Protein AF-A0A812LUN3-F1 (afdb_monomer)

Structure (mmCIF, N/CA/C/O backbone):
data_AF-A0A812LUN3-F1
#
_entry.id   AF-A0A812LUN3-F1
#
loop_
_atom_site.group_PDB
_atom_site.id
_atom_site.type_symbol
_atom_site.label_atom_id
_atom_site.label_alt_id
_atom_site.label_comp_id
_atom_site.label_asym_id
_atom_site.label_entity_id
_atom_site.label_seq_id
_atom_site.pdbx_PDB_ins_code
_atom_site.Cartn_x
_atom_site.Cartn_y
_atom_site.Cartn_z
_atom_site.occupancy
_atom_site.B_iso_or_equiv
_atom_site.auth_seq_id
_atom_site.auth_comp_id
_atom_site.auth_asym_id
_atom_site.auth_atom_id
_atom_site.pdbx_PDB_model_num
ATOM 1 N N . MET A 1 1 ? -29.830 13.848 -2.042 1.00 25.69 1 MET A N 1
ATOM 2 C CA . MET A 1 1 ? -30.113 14.876 -1.016 1.00 25.69 1 MET A CA 1
ATOM 3 C C . MET A 1 1 ? -28.800 15.253 -0.359 1.00 25.69 1 MET A C 1
ATOM 5 O O . MET A 1 1 ? -28.331 14.541 0.521 1.00 25.69 1 MET A O 1
ATOM 9 N N . GLU A 1 2 ? -28.165 16.306 -0.864 1.00 20.48 2 GLU A N 1
ATOM 10 C CA . GLU A 1 2 ? -26.942 16.865 -0.290 1.00 20.48 2 GLU A CA 1
ATOM 11 C C . GLU A 1 2 ? -27.296 17.685 0.954 1.00 20.48 2 GLU A C 1
ATOM 13 O O . GLU A 1 2 ? -28.175 18.544 0.914 1.00 20.48 2 GLU A O 1
ATOM 18 N N . PHE A 1 3 ? -26.640 17.398 2.078 1.00 22.66 3 PHE A N 1
ATOM 19 C CA . PHE A 1 3 ? -26.719 18.252 3.261 1.00 22.66 3 PHE A CA 1
ATOM 20 C C . PHE A 1 3 ? -25.795 19.463 3.073 1.00 22.66 3 PHE A C 1
ATOM 22 O O . PHE A 1 3 ? -24.648 19.285 2.651 1.00 22.66 3 PHE A O 1
ATOM 29 N N . PRO A 1 4 ? -26.223 20.681 3.444 1.00 24.64 4 PRO A N 1
ATOM 30 C CA . PRO A 1 4 ? -25.353 21.843 3.395 1.00 24.64 4 PRO A CA 1
ATOM 31 C C . PRO A 1 4 ? -24.227 21.681 4.425 1.00 24.64 4 PRO A C 1
ATOM 33 O O . PRO A 1 4 ? -24.476 21.450 5.611 1.00 24.64 4 PRO A O 1
ATOM 36 N N . LYS A 1 5 ? -22.969 21.817 3.984 1.00 32.19 5 LYS A N 1
ATOM 37 C CA . LYS A 1 5 ? -21.798 21.922 4.867 1.00 32.19 5 LYS A CA 1
ATOM 38 C C . LYS A 1 5 ? -21.879 23.245 5.633 1.00 32.19 5 LYS A C 1
ATOM 40 O O . LYS A 1 5 ? -21.303 24.249 5.226 1.00 32.19 5 LYS A O 1
ATOM 45 N N . SER A 1 6 ? -22.615 23.265 6.741 1.00 32.97 6 SER A N 1
ATOM 46 C CA . SER A 1 6 ? -22.702 24.431 7.615 1.00 32.97 6 SER A CA 1
ATOM 47 C C . SER A 1 6 ? -21.380 24.603 8.369 1.00 32.97 6 SER A C 1
ATOM 49 O O . SER A 1 6 ? -21.154 23.999 9.422 1.00 32.97 6 SER A O 1
ATOM 51 N N . GLY A 1 7 ? -20.486 25.433 7.836 1.00 36.66 7 GLY A N 1
ATOM 52 C CA . GLY A 1 7 ? -19.442 26.038 8.650 1.00 36.66 7 GLY A CA 1
ATOM 53 C C . GLY A 1 7 ? -20.118 26.818 9.775 1.00 36.66 7 GLY A C 1
ATOM 54 O O . GLY A 1 7 ? -20.943 27.690 9.513 1.00 36.66 7 GLY A O 1
ATOM 55 N N . TRP A 1 8 ? -19.811 26.490 11.030 1.00 40.59 8 TRP A N 1
ATOM 56 C CA . TRP A 1 8 ? -20.250 27.294 12.168 1.00 40.59 8 TRP A CA 1
ATOM 57 C C . TRP A 1 8 ? -19.585 28.670 12.060 1.00 40.59 8 TRP A C 1
ATOM 59 O O . TRP A 1 8 ? -18.445 28.868 12.481 1.00 40.59 8 TRP A O 1
ATOM 69 N N . HIS A 1 9 ? -20.276 29.617 11.425 1.00 45.47 9 HIS A N 1
ATOM 70 C CA . HIS A 1 9 ? -19.844 31.005 11.354 1.00 45.47 9 HIS A CA 1
ATOM 71 C C . HIS A 1 9 ? -19.687 31.561 12.773 1.00 45.47 9 HIS A C 1
ATOM 73 O O . HIS A 1 9 ? -20.397 31.159 13.695 1.00 45.47 9 HIS A O 1
ATOM 79 N N . LYS A 1 10 ? -18.813 32.561 12.941 1.00 44.88 10 LYS A N 1
ATOM 80 C CA . LYS A 1 10 ? -18.706 33.369 14.174 1.00 44.88 10 LYS A CA 1
ATOM 81 C C . LYS A 1 10 ? -20.088 33.809 14.704 1.00 44.88 10 LYS A C 1
ATOM 83 O O . LYS A 1 10 ? -20.273 33.896 15.911 1.00 44.88 10 LYS A O 1
ATOM 88 N N . ALA A 1 11 ? -21.063 33.983 13.807 1.00 41.78 11 ALA A N 1
ATOM 89 C CA . ALA A 1 11 ? -22.466 34.253 14.107 1.00 41.78 11 ALA A CA 1
ATOM 90 C C . ALA A 1 11 ? -23.159 33.184 14.979 1.00 41.78 11 ALA A C 1
ATOM 92 O O . ALA A 1 11 ? -23.931 33.553 15.852 1.00 41.78 11 ALA A O 1
ATOM 93 N N . GLY A 1 12 ? -22.861 31.888 14.820 1.00 49.78 12 GLY A N 1
ATOM 94 C CA . GLY A 1 12 ? -23.426 30.827 15.669 1.00 49.78 12 GLY A CA 1
ATOM 95 C C . GLY A 1 12 ? -22.940 30.911 17.120 1.00 49.78 12 GLY A C 1
ATOM 96 O O . GLY A 1 12 ? -23.711 30.711 18.052 1.00 49.78 12 GLY A O 1
ATOM 97 N N . TYR A 1 13 ? -21.679 31.304 17.323 1.00 49.09 13 TYR A N 1
ATOM 98 C CA . TYR A 1 13 ? -21.119 31.552 18.656 1.00 49.09 13 TYR A CA 1
ATOM 99 C C . TYR A 1 13 ? -21.714 32.801 19.303 1.00 49.09 13 TYR A C 1
ATOM 101 O O . TYR A 1 13 ? -22.052 32.784 20.485 1.00 49.09 13 TYR A O 1
ATOM 109 N N . VAL A 1 14 ? -21.873 33.870 18.516 1.00 50.97 14 VAL A N 1
ATOM 110 C CA . VAL A 1 14 ? -22.560 35.083 18.966 1.00 50.97 14 VAL A CA 1
ATOM 111 C C . VAL A 1 14 ? -24.003 34.756 19.322 1.00 50.97 14 VAL A C 1
ATOM 113 O O . VAL A 1 14 ? -24.434 35.179 20.379 1.00 50.97 14 VAL A O 1
ATOM 116 N N . ALA A 1 15 ? -24.709 33.943 18.532 1.00 49.88 15 ALA A N 1
ATOM 117 C CA . ALA A 1 15 ? -26.086 33.542 18.804 1.00 49.88 15 ALA A CA 1
ATOM 118 C C . ALA A 1 15 ? -26.224 32.750 20.113 1.00 49.88 15 ALA A C 1
ATOM 120 O O . ALA A 1 15 ? -27.108 33.062 20.898 1.00 49.88 15 ALA A O 1
ATOM 121 N N . VAL A 1 16 ? -25.338 31.791 20.406 1.00 48.56 16 VAL A N 1
ATOM 122 C CA . VAL A 1 16 ? -25.364 31.056 21.690 1.00 48.56 16 VAL A CA 1
ATOM 123 C C . VAL A 1 16 ? -25.086 31.988 22.875 1.00 48.56 16 VAL A C 1
ATOM 125 O O . VAL A 1 16 ? -25.788 31.925 23.884 1.00 48.56 16 VAL A O 1
ATOM 128 N N . CYS A 1 17 ? -24.110 32.897 22.755 1.00 48.50 17 CYS A N 1
ATOM 129 C CA . CYS A 1 17 ? -23.872 33.918 23.778 1.00 48.50 17 CYS A CA 1
ATOM 130 C C . CYS A 1 17 ? -25.062 34.873 23.923 1.00 48.50 17 CYS A C 1
ATOM 132 O O . CYS A 1 17 ? -25.438 35.193 25.044 1.00 48.50 17 CYS A O 1
ATOM 134 N N . LEU A 1 18 ? -25.679 35.296 22.816 1.00 50.03 18 LEU A N 1
ATOM 135 C CA . LEU A 1 18 ? -26.839 36.182 22.819 1.00 50.03 18 LEU A CA 1
ATOM 136 C C . LEU A 1 18 ? -28.036 35.497 23.475 1.00 50.03 18 LEU A C 1
ATOM 138 O O . LEU A 1 18 ? -28.683 36.106 24.308 1.00 50.03 18 LEU A O 1
ATOM 142 N N . VAL A 1 19 ? -28.298 34.226 23.156 1.00 52.34 19 VAL A N 1
ATOM 143 C CA . VAL A 1 19 ? -29.369 33.431 23.772 1.00 52.34 19 VAL A CA 1
ATOM 144 C C . VAL A 1 19 ? -29.138 33.294 25.274 1.00 52.34 19 VAL A C 1
ATOM 146 O O . VAL A 1 19 ? -30.080 33.477 26.035 1.00 52.34 19 VAL A O 1
ATOM 149 N N . ASN A 1 20 ? -27.900 33.067 25.723 1.00 50.06 20 ASN A N 1
ATOM 150 C CA . ASN A 1 20 ? -27.579 33.026 27.153 1.00 50.06 20 ASN A CA 1
ATOM 151 C C . ASN A 1 20 ? -27.726 34.391 27.837 1.00 50.06 20 ASN A C 1
ATOM 153 O O . ASN A 1 20 ? -28.275 34.460 28.932 1.00 50.06 20 ASN A O 1
ATOM 157 N N . VAL A 1 21 ? -27.276 35.477 27.202 1.00 52.31 21 VAL A N 1
ATOM 158 C CA . VAL A 1 21 ? -27.413 36.842 27.736 1.00 52.31 21 VAL A CA 1
ATOM 159 C C . VAL A 1 21 ? -28.877 37.268 27.774 1.00 52.31 21 VAL A C 1
ATOM 161 O O . VAL A 1 21 ? -29.307 37.841 28.766 1.00 52.31 21 VAL A O 1
ATOM 164 N N . ILE A 1 22 ? -29.660 36.954 26.742 1.00 51.50 22 ILE A N 1
ATOM 165 C CA . ILE A 1 22 ? -31.093 37.256 26.671 1.00 51.50 22 ILE A CA 1
ATOM 166 C C . ILE A 1 22 ? -31.861 36.403 27.677 1.00 51.50 22 ILE A C 1
ATOM 168 O O . ILE A 1 22 ? -32.676 36.946 28.410 1.00 51.50 22 ILE A O 1
ATOM 172 N N . ALA A 1 23 ? -31.587 35.099 27.776 1.00 51.78 23 ALA A N 1
ATOM 173 C CA . ALA A 1 23 ? -32.208 34.245 28.785 1.00 51.78 23 ALA A CA 1
ATOM 174 C C . ALA A 1 23 ? -31.887 34.752 30.197 1.00 51.78 23 ALA A C 1
ATOM 176 O O . ALA A 1 23 ? -32.799 34.920 31.002 1.00 51.78 23 ALA A O 1
ATOM 177 N N . ALA A 1 24 ? -30.621 35.081 30.473 1.00 50.44 24 ALA A N 1
ATOM 178 C CA . ALA A 1 24 ? -30.215 35.673 31.741 1.00 50.44 24 ALA A CA 1
ATOM 179 C C . ALA A 1 24 ? -30.915 37.018 31.986 1.00 50.44 24 ALA A C 1
ATOM 181 O O . ALA A 1 24 ? -31.479 37.196 33.055 1.00 50.44 24 ALA A O 1
ATOM 182 N N . ALA A 1 25 ? -30.956 37.927 31.009 1.00 48.31 25 ALA A N 1
ATOM 183 C CA . ALA A 1 25 ? -31.554 39.257 31.144 1.00 48.31 25 ALA A CA 1
ATOM 184 C C . ALA A 1 25 ? -33.082 39.222 31.306 1.00 48.31 25 ALA A C 1
ATOM 186 O O . ALA A 1 25 ? -33.619 39.939 32.146 1.00 48.31 25 ALA A O 1
ATOM 187 N N . VAL A 1 26 ? -33.786 38.366 30.559 1.00 50.56 26 VAL A N 1
ATOM 188 C CA . VAL A 1 26 ? -35.241 38.164 30.684 1.00 50.56 26 VAL A CA 1
ATOM 189 C C . VAL A 1 26 ? -35.588 37.593 32.059 1.00 50.56 26 VAL A C 1
ATOM 191 O O . VAL A 1 26 ? -36.581 37.994 32.664 1.00 50.56 26 VAL A O 1
ATOM 194 N N . LEU A 1 27 ? -34.756 36.690 32.581 1.00 49.25 27 LEU A N 1
ATOM 195 C CA . LEU A 1 27 ? -34.927 36.136 33.923 1.00 49.25 27 LEU A CA 1
ATOM 196 C C . LEU A 1 27 ? -34.568 37.163 35.017 1.00 49.25 27 LEU A C 1
ATOM 198 O O . LEU A 1 27 ? -35.291 37.257 36.005 1.00 49.25 27 LEU A O 1
ATOM 202 N N . PHE A 1 28 ? -33.532 37.984 34.807 1.00 44.62 28 PHE A N 1
ATOM 203 C CA . PHE A 1 28 ? -33.075 39.022 35.743 1.00 44.62 28 PHE A CA 1
ATOM 204 C C . PHE A 1 28 ? -34.066 40.189 35.856 1.00 44.62 28 PHE A C 1
ATOM 206 O O . PHE A 1 28 ? -34.346 40.666 36.953 1.00 44.62 28 PHE A O 1
ATOM 213 N N . HIS A 1 29 ? -34.636 40.636 34.731 1.00 42.38 29 HIS A N 1
ATOM 214 C CA . HIS A 1 29 ? -35.593 41.744 34.707 1.00 42.38 29 HIS A CA 1
ATOM 215 C C . HIS A 1 29 ? -36.879 41.393 35.466 1.00 42.38 29 HIS A C 1
ATOM 217 O O . HIS A 1 29 ? -37.399 42.206 36.226 1.00 42.38 29 HIS A O 1
ATOM 223 N N . ARG A 1 30 ? -37.331 40.139 35.349 1.00 44.94 30 ARG A N 1
ATOM 224 C CA . ARG A 1 30 ? -38.530 39.648 36.037 1.00 44.94 30 ARG A CA 1
ATOM 225 C C . ARG A 1 30 ? -38.333 39.506 37.550 1.00 44.94 30 ARG A C 1
ATOM 227 O O . ARG A 1 30 ? -39.292 39.644 38.299 1.00 44.94 30 ARG A O 1
ATOM 234 N N . GLU A 1 31 ? -37.107 39.247 38.006 1.00 43.94 31 GLU A N 1
ATOM 235 C CA . GLU A 1 31 ? -36.760 39.142 39.432 1.00 43.94 31 GLU A CA 1
ATOM 236 C C . GLU A 1 31 ? -36.574 40.525 40.091 1.00 43.94 31 GLU A C 1
ATOM 238 O O . GLU A 1 31 ? -36.915 40.702 41.262 1.00 43.94 31 GLU A O 1
ATOM 243 N N . ALA A 1 32 ? -36.121 41.530 39.328 1.00 47.03 32 ALA A N 1
ATOM 244 C CA . ALA A 1 32 ? -36.034 42.921 39.780 1.00 47.03 32 ALA A CA 1
ATOM 245 C C . ALA A 1 32 ? -37.421 43.546 40.038 1.00 47.03 32 ALA A C 1
ATOM 247 O O . ALA A 1 32 ? -37.614 44.168 41.082 1.00 47.03 32 ALA A O 1
ATOM 248 N N . ASP A 1 33 ? -38.404 43.295 39.165 1.00 43.50 33 ASP A N 1
ATOM 249 C CA . ASP A 1 33 ? -39.794 43.745 39.370 1.00 43.50 33 ASP A CA 1
ATOM 250 C C . ASP A 1 33 ? -40.469 43.059 40.572 1.00 43.50 33 ASP A C 1
ATOM 252 O O . ASP A 1 33 ? -41.264 43.667 41.291 1.00 43.50 33 ASP A O 1
ATOM 256 N N . LEU A 1 34 ? -40.123 41.796 40.848 1.00 46.25 34 LEU A N 1
ATOM 257 C CA . LEU A 1 34 ? -40.680 41.034 41.973 1.00 46.25 34 LEU A CA 1
ATOM 258 C C . LEU A 1 34 ? -40.141 41.494 43.341 1.00 46.25 34 LEU A C 1
ATOM 260 O O . LEU A 1 34 ? -40.860 41.410 44.338 1.00 46.25 34 LEU A O 1
ATOM 264 N N . ASN A 1 35 ? -38.912 42.015 43.401 1.00 45.84 35 ASN A N 1
ATOM 265 C CA . ASN A 1 35 ? -38.313 42.525 44.641 1.00 45.84 35 ASN A CA 1
ATOM 266 C C . ASN A 1 35 ? -38.788 43.937 45.022 1.00 45.84 35 ASN A C 1
ATOM 268 O O . ASN A 1 35 ? -38.669 44.317 46.187 1.00 45.84 35 ASN A O 1
ATOM 272 N N . CYS A 1 36 ? -39.377 44.700 44.097 1.00 45.00 36 CYS A N 1
ATOM 273 C CA . CYS A 1 36 ? -39.924 46.024 44.409 1.00 45.00 36 CYS A CA 1
ATOM 274 C C . CYS A 1 36 ? -41.246 45.979 45.199 1.00 45.00 36 CYS A C 1
ATOM 276 O O . CYS A 1 36 ? -41.577 46.962 45.861 1.00 45.00 36 CYS A O 1
ATOM 278 N N . HIS A 1 37 ? -41.968 44.850 45.207 1.00 46.59 37 HIS A N 1
ATOM 279 C CA . HIS A 1 37 ? -43.267 44.734 45.891 1.00 46.59 37 HIS A CA 1
ATOM 280 C C . HIS A 1 37 ? -43.291 43.831 47.137 1.00 46.59 37 HIS A C 1
ATOM 282 O O . HIS A 1 37 ? -44.261 43.878 47.892 1.00 46.59 37 HIS A O 1
ATOM 288 N N . ALA A 1 38 ? -42.242 43.053 47.418 1.00 43.94 38 ALA A N 1
ATOM 289 C CA . ALA A 1 38 ? -42.222 42.121 48.548 1.00 43.94 38 ALA A CA 1
ATOM 290 C C . ALA A 1 38 ? -41.358 42.636 49.715 1.00 43.94 38 ALA A C 1
ATOM 292 O O . ALA A 1 38 ? -40.188 42.282 49.858 1.00 43.94 38 ALA A O 1
ATOM 293 N N . LYS A 1 39 ? -41.945 43.454 50.597 1.00 49.12 39 LYS A N 1
ATOM 294 C CA . LYS A 1 39 ? -41.380 43.710 51.933 1.00 49.12 39 LYS A CA 1
ATOM 295 C C . LYS A 1 39 ? -41.751 42.554 52.876 1.00 49.12 39 LYS A C 1
ATOM 297 O O . LYS A 1 39 ? -42.926 42.265 53.055 1.00 49.12 39 LYS A O 1
ATOM 302 N N . LEU A 1 40 ? -40.720 41.972 53.501 1.00 48.41 40 LEU A N 1
ATOM 303 C CA . LEU A 1 40 ? -40.719 40.946 54.562 1.00 48.41 40 LEU A CA 1
ATOM 304 C C . LEU A 1 40 ? -41.120 39.503 54.175 1.00 48.41 40 LEU A C 1
ATOM 306 O O . LEU A 1 40 ? -42.275 39.118 54.278 1.00 48.41 40 LEU A O 1
ATOM 310 N N . HIS A 1 41 ? -40.127 38.663 53.844 1.00 45.50 41 HIS A N 1
ATOM 311 C CA . HIS A 1 41 ? -39.697 37.507 54.664 1.00 45.50 41 HIS A CA 1
ATOM 312 C C . HIS A 1 41 ? -38.587 36.692 53.956 1.00 45.50 41 HIS A C 1
ATOM 314 O O . HIS A 1 41 ? -38.762 36.238 52.832 1.00 45.50 41 HIS A O 1
ATOM 320 N N . SER A 1 42 ? -37.462 36.490 54.662 1.00 47.47 42 SER A N 1
ATOM 321 C CA . SER A 1 42 ? -36.383 35.495 54.454 1.00 47.47 42 SER A CA 1
ATOM 322 C C . SER A 1 42 ? -35.908 35.203 53.007 1.00 47.47 42 SER A C 1
ATOM 324 O O . SER A 1 42 ? -36.478 34.351 52.318 1.00 47.47 42 SER A O 1
ATOM 326 N N . PRO A 1 43 ? -34.785 35.799 52.561 1.00 48.69 43 PRO A N 1
ATOM 327 C CA . PRO A 1 43 ? -34.177 35.511 51.269 1.00 48.69 43 PRO A CA 1
ATOM 328 C C . PRO A 1 43 ? -33.140 34.398 51.425 1.00 48.69 43 PRO A C 1
ATOM 330 O O . PRO A 1 43 ? -31.954 34.687 51.453 1.00 48.69 43 PRO A O 1
ATOM 333 N N . ASN A 1 44 ? -33.524 33.130 51.586 1.00 57.19 44 ASN A N 1
ATOM 334 C CA . ASN A 1 44 ? -32.500 32.087 51.700 1.00 57.19 44 ASN A CA 1
ATOM 335 C C . ASN A 1 44 ? -32.895 30.743 51.073 1.00 57.19 44 ASN A C 1
ATOM 337 O O . ASN A 1 44 ? -34.033 30.284 51.130 1.00 57.19 44 ASN A O 1
ATOM 341 N N . VAL A 1 45 ? -31.889 30.110 50.465 1.00 48.72 45 VAL A N 1
ATOM 342 C CA . VAL A 1 45 ? -31.847 28.766 49.854 1.00 48.72 45 VAL A CA 1
ATOM 343 C C . VAL A 1 45 ? -32.397 28.611 48.423 1.00 48.72 45 VAL A C 1
ATOM 345 O O . VAL A 1 45 ? -31.682 28.074 47.577 1.00 48.72 45 VAL A O 1
ATOM 348 N N . LYS A 1 46 ? -33.605 29.082 48.078 1.00 47.19 46 LYS A N 1
ATOM 349 C CA . LYS A 1 46 ? -34.169 28.819 46.727 1.00 47.19 46 LYS A CA 1
ATOM 350 C C . LYS A 1 46 ? -33.443 29.552 45.599 1.00 47.19 46 LYS A C 1
ATOM 352 O O . LYS A 1 46 ? -33.133 28.929 44.582 1.00 47.19 46 LYS A O 1
ATOM 357 N N . ASN A 1 47 ? -33.102 30.822 45.810 1.00 51.84 47 ASN A N 1
ATOM 358 C CA . ASN A 1 47 ? -32.391 31.615 44.808 1.00 51.84 47 ASN A CA 1
ATOM 359 C C . ASN A 1 47 ? -31.004 31.018 44.540 1.00 51.84 47 ASN A C 1
ATOM 361 O O . ASN A 1 47 ? -30.629 30.855 43.385 1.00 51.84 47 ASN A O 1
ATOM 365 N N . TYR A 1 48 ? -30.296 30.549 45.573 1.00 50.25 48 TYR A N 1
ATOM 366 C CA . TYR A 1 48 ? -28.994 29.894 45.407 1.00 50.25 48 TYR A CA 1
ATOM 367 C C . TYR A 1 48 ? -29.056 28.649 44.515 1.00 50.25 48 TYR A C 1
ATOM 369 O O . TYR A 1 48 ? -28.177 28.471 43.683 1.00 50.25 48 TYR A O 1
ATOM 377 N N . SER A 1 49 ? -30.104 27.820 44.608 1.00 50.88 49 SER A N 1
ATOM 378 C CA . SER A 1 49 ? -30.229 26.628 43.750 1.00 50.88 49 SER A CA 1
ATOM 379 C C . SER A 1 49 ? -30.414 26.964 42.264 1.00 50.88 49 SER A C 1
ATOM 381 O O . SER A 1 49 ? -29.830 26.305 41.403 1.00 50.88 49 SER A O 1
ATOM 383 N N . PHE A 1 50 ? -31.160 28.030 41.961 1.00 55.97 50 PHE A N 1
ATOM 384 C CA . PHE A 1 50 ? -31.346 28.522 40.596 1.00 55.97 50 PHE A CA 1
ATOM 385 C C . PHE A 1 50 ? -30.077 29.202 40.062 1.00 55.97 50 PHE A C 1
ATOM 387 O O . PHE A 1 50 ? -29.661 28.936 38.936 1.00 55.97 50 PHE A O 1
ATOM 394 N N . TRP A 1 51 ? -29.402 30.003 40.892 1.00 54.38 51 TRP A N 1
ATOM 395 C CA . TRP A 1 51 ? -28.115 30.622 40.565 1.00 54.38 51 TRP A CA 1
ATOM 396 C C . TRP A 1 51 ? -27.016 29.582 40.328 1.00 54.38 51 TRP A C 1
ATOM 398 O O . TRP A 1 51 ? -26.289 29.680 39.343 1.00 54.38 51 TRP A O 1
ATOM 408 N N . CYS A 1 52 ? -26.932 28.538 41.158 1.00 51.59 52 CYS A N 1
ATOM 409 C CA . CYS A 1 52 ? -26.016 27.418 40.946 1.00 51.59 52 CYS A CA 1
ATOM 410 C C . CYS A 1 52 ? -26.319 26.668 39.642 1.00 51.59 52 CYS A C 1
ATOM 412 O O . CYS A 1 52 ? -25.382 26.272 38.954 1.00 51.59 52 CYS A O 1
ATOM 414 N N . LEU A 1 53 ? -27.594 26.515 39.262 1.00 55.91 53 LEU A N 1
ATOM 415 C CA . LEU A 1 53 ? -27.991 25.898 37.993 1.00 55.91 53 LEU A CA 1
ATOM 416 C C . LEU A 1 53 ? -27.586 26.750 36.785 1.00 55.91 53 LEU A C 1
ATOM 418 O O . LEU A 1 53 ? -27.033 26.223 35.823 1.00 55.91 53 LEU A O 1
ATOM 422 N N . GLN A 1 54 ? -27.817 28.062 36.843 1.00 56.09 54 GLN A N 1
ATOM 423 C CA . GLN A 1 54 ? -27.419 28.985 35.781 1.00 56.09 54 GLN A CA 1
ATOM 424 C C . GLN A 1 54 ? -25.897 29.085 35.664 1.00 56.09 54 GLN A C 1
ATOM 426 O O . GLN A 1 54 ? -25.373 29.082 34.556 1.00 56.09 54 GLN A O 1
ATOM 431 N N . LEU A 1 55 ? -25.167 29.080 36.782 1.00 54.72 55 LEU A N 1
ATOM 432 C CA . LEU A 1 55 ? -23.703 29.071 36.787 1.00 54.72 55 LEU A CA 1
ATOM 433 C C . LEU A 1 55 ? -23.125 27.735 36.305 1.00 54.72 55 LEU A C 1
ATOM 435 O O . LEU A 1 55 ? -22.163 27.744 35.543 1.00 54.72 55 LEU A O 1
ATOM 439 N N . ALA A 1 56 ? -23.714 26.596 36.680 1.00 53.44 56 ALA A N 1
ATOM 440 C CA . ALA A 1 56 ? -23.296 25.278 36.196 1.00 53.44 56 ALA A CA 1
ATOM 441 C C . ALA A 1 56 ? -23.605 25.100 34.702 1.00 53.44 56 ALA A C 1
ATOM 443 O O . ALA A 1 56 ? -22.761 24.616 33.952 1.00 53.44 56 ALA A O 1
ATOM 444 N N . SER A 1 57 ? -24.778 25.555 34.254 1.00 59.31 57 SER A N 1
ATOM 445 C CA . SER A 1 57 ? -25.161 25.596 32.842 1.00 59.31 57 SER A CA 1
ATOM 446 C C . SER A 1 57 ? -24.245 26.533 32.052 1.00 59.31 57 SER A C 1
ATOM 448 O O . SER A 1 57 ? -23.683 26.133 31.039 1.00 59.31 57 SER A O 1
ATOM 450 N N . CYS A 1 58 ? -23.998 27.748 32.540 1.00 55.38 58 CYS A N 1
ATOM 451 C CA . CYS A 1 58 ? -23.084 28.692 31.905 1.00 55.38 58 CYS A CA 1
ATOM 452 C C . CYS A 1 58 ? -21.648 28.148 31.885 1.00 55.38 58 CYS A C 1
ATOM 454 O O . CYS A 1 58 ? -20.973 28.254 30.866 1.00 55.38 58 CYS A O 1
ATOM 456 N N . GLY A 1 59 ? -21.204 27.473 32.949 1.00 57.41 59 GLY A N 1
ATOM 457 C CA . GLY A 1 59 ? -19.915 26.786 33.017 1.00 57.41 59 GLY A CA 1
ATOM 458 C C . GLY A 1 59 ? -19.799 25.643 32.006 1.00 57.41 59 GLY A C 1
ATOM 459 O O . GLY A 1 59 ? -18.797 25.556 31.298 1.00 57.41 59 GLY A O 1
ATOM 460 N N . ALA A 1 60 ? -20.838 24.815 31.868 1.00 56.78 60 ALA A N 1
ATOM 461 C CA . ALA A 1 60 ? -20.909 23.745 30.873 1.00 56.78 60 ALA A CA 1
ATOM 462 C C . ALA A 1 60 ? -20.956 24.293 29.437 1.00 56.78 60 ALA A C 1
ATOM 464 O O . ALA A 1 60 ? -20.245 23.791 28.569 1.00 56.78 60 ALA A O 1
ATOM 465 N N . GLY A 1 61 ? -21.712 25.367 29.194 1.00 58.19 61 GLY A N 1
ATOM 466 C CA . GLY A 1 61 ? -21.751 26.083 27.919 1.00 58.19 61 GLY A CA 1
ATOM 467 C C . GLY A 1 61 ? -20.407 26.730 27.573 1.00 58.19 61 GLY A C 1
ATOM 468 O O . GLY A 1 61 ? -19.908 26.560 26.463 1.00 58.19 61 GLY A O 1
ATOM 469 N N . CYS A 1 62 ? -19.754 27.393 28.532 1.00 55.22 62 CYS A N 1
ATOM 470 C CA . CYS A 1 62 ? -18.410 27.953 28.374 1.00 55.22 62 CYS A CA 1
ATOM 471 C C . CYS A 1 62 ? -17.373 26.860 28.100 1.00 55.22 62 CYS A C 1
ATOM 473 O O . CYS A 1 62 ? -16.534 27.030 27.218 1.00 55.22 62 CYS A O 1
ATOM 475 N N . ALA A 1 63 ? -17.452 25.723 28.798 1.00 55.25 63 ALA A N 1
ATOM 476 C CA . ALA A 1 63 ? -16.598 24.568 28.551 1.00 55.25 63 ALA A CA 1
ATOM 477 C C . ALA A 1 63 ? -16.843 23.988 27.151 1.00 55.25 63 ALA A C 1
ATOM 479 O O . ALA A 1 63 ? -15.887 23.748 26.422 1.00 55.25 63 ALA A O 1
ATOM 480 N N . ALA A 1 64 ? -18.098 23.838 26.726 1.00 55.88 64 ALA A N 1
ATOM 481 C CA . ALA A 1 64 ? -18.451 23.341 25.399 1.00 55.88 64 ALA A CA 1
ATOM 482 C C . ALA A 1 64 ? -18.009 24.297 24.272 1.00 55.88 64 ALA A C 1
ATOM 484 O O . ALA A 1 64 ? -17.494 23.848 23.248 1.00 55.88 64 ALA A O 1
ATOM 485 N N . VAL A 1 65 ? -18.123 25.614 24.470 1.00 56.19 65 VAL A N 1
ATOM 486 C CA . VAL A 1 65 ? -17.634 26.646 23.537 1.00 56.19 65 VAL A CA 1
ATOM 487 C C . VAL A 1 65 ? -16.103 26.688 23.500 1.00 56.19 65 VAL A C 1
ATOM 489 O O . VAL A 1 65 ? -15.513 26.759 22.419 1.00 56.19 65 VAL A O 1
ATOM 492 N N . PHE A 1 66 ? -15.440 26.592 24.655 1.00 57.19 66 PHE A N 1
ATOM 493 C CA . PHE A 1 66 ? -13.982 26.498 24.755 1.00 57.19 66 PHE A CA 1
ATOM 494 C C . PHE A 1 66 ? -13.455 25.239 24.054 1.00 57.19 66 PHE A C 1
ATOM 496 O O . PHE A 1 66 ? -12.499 25.311 23.277 1.00 57.19 66 PHE A O 1
ATOM 503 N N . LEU A 1 67 ? -14.132 24.105 24.253 1.00 54.38 67 LEU A N 1
ATOM 504 C CA . LEU A 1 67 ? -13.865 22.856 23.548 1.00 54.38 67 LEU A CA 1
ATOM 505 C C . LEU A 1 67 ? -14.100 23.009 22.046 1.00 54.38 67 LEU A C 1
ATOM 507 O O . LEU A 1 67 ? -13.234 22.616 21.275 1.00 54.38 67 LEU A O 1
ATOM 511 N N . GLY A 1 68 ? -15.188 23.659 21.620 1.00 56.53 68 GLY A N 1
ATOM 512 C CA . GLY A 1 68 ? -15.484 23.929 20.210 1.00 56.53 68 GLY A CA 1
ATOM 513 C C . GLY A 1 68 ? -14.408 24.773 19.522 1.00 56.53 68 GLY A C 1
ATOM 514 O O . GLY A 1 68 ? -14.042 24.505 18.379 1.00 56.53 68 GLY A O 1
ATOM 515 N N . LYS A 1 69 ? -13.837 25.750 20.236 1.00 54.97 69 LYS A N 1
ATOM 516 C CA . LYS A 1 69 ? -12.738 26.592 19.744 1.00 54.97 69 LYS A CA 1
ATOM 517 C C . LYS A 1 69 ? -11.416 25.819 19.625 1.00 54.97 69 LYS A C 1
ATOM 519 O O . LYS A 1 69 ? -10.642 26.089 18.710 1.00 54.97 69 LYS A O 1
ATOM 524 N N . ARG A 1 70 ? -11.165 24.840 20.505 1.00 53.97 70 ARG A N 1
ATOM 525 C CA . ARG A 1 70 ? -10.002 23.927 20.429 1.00 53.97 70 ARG A CA 1
ATOM 526 C C . ARG A 1 70 ? -10.188 22.775 19.441 1.00 53.97 70 ARG A C 1
ATOM 528 O O . ARG A 1 70 ? -9.219 22.302 18.859 1.00 53.97 70 ARG A O 1
ATOM 535 N N . ALA A 1 71 ? -11.426 22.358 19.217 1.00 51.38 71 ALA A N 1
ATOM 536 C CA . ALA A 1 71 ? -11.808 21.297 18.298 1.00 51.38 71 ALA A CA 1
ATOM 537 C C . ALA A 1 71 ? -11.629 21.654 16.816 1.00 51.38 71 ALA A C 1
ATOM 539 O O . ALA A 1 71 ? -11.751 20.771 15.972 1.00 51.38 71 ALA A O 1
ATOM 540 N N . GLY A 1 72 ? -11.287 22.904 16.481 1.00 45.69 72 GLY A N 1
ATOM 541 C CA . GLY A 1 72 ? -10.949 23.317 15.114 1.00 45.69 72 GLY A CA 1
ATOM 542 C C . GLY A 1 72 ? -9.791 22.536 14.469 1.00 45.69 72 GLY A C 1
ATOM 543 O O . GLY A 1 72 ? -9.546 22.706 13.279 1.00 45.69 72 GLY A O 1
ATOM 544 N N . ALA A 1 73 ? -9.100 21.679 15.229 1.00 46.91 73 ALA A N 1
ATOM 545 C CA . ALA A 1 73 ? -8.052 20.789 14.743 1.00 46.91 73 ALA A CA 1
ATOM 546 C C . ALA A 1 73 ? -8.558 19.451 14.155 1.00 46.91 73 ALA A C 1
ATOM 548 O O . ALA A 1 73 ? -7.817 18.846 13.388 1.00 46.91 73 ALA A O 1
ATOM 549 N N . SER A 1 74 ? -9.780 18.979 14.458 1.00 51.50 74 SER A N 1
ATOM 550 C CA . SER A 1 74 ? -10.314 17.742 13.852 1.00 51.50 74 SER A CA 1
ATOM 551 C C . SER A 1 74 ? -11.846 17.709 13.744 1.00 51.50 74 SER A C 1
ATOM 553 O O . SER A 1 74 ? -12.575 18.183 14.619 1.00 51.50 74 SER A O 1
ATOM 555 N N . ASP A 1 75 ? -12.369 17.102 12.674 1.00 49.00 75 ASP A N 1
ATOM 556 C CA . ASP A 1 75 ? -13.817 16.974 12.419 1.00 49.00 75 ASP A CA 1
ATOM 557 C C . ASP A 1 75 ? -14.560 16.207 13.527 1.00 49.00 75 ASP A C 1
ATOM 559 O O . ASP A 1 75 ? -15.724 16.478 13.840 1.00 49.00 75 ASP A O 1
ATOM 563 N N . GLN A 1 76 ? -13.873 15.293 14.208 1.00 51.06 76 GLN A N 1
ATOM 564 C CA . GLN A 1 76 ? -14.450 14.545 15.325 1.00 51.06 76 GLN A CA 1
ATOM 565 C C . GLN A 1 76 ? -14.404 15.317 16.641 1.00 51.06 76 GLN A C 1
ATOM 567 O O . GLN A 1 76 ? -15.318 15.154 17.449 1.00 51.06 76 GLN A O 1
ATOM 572 N N . GLY A 1 77 ? -13.413 16.191 16.850 1.00 54.09 77 GLY A N 1
ATOM 573 C CA . GLY A 1 77 ? -13.451 17.169 17.935 1.00 54.09 77 GLY A CA 1
ATOM 574 C C . GLY A 1 77 ? -14.686 18.056 17.800 1.00 54.09 77 GLY A C 1
ATOM 575 O O . GLY A 1 77 ? -15.408 18.263 18.776 1.00 54.09 77 GLY A O 1
ATOM 576 N N . ARG A 1 78 ? -14.983 18.506 16.571 1.00 57.88 78 ARG A N 1
ATOM 577 C CA . ARG A 1 78 ? -16.191 19.289 16.270 1.00 57.88 78 ARG A CA 1
ATOM 578 C C . ARG A 1 78 ? -17.460 18.499 16.574 1.00 57.88 78 ARG A C 1
ATOM 580 O O . ARG A 1 78 ? -18.356 19.025 17.225 1.00 57.88 78 ARG A O 1
ATOM 587 N N . THR A 1 79 ? -17.500 17.223 16.194 1.00 55.34 79 THR A N 1
ATOM 588 C CA . THR A 1 79 ? -18.633 16.328 16.486 1.00 55.34 79 THR A CA 1
ATOM 589 C C . THR A 1 79 ? -18.813 16.102 17.992 1.00 55.34 79 THR A C 1
ATOM 591 O O . THR A 1 79 ? -19.925 16.190 18.498 1.00 55.34 79 THR A O 1
ATOM 594 N N . ALA A 1 80 ? -17.734 15.862 18.740 1.00 54.22 80 ALA A N 1
ATOM 595 C CA . ALA A 1 80 ? -17.784 15.687 20.191 1.00 54.22 80 ALA A CA 1
ATOM 596 C C . ALA A 1 80 ? -18.232 16.967 20.918 1.00 54.22 80 ALA A C 1
ATOM 598 O O . ALA A 1 80 ? -19.014 16.897 21.863 1.00 54.22 80 ALA A O 1
ATOM 599 N N . CYS A 1 81 ? -17.794 18.138 20.446 1.00 57.53 81 CYS A N 1
ATOM 600 C CA . CYS A 1 81 ? -18.269 19.423 20.960 1.00 57.53 81 CYS A CA 1
ATOM 601 C C . CYS A 1 81 ? -19.738 19.652 20.626 1.00 57.53 81 CYS A C 1
ATOM 603 O O . CYS A 1 81 ? -20.480 20.094 21.494 1.00 57.53 81 CYS A O 1
ATOM 605 N N . ALA A 1 82 ? -20.172 19.309 19.411 1.00 58.78 82 ALA A N 1
ATOM 606 C CA . ALA A 1 82 ? -21.577 19.373 19.037 1.00 58.78 82 ALA A CA 1
ATOM 607 C C . ALA A 1 82 ? -22.426 18.507 19.978 1.00 58.78 82 ALA A C 1
ATOM 609 O O . ALA A 1 82 ? -23.398 19.010 20.522 1.00 58.78 82 ALA A O 1
ATOM 610 N N . ILE A 1 83 ? -22.014 17.263 20.263 1.00 55.69 83 ILE A N 1
ATOM 611 C CA . ILE A 1 83 ? -22.685 16.396 21.251 1.00 55.69 83 ILE A CA 1
ATOM 612 C C . ILE A 1 83 ? -22.734 17.061 22.633 1.00 55.69 83 ILE A C 1
ATOM 614 O O . ILE A 1 83 ? -23.779 17.056 23.272 1.00 55.69 83 ILE A O 1
ATOM 618 N N . GLY A 1 84 ? -21.629 17.656 23.095 1.00 59.12 84 GLY A N 1
ATOM 619 C CA . GLY A 1 84 ? -21.585 18.360 24.380 1.00 59.12 84 GLY A CA 1
ATOM 620 C C . GLY A 1 84 ? -22.535 19.562 24.442 1.00 59.12 84 GLY A C 1
ATOM 621 O O . GLY A 1 84 ? -23.256 19.718 25.423 1.00 59.12 84 GLY A O 1
ATOM 622 N N . ILE A 1 85 ? -22.584 20.374 23.380 1.00 59.62 85 ILE A N 1
ATOM 623 C CA . ILE A 1 85 ? -23.510 21.511 23.242 1.00 59.62 85 ILE A CA 1
ATOM 624 C C . ILE A 1 85 ? -24.958 21.019 23.204 1.00 59.62 85 ILE A C 1
ATOM 626 O O . ILE A 1 85 ? -25.826 21.615 23.829 1.00 59.62 85 ILE A O 1
ATOM 630 N N . ILE A 1 86 ? -25.218 19.926 22.493 1.00 57.56 86 ILE A N 1
ATOM 631 C CA . ILE A 1 86 ? -26.541 19.321 22.382 1.00 57.56 86 ILE A CA 1
ATOM 632 C C . ILE A 1 86 ? -27.024 18.807 23.746 1.00 57.56 86 ILE A C 1
ATOM 634 O O . ILE A 1 86 ? -28.125 19.153 24.162 1.00 57.56 86 ILE A O 1
ATOM 638 N N . ASN A 1 87 ? -26.187 18.063 24.475 1.00 56.50 87 ASN A N 1
ATOM 639 C CA . ASN A 1 87 ? -26.494 17.616 25.839 1.00 56.50 87 ASN A CA 1
ATOM 640 C C . ASN A 1 87 ? -26.751 18.806 26.777 1.00 56.50 87 ASN A C 1
ATOM 642 O O . ASN A 1 87 ? -27.642 18.762 27.621 1.00 56.50 87 ASN A O 1
ATOM 646 N N . TRP A 1 88 ? -25.985 19.888 26.618 1.00 65.69 88 TRP A N 1
ATOM 647 C CA . TRP A 1 88 ? -26.173 21.115 27.386 1.00 65.69 88 TRP A CA 1
ATOM 648 C C . TRP A 1 88 ? -27.514 21.800 27.078 1.00 65.69 88 TRP A C 1
ATOM 650 O O . TRP A 1 88 ? -28.256 22.128 28.005 1.00 65.69 88 TRP A O 1
ATOM 660 N N . LEU A 1 89 ? -27.860 21.964 25.796 1.00 58.84 89 LEU A N 1
ATOM 661 C CA . LEU A 1 89 ? -29.150 22.511 25.361 1.00 58.84 89 LEU A CA 1
ATOM 662 C C . LEU A 1 89 ? -30.316 21.664 25.873 1.00 58.84 89 LEU A C 1
ATOM 664 O O . LEU A 1 89 ? -31.320 22.208 26.321 1.00 58.84 89 LEU A O 1
ATOM 668 N N . GLU A 1 90 ? -30.169 20.342 25.863 1.00 59.69 90 GLU A N 1
ATOM 669 C CA . GLU A 1 90 ? -31.169 19.415 26.382 1.00 59.69 90 GLU A CA 1
ATOM 670 C C . GLU A 1 90 ? -31.440 19.636 27.879 1.00 59.69 90 GLU A C 1
ATOM 672 O O . GLU A 1 90 ? -32.595 19.747 28.297 1.00 59.69 90 GLU A O 1
ATOM 677 N N . SER A 1 91 ? -30.387 19.783 28.688 1.00 57.78 91 SER A N 1
ATOM 678 C CA . SER A 1 91 ? -30.532 20.092 30.114 1.00 57.78 91 SER A CA 1
ATOM 679 C C . SER A 1 91 ? -31.057 21.498 30.383 1.00 57.78 91 SER A C 1
ATOM 681 O O . SER A 1 91 ? -31.817 21.684 31.338 1.00 57.78 91 SER A O 1
ATOM 683 N N . LEU A 1 92 ? -30.710 22.479 29.545 1.00 60.53 92 LEU A N 1
ATOM 684 C CA . LEU A 1 92 ? -31.273 23.826 29.622 1.00 60.53 92 LEU A CA 1
ATOM 685 C C . LEU A 1 92 ? -32.787 23.787 29.372 1.00 60.53 92 LEU A C 1
ATOM 687 O O . LEU A 1 92 ? -33.560 24.304 30.176 1.00 60.53 92 LEU A O 1
ATOM 691 N N . VAL A 1 93 ? -33.215 23.106 28.307 1.00 61.19 93 VAL A N 1
ATOM 692 C CA . VAL A 1 93 ? -34.628 22.924 27.949 1.00 61.19 93 VAL A CA 1
ATOM 693 C C . VAL A 1 93 ? -35.401 22.210 29.051 1.00 61.19 93 VAL A C 1
ATOM 695 O O . VAL A 1 93 ? -36.465 22.684 29.451 1.00 61.19 93 VAL A O 1
ATOM 698 N N . ALA A 1 94 ? -34.858 21.117 29.591 1.00 59.38 94 ALA A N 1
ATOM 699 C CA . ALA A 1 94 ? -35.476 20.401 30.705 1.00 59.38 94 ALA A CA 1
ATOM 700 C C . ALA A 1 94 ? -35.649 21.313 31.935 1.00 59.38 94 ALA A C 1
ATOM 702 O O . ALA A 1 94 ? -36.715 21.334 32.555 1.00 59.38 94 ALA A O 1
ATOM 703 N N . SER A 1 95 ? -34.637 22.129 32.240 1.00 59.88 95 SER A N 1
ATOM 704 C CA . SER A 1 95 ? -34.659 23.085 33.354 1.00 59.88 95 SER A CA 1
ATOM 705 C C . SER A 1 95 ? -35.668 24.222 33.143 1.00 59.88 95 SER A C 1
ATOM 707 O O . SER A 1 95 ? -36.358 24.630 34.082 1.00 59.88 95 SER A O 1
ATOM 709 N N . MET A 1 96 ? -35.794 24.726 31.911 1.00 59.12 96 MET A N 1
ATOM 710 C CA . MET A 1 96 ? -36.777 25.753 31.552 1.00 59.12 96 MET A CA 1
ATOM 711 C C . MET A 1 96 ? -38.206 25.210 31.610 1.00 59.12 96 MET A C 1
ATOM 713 O O . MET A 1 96 ? -39.078 25.883 32.155 1.00 59.12 96 MET A O 1
ATOM 717 N N . ALA A 1 97 ? -38.440 23.979 31.144 1.00 58.22 97 ALA A N 1
ATOM 718 C CA . ALA A 1 97 ? -39.740 23.315 31.247 1.00 58.22 97 ALA A CA 1
ATOM 719 C C . ALA A 1 97 ? -40.172 23.125 32.715 1.00 58.22 97 ALA A C 1
ATOM 721 O O . ALA A 1 97 ? -41.320 23.393 33.073 1.00 58.22 97 ALA A O 1
ATOM 722 N N . LEU A 1 98 ? -39.235 22.744 33.590 1.00 55.28 98 LEU A N 1
ATOM 723 C CA . LEU A 1 98 ? -39.460 22.669 35.038 1.00 55.28 98 LEU A CA 1
ATOM 724 C C . LEU A 1 98 ? -39.765 24.045 35.659 1.00 55.28 98 LEU A C 1
ATOM 726 O O . LEU A 1 98 ? -40.591 24.126 36.566 1.00 55.28 98 LEU A O 1
ATOM 730 N N . SER A 1 99 ? -39.144 25.119 35.161 1.00 58.31 99 SER A N 1
ATOM 731 C CA . SER A 1 99 ? -39.306 26.484 35.690 1.00 58.31 99 SER A CA 1
ATOM 732 C C . SER A 1 99 ? -40.594 27.176 35.227 1.00 58.31 99 SER A C 1
ATOM 734 O O . SER A 1 99 ? -41.232 27.879 36.013 1.00 58.31 99 SER A O 1
ATOM 736 N N . LEU A 1 100 ? -41.013 26.955 33.975 1.00 56.88 100 LEU A N 1
ATOM 737 C CA . LEU A 1 100 ? -42.301 27.423 33.440 1.00 56.88 100 LEU A CA 1
ATOM 738 C C . LEU A 1 100 ? -43.471 26.865 34.264 1.00 56.88 100 LEU A C 1
ATOM 740 O O . LEU A 1 100 ? -44.418 27.585 34.579 1.00 56.88 100 LEU A O 1
ATOM 744 N N . LYS A 1 101 ? -43.339 25.620 34.731 1.00 52.72 101 LYS A N 1
ATOM 745 C CA . LYS A 1 101 ? -44.309 24.951 35.604 1.00 52.72 101 LYS A CA 1
ATOM 746 C C . LYS A 1 101 ? -44.467 25.637 36.968 1.00 52.72 101 LYS A C 1
ATOM 748 O O . LYS A 1 101 ? -45.585 25.778 37.457 1.00 52.72 101 LYS A O 1
ATOM 753 N N . THR A 1 102 ? -43.376 26.097 37.585 1.00 53.00 102 THR A N 1
ATOM 754 C CA . THR A 1 102 ? -43.436 26.840 38.859 1.00 53.00 102 THR A CA 1
ATOM 755 C C . THR A 1 102 ? -43.999 28.251 38.701 1.00 53.00 102 THR A C 1
ATOM 757 O O . THR A 1 102 ? -44.615 28.760 39.637 1.00 53.00 102 THR A O 1
ATOM 760 N N . LEU A 1 103 ? -43.816 28.876 37.535 1.00 48.97 103 LEU A N 1
ATOM 761 C CA . LEU A 1 103 ? -44.372 30.195 37.220 1.00 48.97 103 LEU A CA 1
ATOM 762 C C . LEU A 1 103 ? -45.897 30.153 37.043 1.00 48.97 103 LEU A C 1
ATOM 764 O O . LEU A 1 103 ? -46.586 31.034 37.555 1.00 48.97 103 LEU A O 1
ATOM 768 N N . HIS A 1 104 ? -46.429 29.102 36.415 1.00 47.75 104 HIS A N 1
ATOM 769 C CA . HIS A 1 104 ? -47.869 28.951 36.181 1.00 47.75 104 HIS A CA 1
ATOM 770 C C . HIS A 1 104 ? -48.671 28.763 37.487 1.00 47.75 104 HIS A C 1
ATOM 772 O O . HIS A 1 104 ? -49.765 29.298 37.638 1.00 47.75 104 HIS A O 1
ATOM 778 N N . CYS A 1 105 ? -48.099 28.094 38.498 1.00 48.34 105 CYS A N 1
ATOM 779 C CA . CYS A 1 105 ? -48.742 27.947 39.812 1.00 48.34 105 CYS A CA 1
ATOM 780 C C . CYS A 1 105 ? -48.837 29.251 40.622 1.00 48.34 105 CYS A C 1
ATOM 782 O O . CYS A 1 105 ? -49.548 29.279 41.625 1.00 48.34 105 CYS A O 1
ATOM 784 N N . ARG A 1 106 ? -48.108 30.310 40.246 1.00 45.72 106 ARG A N 1
ATOM 785 C CA . ARG A 1 106 ? -48.068 31.560 41.018 1.00 45.72 106 ARG A CA 1
ATOM 786 C C . ARG A 1 106 ? -48.993 32.646 40.472 1.00 45.72 106 ARG A C 1
ATOM 788 O O . ARG A 1 106 ? -49.378 33.506 41.257 1.00 45.72 106 ARG A O 1
ATOM 795 N N . TRP A 1 107 ? -49.338 32.636 39.183 1.00 43.06 107 TRP A N 1
ATOM 796 C CA . TRP A 1 107 ? -50.039 33.746 38.520 1.00 43.06 107 TRP A CA 1
ATOM 797 C C . TRP A 1 107 ? -51.207 33.243 37.644 1.00 43.06 107 TRP A C 1
ATOM 799 O O . TRP A 1 107 ? -50.989 32.897 36.485 1.00 43.06 107 TRP A O 1
ATOM 809 N N . PRO A 1 108 ? -52.454 33.230 38.155 1.00 48.25 108 PRO A N 1
ATOM 810 C CA . PRO A 1 108 ? -53.630 32.703 37.448 1.00 48.25 108 PRO A CA 1
ATOM 811 C C . PRO A 1 108 ? -54.200 33.632 36.348 1.00 48.25 108 PRO A C 1
ATOM 813 O O . PRO A 1 108 ? -55.396 33.603 36.090 1.00 48.25 108 PRO A O 1
ATOM 816 N N . GLY A 1 109 ? -53.374 34.468 35.706 1.00 50.53 109 GLY A N 1
ATOM 817 C CA . GLY A 1 109 ? -53.826 35.489 34.745 1.00 50.53 109 GLY A CA 1
ATOM 818 C C . GLY A 1 109 ? -52.991 35.620 33.468 1.00 50.53 109 GLY A C 1
ATOM 819 O O . GLY A 1 109 ? -53.131 36.615 32.762 1.00 50.53 109 GLY A O 1
ATOM 820 N N . LEU A 1 110 ? -52.096 34.669 33.167 1.00 46.94 110 LEU A N 1
ATOM 821 C CA . LEU A 1 110 ? -51.433 34.652 31.859 1.00 46.94 110 LEU A CA 1
ATOM 822 C C . LEU A 1 110 ? -52.422 34.192 30.768 1.00 46.94 110 LEU A C 1
ATOM 824 O O . LEU A 1 110 ? -53.173 33.250 31.008 1.00 46.94 110 LEU A O 1
ATOM 828 N N . PRO A 1 111 ? -52.418 34.811 29.573 1.00 50.16 111 PRO A N 1
ATOM 829 C CA . PRO A 1 111 ? -53.317 34.432 28.487 1.00 50.16 111 PRO A CA 1
ATOM 830 C C . PRO A 1 111 ? -53.066 32.984 28.029 1.00 50.16 111 PRO A C 1
ATOM 832 O O . PRO A 1 111 ? -51.944 32.628 27.664 1.00 50.16 111 PRO A O 1
ATOM 835 N N . GLU A 1 112 ? -54.133 32.179 28.005 1.00 53.53 112 GLU A N 1
ATOM 836 C CA . GLU A 1 112 ? -54.157 30.726 27.731 1.00 53.53 112 GLU A CA 1
ATOM 837 C C . GLU A 1 112 ? -53.528 30.310 26.382 1.00 53.53 112 GLU A C 1
ATOM 839 O O . GLU A 1 112 ? -53.185 29.150 26.172 1.00 53.53 112 GLU A O 1
ATOM 844 N N . ALA A 1 113 ? -53.310 31.252 25.462 1.00 47.34 113 ALA A N 1
ATOM 845 C CA . ALA A 1 113 ? -52.816 30.973 24.115 1.00 47.34 113 ALA A CA 1
ATOM 846 C C . ALA A 1 113 ? -51.290 30.737 24.008 1.00 47.34 113 ALA A C 1
ATOM 848 O O . ALA A 1 113 ? -50.818 30.293 22.961 1.00 47.34 113 ALA A O 1
ATOM 849 N N . PHE A 1 114 ? -50.498 31.035 25.046 1.00 46.88 114 PHE A N 1
ATOM 850 C CA . PHE A 1 114 ? -49.026 31.069 24.936 1.00 46.88 114 PHE A CA 1
ATOM 851 C C . PHE A 1 114 ? -48.300 29.746 25.266 1.00 46.88 114 PHE A C 1
ATOM 853 O O . PHE A 1 114 ? -47.125 29.592 24.926 1.00 46.88 114 PHE A O 1
ATOM 860 N N . ASP A 1 115 ? -48.969 28.773 25.890 1.00 55.72 115 ASP A N 1
ATOM 861 C CA . ASP A 1 115 ? -48.318 27.594 26.492 1.00 55.72 115 ASP A CA 1
ATOM 862 C C . ASP A 1 115 ? -48.018 26.403 25.551 1.00 55.72 115 ASP A C 1
ATOM 864 O O . ASP A 1 115 ? -46.928 25.822 25.642 1.00 55.72 115 ASP A O 1
ATOM 868 N N . PRO A 1 116 ? -48.896 26.021 24.600 1.00 55.06 116 PRO A N 1
ATOM 869 C CA . PRO A 1 116 ? -48.661 24.834 23.774 1.00 55.06 116 PRO A CA 1
ATOM 870 C C . PRO A 1 116 ? -47.480 25.010 22.819 1.00 55.06 116 PRO A C 1
ATOM 872 O O . PRO A 1 116 ? -46.725 24.072 22.580 1.00 55.06 116 PRO A O 1
ATOM 875 N N . ILE A 1 117 ? -47.292 26.220 22.286 1.00 55.78 117 ILE A N 1
ATOM 876 C CA . ILE A 1 117 ? -46.277 26.510 21.266 1.00 55.78 117 ILE A CA 1
ATOM 877 C C . ILE A 1 117 ? -44.871 26.452 21.866 1.00 55.78 117 ILE A C 1
ATOM 879 O O . ILE A 1 117 ? -43.968 25.883 21.250 1.00 55.78 117 ILE A O 1
ATOM 883 N N . ILE A 1 118 ? -44.676 26.984 23.077 1.00 60.25 118 ILE A N 1
ATOM 884 C CA . ILE A 1 118 ? -43.378 26.946 23.764 1.00 60.25 118 ILE A CA 1
ATOM 885 C C . ILE A 1 118 ? -43.036 25.509 24.158 1.00 60.25 118 ILE A C 1
ATOM 887 O O . ILE A 1 118 ? -41.930 25.051 23.875 1.00 60.25 118 ILE A O 1
ATOM 891 N N . LEU A 1 119 ? -43.984 24.765 24.738 1.00 60.34 119 LEU A N 1
ATOM 892 C CA . LEU A 1 119 ? -43.764 23.364 25.099 1.00 60.34 119 LEU A CA 1
ATOM 893 C C . LEU A 1 119 ? -43.476 22.497 23.864 1.00 60.34 119 LEU A C 1
ATOM 895 O O . LEU A 1 119 ? -42.555 21.682 23.886 1.00 60.34 119 LEU A O 1
ATOM 899 N N . CYS A 1 120 ? -44.204 22.714 22.767 1.00 54.34 120 CYS A N 1
ATOM 900 C CA . CYS A 1 120 ? -43.973 22.022 21.501 1.00 54.34 120 CYS A CA 1
ATOM 901 C C . CYS A 1 120 ? -42.596 22.381 20.915 1.00 54.34 120 CYS A C 1
ATOM 903 O O . CYS A 1 120 ? -41.854 21.496 20.498 1.00 54.34 120 CYS A O 1
ATOM 905 N N . SER A 1 121 ? -42.184 23.651 20.988 1.00 57.44 121 SER A N 1
ATOM 906 C CA . SER A 1 121 ? -40.852 24.100 20.551 1.00 57.44 121 SER A CA 1
ATOM 907 C C . SER A 1 121 ? -39.723 23.477 21.383 1.00 57.44 121 SER A C 1
ATOM 909 O O . SER A 1 121 ? -38.710 23.051 20.830 1.00 57.44 121 SER A O 1
ATOM 911 N N . LEU A 1 122 ? -39.905 23.364 22.703 1.00 59.22 122 LEU A N 1
ATOM 912 C CA . LEU A 1 122 ? -38.956 22.711 23.610 1.00 59.22 122 LEU A CA 1
ATOM 913 C C . LEU A 1 122 ? -38.867 21.198 23.351 1.00 59.22 122 LEU A C 1
ATOM 915 O O . LEU A 1 122 ? -37.768 20.646 23.331 1.00 59.22 122 LEU A O 1
ATOM 919 N N . LEU A 1 123 ? -39.995 20.529 23.089 1.00 58.88 123 LEU A N 1
ATOM 920 C CA . LEU A 1 123 ? -40.031 19.108 22.726 1.00 58.88 123 LEU A CA 1
ATOM 921 C C . LEU A 1 123 ? -39.386 18.838 21.362 1.00 58.88 123 LEU A C 1
ATOM 923 O O . LEU A 1 123 ? -38.651 17.862 21.218 1.00 58.88 123 LEU A O 1
ATOM 927 N N . VAL A 1 124 ? -39.600 19.715 20.377 1.00 60.41 124 VAL A N 1
ATOM 928 C CA . VAL A 1 124 ? -38.925 19.643 19.072 1.00 60.41 124 VAL A CA 1
ATOM 929 C C . VAL A 1 124 ? -37.417 19.830 19.240 1.00 60.41 124 VAL A C 1
ATOM 931 O O . VAL A 1 124 ? -36.644 19.063 18.663 1.00 60.41 124 VAL A O 1
ATOM 934 N N . LEU A 1 125 ? -36.981 20.781 20.076 1.00 58.00 125 LEU A N 1
ATOM 935 C CA . LEU A 1 125 ? -35.560 20.977 20.366 1.00 58.00 125 LEU A CA 1
ATOM 936 C C . LEU A 1 125 ? -34.954 19.749 21.063 1.00 58.00 125 LEU A C 1
ATOM 938 O O . LEU A 1 125 ? -33.878 19.298 20.674 1.00 58.00 125 LEU A O 1
ATOM 942 N N . PHE A 1 126 ? -35.659 19.170 22.039 1.00 62.44 126 PHE A N 1
ATOM 943 C CA . PHE A 1 126 ? -35.254 17.941 22.724 1.00 62.44 126 PHE A CA 1
ATOM 944 C C . PHE A 1 126 ? -35.139 16.758 21.751 1.00 62.44 126 PHE A C 1
ATOM 946 O O . PHE A 1 126 ? -34.134 16.046 21.753 1.00 62.44 126 PHE A O 1
ATOM 953 N N . GLY A 1 127 ? -36.128 16.576 20.872 1.00 60.44 127 GLY A N 1
ATOM 954 C CA . GLY A 1 127 ? -36.113 15.545 19.834 1.00 60.44 127 GLY A CA 1
ATOM 955 C C . GLY A 1 127 ? -34.948 15.715 18.855 1.00 60.44 127 GLY A C 1
ATOM 956 O O . GLY A 1 127 ? -34.238 14.749 18.568 1.00 60.44 127 GLY A O 1
ATOM 957 N N . ALA A 1 128 ? -34.689 16.944 18.401 1.00 58.22 128 ALA A N 1
ATOM 958 C CA . ALA A 1 128 ? -33.556 17.262 17.532 1.00 58.22 128 ALA A CA 1
ATOM 959 C C . ALA A 1 128 ? -32.205 16.994 18.220 1.00 58.22 128 ALA A C 1
ATOM 961 O O . ALA A 1 128 ? -31.296 16.426 17.609 1.00 58.22 128 ALA A O 1
ATOM 962 N N . CYS A 1 129 ? -32.092 17.333 19.507 1.00 55.72 129 CYS A N 1
ATOM 963 C CA . CYS A 1 129 ? -30.917 17.062 20.330 1.00 55.72 129 CYS A CA 1
ATOM 964 C C . CYS A 1 129 ? -30.665 15.551 20.479 1.00 55.72 129 CYS A C 1
ATOM 966 O O . CYS A 1 129 ? -29.591 15.048 20.137 1.00 55.72 129 CYS A O 1
ATOM 968 N N . ALA A 1 130 ? -31.689 14.797 20.885 1.00 57.16 130 ALA A N 1
ATOM 969 C CA . ALA A 1 130 ? -31.622 13.344 21.003 1.00 57.16 130 ALA A CA 1
ATOM 970 C C . ALA A 1 130 ? -31.251 12.668 19.670 1.00 57.16 130 ALA A C 1
ATOM 972 O O . ALA A 1 130 ? -30.450 11.728 19.643 1.00 57.16 130 ALA A O 1
ATOM 973 N N . PHE A 1 131 ? -31.793 13.152 18.550 1.00 57.72 131 PHE A N 1
ATOM 974 C CA . PHE A 1 131 ? -31.455 12.661 17.216 1.00 57.72 131 PHE A CA 1
ATOM 975 C C . PHE A 1 131 ? -29.979 12.904 16.874 1.00 57.72 131 PHE A C 1
ATOM 977 O O . PHE A 1 131 ? -29.283 11.987 16.434 1.00 57.72 131 PHE A O 1
ATOM 984 N N . ALA A 1 132 ? -29.466 14.105 17.132 1.00 55.31 132 ALA A N 1
ATOM 985 C CA . ALA A 1 132 ? -28.089 14.464 16.815 1.00 55.31 132 ALA A CA 1
ATOM 986 C C . ALA A 1 132 ? -27.048 13.682 17.647 1.00 55.31 132 ALA A C 1
ATOM 988 O O . ALA A 1 132 ? -26.041 13.229 17.094 1.00 55.31 132 ALA A O 1
ATOM 989 N N . ILE A 1 133 ? -27.311 13.418 18.936 1.00 55.25 133 ILE A N 1
ATOM 990 C CA . ILE A 1 133 ? -26.473 12.530 19.770 1.00 55.25 133 ILE A CA 1
ATOM 991 C C . ILE A 1 133 ? -26.421 11.122 19.165 1.00 55.25 133 ILE A C 1
ATOM 993 O O . ILE A 1 133 ? -25.346 10.534 19.023 1.00 55.25 133 ILE A O 1
ATOM 997 N N . ASN A 1 134 ? -27.571 10.587 18.751 1.00 54.53 134 ASN A N 1
ATOM 998 C CA . ASN A 1 134 ? -27.656 9.262 18.139 1.00 54.53 134 ASN A CA 1
ATOM 999 C C . ASN A 1 134 ? -26.908 9.182 16.801 1.00 54.53 134 ASN A C 1
ATOM 1001 O O . ASN A 1 134 ? -26.234 8.185 16.533 1.00 54.53 134 ASN A O 1
ATOM 1005 N N . VAL A 1 135 ? -26.960 10.232 15.976 1.00 55.78 135 VAL A N 1
ATOM 1006 C CA . VAL A 1 135 ? -26.160 10.329 14.742 1.00 55.78 135 VAL A CA 1
ATOM 1007 C C . VAL A 1 135 ? -24.663 10.285 15.057 1.00 55.78 135 VAL A C 1
ATOM 1009 O O . VAL A 1 135 ? -23.905 9.599 14.368 1.00 55.78 135 VAL A O 1
ATOM 1012 N N . ALA A 1 136 ? -24.227 10.943 16.128 1.00 55.50 136 ALA A N 1
ATOM 1013 C CA . ALA A 1 136 ? -22.825 10.944 16.516 1.00 55.50 136 ALA A CA 1
ATOM 1014 C C . ALA A 1 136 ? -22.354 9.599 17.104 1.00 55.50 136 ALA A C 1
ATOM 1016 O O . ALA A 1 136 ? -21.271 9.118 16.754 1.00 55.50 136 ALA A O 1
ATOM 1017 N N . ILE A 1 137 ? -23.179 8.941 17.929 1.00 57.09 137 ILE A N 1
ATOM 1018 C CA . ILE A 1 137 ? -22.933 7.564 18.393 1.00 57.09 137 ILE A CA 1
ATOM 1019 C C . ILE A 1 137 ? -22.857 6.616 17.191 1.00 57.09 137 ILE A C 1
ATOM 1021 O O . ILE A 1 137 ? -21.932 5.807 17.100 1.00 57.09 137 ILE A O 1
ATOM 1025 N N . ARG A 1 138 ? -23.768 6.755 16.218 1.00 58.03 138 ARG A N 1
ATOM 1026 C CA . ARG A 1 138 ? -23.757 5.990 14.963 1.00 58.03 138 ARG A CA 1
ATOM 1027 C C . ARG A 1 138 ? -22.461 6.196 14.190 1.00 58.03 138 ARG A C 1
ATOM 1029 O O . ARG A 1 138 ? -21.893 5.216 13.716 1.00 58.03 138 ARG A O 1
ATOM 1036 N N . HIS A 1 139 ? -21.990 7.435 14.063 1.00 56.47 139 HIS A N 1
ATOM 1037 C CA . HIS A 1 139 ? -20.731 7.731 13.383 1.00 56.47 139 HIS A CA 1
ATOM 1038 C C . HIS A 1 139 ? -19.553 7.029 14.074 1.00 56.47 139 HIS A C 1
ATOM 1040 O O . HIS A 1 139 ? -18.744 6.385 13.411 1.00 56.47 139 HIS A O 1
ATOM 1046 N N . ARG A 1 140 ? -19.493 7.065 15.412 1.00 57.97 140 ARG A N 1
ATOM 1047 C CA . ARG A 1 140 ? -18.446 6.371 16.180 1.00 57.97 140 ARG A CA 1
ATOM 1048 C C . ARG A 1 140 ? -18.523 4.851 16.063 1.00 57.97 140 ARG A C 1
ATOM 1050 O O . ARG A 1 140 ? -17.496 4.220 15.838 1.00 57.97 140 ARG A O 1
ATOM 1057 N N . LEU A 1 141 ? -19.715 4.265 16.170 1.00 55.50 141 LEU A N 1
ATOM 1058 C CA . LEU A 1 141 ? -19.908 2.825 15.982 1.00 55.50 141 LEU A CA 1
ATOM 1059 C C . LEU A 1 141 ? -19.544 2.391 14.558 1.00 55.50 141 LEU A C 1
ATOM 1061 O O . LEU A 1 141 ? -18.949 1.334 14.389 1.00 55.50 141 LEU A O 1
ATOM 1065 N N . LYS A 1 142 ? -19.830 3.217 13.544 1.00 56.91 142 LYS A N 1
ATOM 1066 C CA . LYS A 1 142 ? -19.420 2.962 12.157 1.00 56.91 142 LYS A CA 1
ATOM 1067 C C . LYS A 1 142 ? -17.897 3.010 11.998 1.00 56.91 142 LYS A C 1
ATOM 1069 O O . LYS A 1 142 ? -17.349 2.130 11.343 1.00 56.91 142 LYS A O 1
ATOM 1074 N N . CYS A 1 143 ? -17.210 3.968 12.628 1.00 52.59 143 CYS A N 1
ATOM 1075 C CA . CYS A 1 143 ? -15.743 3.984 12.658 1.00 52.59 143 CYS A CA 1
ATOM 1076 C C . CYS A 1 143 ? -15.186 2.717 13.325 1.00 52.59 143 CYS A C 1
ATOM 1078 O O . CYS A 1 143 ? -14.321 2.067 12.747 1.00 52.59 143 CYS A O 1
ATOM 1080 N N . LEU A 1 144 ? -15.731 2.318 14.483 1.00 53.72 144 LEU A N 1
ATOM 1081 C CA . LEU A 1 144 ? -15.331 1.084 15.172 1.00 53.72 144 LEU A CA 1
ATOM 1082 C C . LEU A 1 144 ? -15.592 -0.170 14.318 1.00 53.72 144 LEU A C 1
ATOM 1084 O O . LEU A 1 144 ? -14.754 -1.069 14.270 1.00 53.72 144 LEU A O 1
ATOM 1088 N N . GLN A 1 145 ? -16.719 -0.216 13.599 1.00 59.22 145 GLN A N 1
ATOM 1089 C CA . GLN A 1 145 ? -17.057 -1.287 12.658 1.00 59.22 145 GLN A CA 1
ATOM 1090 C C . GLN A 1 145 ? -16.038 -1.367 11.514 1.00 59.22 145 GLN A C 1
ATOM 1092 O O . GLN A 1 145 ? -15.530 -2.448 11.223 1.00 59.22 145 GLN A O 1
ATOM 1097 N N . GLN A 1 146 ? -15.713 -0.230 10.892 1.00 54.25 146 GLN A N 1
ATOM 1098 C CA . GLN A 1 146 ? -14.743 -0.164 9.796 1.00 54.25 146 GLN A CA 1
ATOM 1099 C C . GLN A 1 146 ? -13.346 -0.611 10.240 1.00 54.25 146 GLN A C 1
ATOM 1101 O O . GLN A 1 146 ? -12.660 -1.287 9.479 1.00 54.25 146 GLN A O 1
ATOM 1106 N N . THR A 1 147 ? -12.949 -0.307 11.480 1.00 49.56 147 THR A N 1
ATOM 1107 C CA . THR A 1 147 ? -11.676 -0.781 12.049 1.00 49.56 147 THR A CA 1
ATOM 1108 C C . THR A 1 147 ? -11.707 -2.251 12.472 1.00 49.56 147 THR A C 1
ATOM 1110 O O . THR A 1 147 ? -10.676 -2.918 12.464 1.00 49.56 147 THR A O 1
ATOM 1113 N N . SER A 1 148 ? -12.877 -2.779 12.836 1.00 46.12 148 SER A N 1
ATOM 1114 C CA . SER A 1 148 ? -13.022 -4.144 13.349 1.00 46.12 148 SER A CA 1
ATOM 1115 C C . SER A 1 148 ? -12.968 -5.207 12.250 1.00 46.12 148 SER A C 1
ATOM 1117 O O . SER A 1 148 ? -12.662 -6.347 12.585 1.00 46.12 148 SER A O 1
ATOM 1119 N N . GLN A 1 149 ? -13.308 -4.879 10.994 1.00 47.22 149 GLN A N 1
ATOM 1120 C CA . GLN A 1 149 ? -13.416 -5.773 9.813 1.00 47.22 149 GLN A CA 1
ATOM 1121 C C . GLN A 1 149 ? -14.268 -7.052 9.967 1.00 47.22 149 GLN A C 1
ATOM 1123 O O . GLN A 1 149 ? -14.637 -7.671 8.979 1.00 47.22 149 GLN A O 1
ATOM 1128 N N . ARG A 1 150 ? -14.672 -7.424 11.181 1.00 49.53 150 ARG A N 1
ATOM 1129 C CA . ARG A 1 150 ? -15.627 -8.488 11.451 1.00 49.53 150 ARG A CA 1
ATOM 1130 C C . ARG A 1 150 ? -17.007 -8.051 10.976 1.00 49.53 150 ARG A C 1
ATOM 1132 O O . ARG A 1 150 ? -17.542 -7.047 11.457 1.00 49.53 150 ARG A O 1
ATOM 1139 N N . HIS A 1 151 ? -17.617 -8.875 10.127 1.00 42.88 151 HIS A N 1
ATOM 1140 C CA . HIS A 1 151 ? -19.062 -8.932 9.897 1.00 42.88 151 HIS A CA 1
ATOM 1141 C C . HIS A 1 151 ? -19.786 -9.385 11.181 1.00 42.88 151 HIS A C 1
ATOM 1143 O O . HIS A 1 151 ? -20.492 -10.385 11.215 1.00 42.88 151 HIS A O 1
ATOM 1149 N N . CYS A 1 152 ? -19.589 -8.680 12.296 1.00 42.09 152 CYS A N 1
ATOM 1150 C CA . CYS A 1 152 ? -20.422 -8.879 13.471 1.00 42.09 152 CYS A CA 1
ATOM 1151 C C . CYS A 1 152 ? -21.865 -8.526 13.097 1.00 42.09 152 CYS A C 1
ATOM 1153 O O . CYS A 1 152 ? -22.090 -7.613 12.301 1.00 42.09 152 CYS A O 1
ATOM 1155 N N . CYS A 1 153 ? -22.821 -9.232 13.706 1.00 42.62 153 CYS A N 1
ATOM 1156 C CA . CYS A 1 153 ? -24.271 -9.175 13.490 1.00 42.62 153 CYS A CA 1
ATOM 1157 C C . CYS A 1 153 ? -24.898 -7.808 13.873 1.00 42.62 153 CYS A C 1
ATOM 1159 O O . CYS A 1 153 ? -25.813 -7.701 14.682 1.00 42.62 153 CYS A O 1
ATOM 1161 N N . PHE A 1 154 ? -24.379 -6.717 13.313 1.00 46.31 154 PHE A N 1
ATOM 1162 C CA . PHE A 1 154 ? -24.885 -5.356 13.459 1.00 46.31 154 PHE A CA 1
ATOM 1163 C C . PHE A 1 154 ? -26.041 -5.072 12.494 1.00 46.31 154 PHE A C 1
ATOM 1165 O O . PHE A 1 154 ? -26.697 -4.040 12.643 1.00 46.31 154 PHE A O 1
ATOM 1172 N N . CYS A 1 155 ? -26.354 -5.986 11.564 1.00 49.47 155 CYS A N 1
ATOM 1173 C CA . CYS A 1 155 ? -27.629 -5.964 10.844 1.00 49.47 155 CYS A CA 1
ATOM 1174 C C . CYS A 1 155 ? -28.797 -5.965 11.838 1.00 49.47 155 CYS A C 1
ATOM 1176 O O . CYS A 1 155 ? -29.691 -5.135 11.694 1.00 49.47 155 CYS A O 1
ATOM 1178 N N . CYS A 1 156 ? -28.710 -6.738 12.930 1.00 50.50 156 CYS A N 1
ATOM 1179 C CA . CYS A 1 156 ? -29.676 -6.678 14.030 1.00 50.50 156 CYS A CA 1
ATOM 1180 C C . CYS A 1 156 ? -29.758 -5.287 14.659 1.00 50.50 156 CYS A C 1
ATOM 1182 O O . CYS A 1 156 ? -30.850 -4.816 14.941 1.00 50.50 156 CYS A O 1
ATOM 1184 N N . LEU A 1 157 ? -28.630 -4.587 14.809 1.00 54.34 157 LEU A N 1
ATOM 1185 C CA . LEU A 1 157 ? -28.597 -3.218 15.328 1.00 54.34 157 LEU A CA 1
ATOM 1186 C C . LEU A 1 157 ? -29.152 -2.199 14.331 1.00 54.34 157 LEU A C 1
ATOM 1188 O O . LEU A 1 157 ? -29.586 -1.135 14.750 1.00 54.34 157 LEU A O 1
ATOM 1192 N N . SER A 1 158 ? -29.137 -2.497 13.027 1.00 56.19 158 SER A N 1
ATOM 1193 C CA . SER A 1 158 ? -29.801 -1.691 12.001 1.00 56.19 158 SER A CA 1
ATOM 1194 C C . SER A 1 158 ? -31.310 -1.925 11.962 1.00 56.19 158 SER A C 1
ATOM 1196 O O . SER A 1 158 ? -32.057 -0.955 11.886 1.00 56.19 158 SER A O 1
ATOM 1198 N N . SER A 1 159 ? -31.760 -3.169 12.137 1.00 56.78 159 SER A N 1
ATOM 1199 C CA . SER A 1 159 ? -33.174 -3.525 12.285 1.00 56.78 159 SER A CA 1
ATOM 1200 C C . SER A 1 159 ? -33.749 -2.975 13.591 1.00 56.78 159 SER A C 1
ATOM 1202 O O . SER A 1 159 ? -34.850 -2.426 13.599 1.00 56.78 159 SER A O 1
ATOM 1204 N N . LEU A 1 160 ? -32.956 -2.978 14.671 1.00 56.66 160 LEU A N 1
ATOM 1205 C CA . LEU A 1 160 ? -33.289 -2.300 15.923 1.00 56.66 160 LEU A CA 1
ATOM 1206 C C . LEU A 1 160 ? -33.530 -0.796 15.712 1.00 56.66 160 LEU A C 1
ATOM 1208 O O . LEU A 1 160 ? -34.264 -0.214 16.490 1.00 56.66 160 LEU A O 1
ATOM 1212 N N . ARG A 1 161 ? -32.976 -0.154 14.665 1.00 58.38 161 ARG A N 1
ATOM 1213 C CA . ARG A 1 161 ? -33.229 1.274 14.352 1.00 58.38 161 ARG A CA 1
ATOM 1214 C C . ARG A 1 161 ? -34.632 1.501 13.816 1.00 58.38 161 ARG A C 1
ATOM 1216 O O . ARG A 1 161 ? -35.282 2.460 14.219 1.00 58.38 161 ARG A O 1
ATOM 1223 N N . ALA A 1 162 ? -35.078 0.646 12.897 1.00 56.28 162 ALA A N 1
ATOM 1224 C CA . ALA A 1 162 ? -36.422 0.739 12.334 1.00 56.28 162 ALA A CA 1
ATOM 1225 C C . ALA A 1 162 ? -37.467 0.534 13.436 1.00 56.28 162 ALA A C 1
ATOM 1227 O O . ALA A 1 162 ? -38.446 1.270 13.512 1.00 56.28 162 ALA A O 1
ATOM 1228 N N . VAL A 1 163 ? -37.195 -0.395 14.352 1.00 56.81 163 VAL A N 1
ATOM 1229 C CA . VAL A 1 163 ? -38.085 -0.696 15.475 1.00 56.81 163 VAL A CA 1
ATOM 1230 C C . VAL A 1 163 ? -38.004 0.373 16.570 1.00 56.81 163 VAL A C 1
ATOM 1232 O O . VAL A 1 163 ? -39.037 0.867 17.004 1.00 56.81 163 VAL A O 1
ATOM 1235 N N . ALA A 1 164 ? -36.806 0.798 16.979 1.00 57.47 164 ALA A N 1
ATOM 1236 C CA . ALA A 1 164 ? -36.626 1.744 18.084 1.00 57.47 164 ALA A CA 1
ATOM 1237 C C . ALA A 1 164 ? -36.949 3.203 17.732 1.00 57.47 164 ALA A C 1
ATOM 1239 O O . ALA A 1 164 ? -37.039 4.017 18.639 1.00 57.47 164 ALA A O 1
ATOM 1240 N N . PHE A 1 165 ? -37.113 3.561 16.453 1.00 56.78 165 PHE A N 1
ATOM 1241 C CA . PHE A 1 165 ? -37.468 4.933 16.055 1.00 56.78 165 PHE A CA 1
ATOM 1242 C C . PHE A 1 165 ? -38.680 5.001 15.125 1.00 56.78 165 PHE A C 1
ATOM 1244 O O . PHE A 1 165 ? -39.514 5.888 15.289 1.00 56.78 165 PHE A O 1
ATOM 1251 N N . GLY A 1 166 ? -38.841 4.057 14.195 1.00 61.97 166 GLY A N 1
ATOM 1252 C CA . GLY A 1 166 ? -40.002 4.030 13.304 1.00 61.97 166 GLY A CA 1
ATOM 1253 C C . GLY A 1 166 ? -41.301 3.768 14.062 1.00 61.97 166 GLY A C 1
ATOM 1254 O O . GLY A 1 166 ? -42.258 4.524 13.909 1.00 61.97 166 GLY A O 1
ATOM 1255 N N . ALA A 1 167 ? -41.313 2.758 14.937 1.00 62.81 167 ALA A N 1
ATOM 1256 C CA . ALA A 1 167 ? -42.511 2.397 15.693 1.00 62.81 167 ALA A CA 1
ATOM 1257 C C . ALA A 1 167 ? -42.962 3.486 16.693 1.00 62.81 167 ALA A C 1
ATOM 1259 O O . ALA A 1 167 ? -44.141 3.821 16.665 1.00 62.81 167 ALA A O 1
ATOM 1260 N N . PRO A 1 168 ? -42.080 4.118 17.496 1.00 63.47 168 PRO A N 1
ATOM 1261 C CA . PRO A 1 168 ? -42.442 5.244 18.364 1.00 63.47 168 PRO A CA 1
ATOM 1262 C C . PRO A 1 168 ? -43.083 6.418 17.641 1.00 63.47 168 PRO A C 1
ATOM 1264 O O . PRO A 1 168 ? -44.118 6.928 18.055 1.00 63.47 168 PRO A O 1
ATOM 1267 N N . THR A 1 169 ? -42.450 6.855 16.555 1.00 63.12 169 THR A N 1
ATOM 1268 C CA . THR A 1 169 ? -42.860 8.069 15.850 1.00 63.12 169 THR A CA 1
ATOM 1269 C C . THR A 1 169 ? -44.172 7.822 15.114 1.00 63.12 169 THR A C 1
ATOM 1271 O O . THR A 1 169 ? -45.070 8.657 15.161 1.00 63.12 169 THR A O 1
ATOM 1274 N N . ALA A 1 170 ? -44.322 6.639 14.508 1.00 67.25 170 ALA A N 1
ATOM 1275 C CA . ALA A 1 170 ? -45.582 6.203 13.919 1.00 67.25 170 ALA A CA 1
ATOM 1276 C C . ALA A 1 170 ? -46.686 6.063 14.979 1.00 67.25 170 ALA A C 1
ATOM 1278 O O . ALA A 1 170 ? -47.796 6.534 14.754 1.00 67.25 170 ALA A O 1
ATOM 1279 N N . PHE A 1 171 ? -46.384 5.485 16.146 1.00 68.19 171 PHE A N 1
ATOM 1280 C CA . PHE A 1 171 ? -47.340 5.329 17.243 1.00 68.19 171 PHE A CA 1
ATOM 1281 C C . PHE A 1 171 ? -47.833 6.680 17.768 1.00 68.19 171 PHE A C 1
ATOM 1283 O O . PHE A 1 171 ? -49.032 6.878 17.905 1.00 68.19 171 PHE A O 1
ATOM 1290 N N . VAL A 1 172 ? -46.935 7.647 17.964 1.00 66.50 172 VAL A N 1
ATOM 1291 C CA . VAL A 1 172 ? -47.278 9.018 18.379 1.00 66.50 172 VAL A CA 1
ATOM 1292 C C . VAL A 1 172 ? -48.167 9.707 17.344 1.00 66.50 172 VAL A C 1
ATOM 1294 O O . VAL A 1 172 ? -49.180 10.300 17.707 1.00 66.50 172 VAL A O 1
ATOM 1297 N N . VAL A 1 173 ? -47.822 9.615 16.054 1.00 69.62 173 VAL A N 1
ATOM 1298 C CA . VAL A 1 173 ? -48.615 10.222 14.971 1.00 69.62 173 VAL A CA 1
ATOM 1299 C C . VAL A 1 173 ? -50.003 9.586 14.892 1.00 69.62 173 VAL A C 1
ATOM 1301 O O . VAL A 1 173 ? -50.995 10.300 14.773 1.00 69.62 173 VAL A O 1
ATOM 1304 N N . VAL A 1 174 ? -50.096 8.260 15.010 1.00 71.00 174 VAL A N 1
ATOM 1305 C CA . VAL A 1 174 ? -51.377 7.541 15.015 1.00 71.00 174 VAL A CA 1
ATOM 1306 C C . VAL A 1 174 ? -52.202 7.909 16.251 1.00 71.00 174 VAL A C 1
ATOM 1308 O O . VAL A 1 174 ? -53.367 8.267 16.101 1.00 71.00 174 VAL A O 1
ATOM 1311 N N . SER A 1 175 ? -51.614 7.915 17.450 1.00 66.75 175 SER A N 1
ATOM 1312 C CA . SER A 1 175 ? -52.293 8.311 18.691 1.00 66.75 175 SER A CA 1
ATOM 1313 C C . SER A 1 175 ? -52.788 9.761 18.647 1.00 66.75 175 SER A C 1
ATOM 1315 O O . SER A 1 175 ? -53.899 10.041 19.098 1.00 66.75 175 SER A O 1
ATOM 1317 N N . TRP A 1 176 ? -52.032 10.676 18.032 1.00 71.25 176 TRP A N 1
ATOM 1318 C CA . TRP A 1 176 ? -52.457 12.062 17.815 1.00 71.25 176 TRP A CA 1
ATOM 1319 C C . TRP A 1 176 ? -53.611 12.183 16.808 1.00 71.25 176 TRP A C 1
ATOM 1321 O O . TRP A 1 176 ? -54.602 12.873 17.062 1.00 71.25 176 TRP A O 1
ATOM 1331 N N . LEU A 1 177 ? -53.525 11.484 15.671 1.00 72.12 177 LEU A N 1
ATOM 1332 C CA . LEU A 1 177 ? -54.581 11.470 14.650 1.00 72.12 177 LEU A CA 1
ATOM 1333 C C . LEU A 1 177 ? -55.882 10.843 15.178 1.00 72.12 177 LEU A C 1
ATOM 1335 O O . LEU A 1 177 ? -56.974 11.294 14.836 1.00 72.12 177 LEU A O 1
ATOM 1339 N N . VAL A 1 178 ? -55.778 9.831 16.041 1.00 72.88 178 VAL A N 1
ATOM 1340 C CA . VAL A 1 178 ? -56.929 9.200 16.702 1.00 72.88 178 VAL A CA 1
ATOM 1341 C C . VAL A 1 178 ? -57.504 10.113 17.791 1.00 72.88 178 VAL A C 1
ATOM 1343 O O . VAL A 1 178 ? -58.719 10.306 17.845 1.00 72.88 178 VAL A O 1
ATOM 1346 N N . GLY A 1 179 ? -56.657 10.730 18.621 1.00 67.75 179 GLY A N 1
ATOM 1347 C CA . GLY A 1 179 ? -57.080 11.649 19.683 1.00 67.75 179 GLY A CA 1
ATOM 1348 C C . GLY A 1 179 ? -57.762 12.917 19.160 1.00 67.75 179 GLY A C 1
ATOM 1349 O O . GLY A 1 179 ? -58.779 13.340 19.713 1.00 67.75 179 GLY A O 1
ATOM 1350 N N . SER A 1 180 ? -57.263 13.479 18.053 1.00 69.25 180 SER A N 1
ATOM 1351 C CA . SER A 1 180 ? -57.852 14.659 17.400 1.00 69.25 180 SER A CA 1
ATOM 1352 C C . SER A 1 180 ? -59.230 14.378 16.797 1.00 69.25 180 SER A C 1
ATOM 1354 O O . SER A 1 180 ? -60.129 15.207 16.928 1.00 69.25 180 SER A O 1
ATOM 1356 N N . LYS A 1 181 ? -59.452 13.188 16.220 1.00 75.56 181 LYS A N 1
ATOM 1357 C CA . LYS A 1 181 ? -60.775 12.785 15.713 1.00 75.56 181 LYS A CA 1
ATOM 1358 C C . LYS A 1 181 ? -61.820 12.546 16.806 1.00 75.56 181 LYS A C 1
ATOM 1360 O O . LYS A 1 181 ? -63.008 12.651 16.525 1.00 75.56 181 LYS A O 1
ATOM 1365 N N . LEU A 1 182 ? -61.405 12.229 18.033 1.00 77.06 182 LEU A N 1
ATOM 1366 C CA . LEU A 1 182 ? -62.312 11.899 19.141 1.00 77.06 182 LEU A CA 1
ATOM 1367 C C . LEU A 1 182 ? -62.710 13.108 20.007 1.00 77.06 182 LEU A C 1
ATOM 1369 O O . LEU A 1 182 ? -63.360 12.925 21.034 1.00 77.06 182 LEU A O 1
ATOM 1373 N N . GLY A 1 183 ? -62.314 14.333 19.638 1.00 73.00 183 GLY A N 1
ATOM 1374 C CA . GLY A 1 183 ? -62.699 15.558 20.355 1.00 73.00 183 GLY A CA 1
ATOM 1375 C C . GLY A 1 183 ? -62.134 15.683 21.780 1.00 73.00 183 GLY A C 1
ATOM 1376 O O . GLY A 1 183 ? -62.536 16.573 22.522 1.00 73.00 183 GLY A O 1
ATOM 1377 N N . LYS A 1 184 ? -61.195 14.814 22.180 1.00 61.12 184 LYS A N 1
ATOM 1378 C CA . LYS A 1 184 ? -60.499 14.852 23.480 1.00 61.12 184 LYS A CA 1
ATOM 1379 C C . LYS A 1 184 ? -59.128 15.505 23.306 1.00 61.12 184 LYS A C 1
ATOM 1381 O O . LYS A 1 184 ? -58.100 14.826 23.259 1.00 61.12 184 LYS A O 1
ATOM 1386 N N . THR A 1 185 ? -59.112 16.823 23.147 1.00 60.66 185 THR A N 1
ATOM 1387 C CA . THR A 1 185 ? -57.929 17.550 22.663 1.00 60.66 185 THR A CA 1
ATOM 1388 C C . THR A 1 185 ? -56.860 17.786 23.732 1.00 60.66 185 THR A C 1
ATOM 1390 O O . THR A 1 185 ? -55.681 17.624 23.437 1.00 60.66 185 THR A O 1
ATOM 1393 N N . GLU A 1 186 ? -57.223 18.078 24.983 1.00 61.19 186 GLU A N 1
ATOM 1394 C CA . GLU A 1 186 ? -56.217 18.472 25.989 1.00 61.19 186 GLU A CA 1
ATOM 1395 C C . GLU A 1 186 ? -55.612 17.295 26.766 1.00 61.19 186 GLU A C 1
ATOM 1397 O O . GLU A 1 186 ? -54.396 17.211 26.940 1.00 61.19 186 GLU A O 1
ATOM 1402 N N . GLY A 1 187 ? -56.435 16.327 27.183 1.00 65.75 187 GLY A N 1
ATOM 1403 C CA . GLY A 1 187 ? -55.955 15.164 27.939 1.00 65.75 187 GLY A CA 1
ATOM 1404 C C . GLY A 1 187 ? -55.089 14.202 27.116 1.00 65.75 187 GLY A C 1
ATOM 1405 O O . GLY A 1 187 ? -54.153 13.609 27.653 1.00 65.75 187 GLY A O 1
ATOM 1406 N N . SER A 1 188 ? -55.361 14.060 25.811 1.00 68.38 188 SER A N 1
ATOM 1407 C CA . SER A 1 188 ? -54.617 13.118 24.959 1.00 68.38 188 SER A CA 1
ATOM 1408 C C . SER A 1 188 ? -53.222 13.625 24.586 1.00 68.38 188 SER A C 1
ATOM 1410 O O . SER A 1 188 ? -52.300 12.821 24.456 1.00 68.38 188 SER A O 1
ATOM 1412 N N . PHE A 1 189 ? -53.022 14.946 24.505 1.00 69.44 189 PHE A N 1
ATOM 1413 C CA . PHE A 1 189 ? -51.718 15.524 24.185 1.00 69.44 189 PHE A CA 1
ATOM 1414 C C . PHE A 1 189 ? -50.691 15.287 25.297 1.00 69.44 189 PHE A C 1
ATOM 1416 O O . PHE A 1 189 ? -49.575 14.851 25.023 1.00 69.44 189 PHE A O 1
ATOM 1423 N N . ILE A 1 190 ? -51.066 15.510 26.563 1.00 70.75 190 ILE A N 1
ATOM 1424 C CA . ILE A 1 190 ? -50.161 15.280 27.702 1.00 70.75 190 ILE A CA 1
ATOM 1425 C C . ILE A 1 190 ? -49.764 13.805 27.778 1.00 70.75 190 ILE A C 1
ATOM 1427 O O . ILE A 1 190 ? -48.588 13.492 27.961 1.00 70.75 190 ILE A O 1
ATOM 1431 N N . GLN A 1 191 ? -50.725 12.900 27.592 1.00 72.88 191 GLN A N 1
ATOM 1432 C CA . GLN A 1 191 ? -50.456 11.467 27.608 1.00 72.88 191 GLN A CA 1
ATOM 1433 C C . GLN A 1 191 ? -49.525 11.046 26.465 1.00 72.88 191 GLN A C 1
ATOM 1435 O O . GLN A 1 191 ? -48.550 10.339 26.705 1.00 72.88 191 GLN A O 1
ATOM 1440 N N . MET A 1 192 ? -49.739 11.577 25.260 1.00 73.25 192 MET A N 1
ATOM 1441 C CA . MET A 1 192 ? -48.849 11.368 24.118 1.00 73.25 192 MET A CA 1
ATOM 1442 C C . MET A 1 192 ? -47.418 11.855 24.401 1.00 73.25 192 MET A C 1
ATOM 1444 O O . MET A 1 192 ? -46.455 11.161 24.083 1.00 73.25 192 MET A O 1
ATOM 1448 N N . VAL A 1 193 ? -47.252 13.027 25.025 1.00 72.56 193 VAL A N 1
ATOM 1449 C CA . VAL A 1 193 ? -45.926 13.543 25.405 1.00 72.56 193 VAL A CA 1
ATOM 1450 C C . VAL A 1 193 ? -45.256 12.630 26.435 1.00 72.56 193 VAL A C 1
ATOM 1452 O O . VAL A 1 193 ? -44.067 12.340 26.307 1.00 72.56 193 VAL A O 1
ATOM 1455 N N . VAL A 1 194 ? -46.001 12.140 27.430 1.00 75.94 194 VAL A N 1
ATOM 1456 C CA . VAL A 1 194 ? -45.479 11.204 28.441 1.00 75.94 194 VAL A CA 1
ATOM 1457 C C . VAL A 1 194 ? -45.023 9.892 27.798 1.00 75.94 194 VAL A C 1
ATOM 1459 O O . VAL A 1 194 ? -43.922 9.429 28.099 1.00 75.94 194 VAL A O 1
ATOM 1462 N N . GLU A 1 195 ? -45.812 9.329 26.884 1.00 76.19 195 GLU A N 1
ATOM 1463 C CA . GLU A 1 195 ? -45.468 8.105 26.149 1.00 76.19 195 GLU A CA 1
ATOM 1464 C C . GLU A 1 195 ? -44.219 8.300 25.275 1.00 76.19 195 GLU A C 1
ATOM 1466 O O . GLU A 1 195 ? -43.313 7.465 25.276 1.00 76.19 195 GLU A O 1
ATOM 1471 N N . LEU A 1 196 ? -44.104 9.441 24.591 1.00 72.88 196 LEU A N 1
ATOM 1472 C CA . LEU A 1 196 ? -42.946 9.769 23.755 1.00 72.88 196 LEU A CA 1
ATOM 1473 C C . LEU A 1 196 ? -41.669 9.926 24.593 1.00 72.88 196 LEU A C 1
ATOM 1475 O O . LEU A 1 196 ? -40.608 9.422 24.220 1.00 72.88 196 LEU A O 1
ATOM 1479 N N . VAL A 1 197 ? -41.776 10.568 25.759 1.00 75.19 197 VAL A N 1
ATOM 1480 C CA . VAL A 1 197 ? -40.672 10.723 26.717 1.00 75.19 197 VAL A CA 1
ATOM 1481 C C . VAL A 1 197 ? -40.249 9.373 27.307 1.00 75.19 197 VAL A C 1
ATOM 1483 O O . VAL A 1 197 ? -39.051 9.092 27.371 1.00 75.19 197 VAL A O 1
ATOM 1486 N N . GLN A 1 198 ? -41.201 8.510 27.681 1.00 77.25 198 GLN A N 1
ATOM 1487 C CA . GLN A 1 198 ? -40.927 7.140 28.138 1.00 77.25 198 GLN A CA 1
ATOM 1488 C C . GLN A 1 198 ? -40.178 6.328 27.084 1.00 77.25 198 GLN A C 1
ATOM 1490 O O . GLN A 1 198 ? -39.212 5.630 27.392 1.00 77.25 198 GLN A O 1
ATOM 1495 N N . LEU A 1 199 ? -40.595 6.452 25.829 1.00 76.88 199 LEU A N 1
ATOM 1496 C CA . LEU A 1 199 ? -40.041 5.688 24.726 1.00 76.88 199 LEU A CA 1
ATOM 1497 C C . LEU A 1 199 ? -38.643 6.169 24.331 1.00 76.88 199 LEU A C 1
ATOM 1499 O O . LEU A 1 199 ? -37.731 5.356 24.173 1.00 76.88 199 LEU A O 1
ATOM 1503 N N . ALA A 1 200 ? -38.438 7.486 24.260 1.00 74.00 200 ALA A N 1
ATOM 1504 C CA . ALA A 1 200 ? -37.119 8.076 24.054 1.00 74.00 200 ALA A CA 1
ATOM 1505 C C . ALA A 1 200 ? -36.141 7.672 25.170 1.00 74.00 200 ALA A C 1
ATOM 1507 O O . ALA A 1 200 ? -34.986 7.333 24.896 1.00 74.00 200 ALA A O 1
ATOM 1508 N N . TRP A 1 201 ? -36.604 7.653 26.422 1.00 80.62 201 TRP A N 1
ATOM 1509 C CA . TRP A 1 201 ? -35.812 7.195 27.560 1.00 80.62 201 TRP A CA 1
ATOM 1510 C C . TRP A 1 201 ? -35.474 5.704 27.482 1.00 80.62 201 TRP A C 1
ATOM 1512 O O . TRP A 1 201 ? -34.305 5.339 27.615 1.00 80.62 201 TRP A O 1
ATOM 1522 N N . GLY A 1 202 ? -36.458 4.849 27.191 1.00 78.62 202 GLY A N 1
ATOM 1523 C CA . GLY A 1 202 ? -36.237 3.416 26.995 1.00 78.62 202 GLY A CA 1
ATOM 1524 C C . GLY A 1 202 ? -35.196 3.147 25.906 1.00 78.62 202 GLY A C 1
ATOM 1525 O O . GLY A 1 202 ? -34.271 2.361 26.107 1.00 78.62 202 GLY A O 1
ATOM 1526 N N . CYS A 1 203 ? -35.260 3.883 24.793 1.00 76.00 203 CYS A N 1
ATOM 1527 C CA . CYS A 1 203 ? -34.259 3.801 23.730 1.00 76.00 203 CYS A CA 1
ATOM 1528 C C . CYS A 1 203 ? -32.860 4.210 24.213 1.00 76.00 203 CYS A C 1
ATOM 1530 O O . CYS A 1 203 ? -31.884 3.536 23.885 1.00 76.00 203 CYS A O 1
ATOM 1532 N N . ARG A 1 204 ? -32.741 5.277 25.017 1.00 77.62 204 ARG A N 1
ATOM 1533 C CA . ARG A 1 204 ? -31.454 5.688 25.607 1.00 77.62 204 ARG A CA 1
ATOM 1534 C C . ARG A 1 204 ? -30.882 4.627 26.536 1.00 77.62 204 ARG A C 1
ATOM 1536 O O . ARG A 1 204 ? -29.690 4.344 26.436 1.00 77.62 204 ARG A O 1
ATOM 1543 N N . LEU A 1 205 ? -31.707 4.013 27.384 1.00 81.75 205 LEU A N 1
ATOM 1544 C CA . LEU A 1 205 ? -31.261 2.927 28.256 1.00 81.75 205 LEU A CA 1
ATOM 1545 C C . LEU A 1 205 ? -30.764 1.725 27.454 1.00 81.75 205 LEU A C 1
ATOM 1547 O O . LEU A 1 205 ? -29.675 1.225 27.724 1.00 81.75 205 LEU A O 1
ATOM 1551 N N . VAL A 1 206 ? -31.520 1.294 26.441 1.00 81.44 206 VAL A N 1
ATOM 1552 C CA . VAL A 1 206 ? -31.125 0.168 25.583 1.00 81.44 206 VAL A CA 1
ATOM 1553 C C . VAL A 1 206 ? -29.817 0.482 24.857 1.00 81.44 206 VAL A C 1
ATOM 1555 O O . VAL A 1 206 ? -28.887 -0.321 24.889 1.00 81.44 206 VAL A O 1
ATOM 1558 N N . MET A 1 207 ? -29.694 1.665 24.255 1.00 76.19 207 MET A N 1
ATOM 1559 C CA . MET A 1 207 ? -28.474 2.066 23.548 1.00 76.19 207 MET A CA 1
ATOM 1560 C C . MET A 1 207 ? -27.271 2.205 24.486 1.00 76.19 207 MET A C 1
ATOM 1562 O O . MET A 1 207 ? -26.174 1.770 24.134 1.00 76.19 207 MET A O 1
ATOM 1566 N N . GLY A 1 208 ? -27.466 2.767 25.681 1.00 80.56 208 GLY A N 1
ATOM 1567 C CA . GLY A 1 208 ? -26.425 2.870 26.699 1.00 80.56 208 GLY A CA 1
ATOM 1568 C C . GLY A 1 208 ? -25.977 1.497 27.201 1.00 80.56 208 GLY A C 1
ATOM 1569 O O . GLY A 1 208 ? -24.778 1.233 27.249 1.00 80.56 208 GLY A O 1
ATOM 1570 N N . ALA A 1 209 ? -26.911 0.582 27.472 1.00 82.25 209 ALA A N 1
ATOM 1571 C CA . ALA A 1 209 ? -26.607 -0.791 27.870 1.00 82.25 209 ALA A CA 1
ATOM 1572 C C . ALA A 1 209 ? -25.853 -1.560 26.772 1.00 82.25 209 ALA A C 1
ATOM 1574 O O . ALA A 1 209 ? -24.849 -2.215 27.056 1.00 82.25 209 ALA A O 1
ATOM 1575 N N . LEU A 1 210 ? -26.274 -1.434 25.507 1.00 80.12 210 LEU A N 1
ATOM 1576 C CA . LEU A 1 210 ? -25.575 -2.031 24.364 1.00 80.12 210 LEU A CA 1
ATOM 1577 C C . LEU A 1 210 ? -24.157 -1.467 24.206 1.00 80.12 210 LEU A C 1
ATOM 1579 O O . LEU A 1 210 ? -23.220 -2.225 23.949 1.00 80.12 210 LEU A O 1
ATOM 1583 N N . ALA A 1 211 ? -23.980 -0.155 24.386 1.00 76.38 211 ALA A N 1
ATOM 1584 C CA . ALA A 1 211 ? -22.667 0.478 24.341 1.00 76.38 211 ALA A CA 1
ATOM 1585 C C . ALA A 1 211 ? -21.765 -0.028 25.476 1.00 76.38 211 ALA A C 1
ATOM 1587 O O . ALA A 1 211 ? -20.644 -0.462 25.209 1.00 76.38 211 ALA A O 1
ATOM 1588 N N . VAL A 1 212 ? -22.258 -0.046 26.720 1.00 81.81 212 VAL A N 1
ATOM 1589 C CA . VAL A 1 212 ? -21.533 -0.590 27.881 1.00 81.81 212 VAL A CA 1
ATOM 1590 C C . VAL A 1 212 ? -21.145 -2.048 27.639 1.00 81.81 212 VAL A C 1
ATOM 1592 O O . VAL A 1 212 ? -19.983 -2.396 27.828 1.00 81.81 212 VAL A O 1
ATOM 1595 N N . GLY A 1 213 ? -22.064 -2.883 27.144 1.00 81.19 213 GLY A N 1
ATOM 1596 C CA . GLY A 1 213 ? -21.784 -4.281 26.810 1.00 81.19 213 GLY A CA 1
ATOM 1597 C C . GLY A 1 213 ? -20.697 -4.436 25.741 1.00 81.19 213 GLY A C 1
ATOM 1598 O O . GLY A 1 213 ? -19.790 -5.257 25.889 1.00 81.19 213 GLY A O 1
ATOM 1599 N N . ALA A 1 214 ? -20.728 -3.611 24.690 1.00 76.44 214 ALA A N 1
ATOM 1600 C CA . ALA A 1 214 ? -19.711 -3.621 23.640 1.00 76.44 214 ALA A CA 1
ATOM 1601 C C . ALA A 1 214 ? -18.325 -3.203 24.164 1.00 76.44 214 ALA A C 1
ATOM 1603 O O . ALA A 1 214 ? -17.334 -3.885 23.891 1.00 76.44 214 ALA A O 1
ATOM 1604 N N . PHE A 1 215 ? -18.245 -2.126 24.951 1.00 79.19 215 PHE A N 1
ATOM 1605 C CA . PHE A 1 215 ? -16.981 -1.674 25.540 1.00 79.19 215 PHE A CA 1
ATOM 1606 C C . PHE A 1 215 ? -16.464 -2.630 26.618 1.00 79.19 215 PHE A C 1
ATOM 1608 O O . PHE A 1 215 ? -15.261 -2.869 26.678 1.00 79.19 215 PHE A O 1
ATOM 1615 N N . ALA A 1 216 ? -17.343 -3.239 27.417 1.00 82.44 216 ALA A N 1
ATOM 1616 C CA . ALA A 1 216 ? -16.964 -4.272 28.376 1.00 82.44 216 ALA A CA 1
ATOM 1617 C C . ALA A 1 216 ? -16.369 -5.486 27.655 1.00 82.44 216 ALA A C 1
ATOM 1619 O O . ALA A 1 216 ? -15.310 -5.977 28.042 1.00 82.44 216 ALA A O 1
ATOM 1620 N N . ARG A 1 217 ? -16.978 -5.928 26.546 1.00 84.44 217 ARG A N 1
ATOM 1621 C CA . ARG A 1 217 ? -16.414 -6.995 25.709 1.00 84.44 217 ARG A CA 1
ATOM 1622 C C . ARG A 1 217 ? -15.041 -6.613 25.152 1.00 84.44 217 ARG A C 1
ATOM 1624 O O . ARG A 1 217 ? -14.123 -7.423 25.223 1.00 84.44 217 ARG A O 1
ATOM 1631 N N . ALA A 1 218 ? -14.878 -5.393 24.637 1.00 78.88 218 ALA A N 1
ATOM 1632 C CA . ALA A 1 218 ? -13.585 -4.902 24.155 1.00 78.88 218 ALA A CA 1
ATOM 1633 C C . ALA A 1 218 ? -12.530 -4.845 25.274 1.00 78.88 218 ALA A C 1
ATOM 1635 O O . ALA A 1 218 ? -11.384 -5.230 25.057 1.00 78.88 218 ALA A O 1
ATOM 1636 N N . PHE A 1 219 ? -12.920 -4.426 26.481 1.00 86.94 219 PHE A N 1
ATOM 1637 C CA . PHE A 1 219 ? -12.058 -4.427 27.661 1.00 86.94 219 PHE A CA 1
ATOM 1638 C C . PHE A 1 219 ? -11.594 -5.842 28.018 1.00 86.94 219 PHE A C 1
ATOM 1640 O O . PHE A 1 219 ? -10.402 -6.051 28.235 1.00 86.94 219 PHE A O 1
ATOM 1647 N N . TRP A 1 220 ? -12.506 -6.817 28.039 1.00 89.38 220 TRP A N 1
ATOM 1648 C CA . TRP A 1 220 ? -12.165 -8.210 28.325 1.00 89.38 220 TRP A CA 1
ATOM 1649 C C . TRP A 1 220 ? -11.281 -8.829 27.244 1.00 89.38 220 TRP A C 1
ATOM 1651 O O . TRP A 1 220 ? -10.350 -9.551 27.583 1.00 89.38 220 TRP A O 1
ATOM 1661 N N . LEU A 1 221 ? -11.504 -8.497 25.968 1.00 85.00 221 LEU A N 1
ATOM 1662 C CA . LEU A 1 221 ? -10.614 -8.897 24.875 1.00 85.00 221 LEU A CA 1
ATOM 1663 C C . LEU A 1 221 ? -9.207 -8.317 25.052 1.00 85.00 221 LEU A C 1
ATOM 1665 O O . LEU A 1 221 ? -8.239 -9.065 25.021 1.00 85.00 221 LEU A O 1
ATOM 1669 N N . LEU A 1 222 ? -9.092 -7.012 25.318 1.00 83.94 222 LEU A N 1
ATOM 1670 C CA . LEU A 1 222 ? -7.815 -6.354 25.623 1.00 83.94 222 LEU A CA 1
ATOM 1671 C C . LEU A 1 222 ? -7.118 -6.981 26.828 1.00 83.94 222 LEU A C 1
ATOM 1673 O O . LEU A 1 222 ? -5.904 -7.151 26.837 1.00 83.94 222 LEU A O 1
ATOM 1677 N N . HIS A 1 223 ? -7.885 -7.311 27.862 1.00 90.81 223 HIS A N 1
ATOM 1678 C CA . HIS A 1 223 ? -7.364 -7.962 29.049 1.00 90.81 223 HIS A CA 1
ATOM 1679 C C . HIS A 1 223 ? -6.896 -9.395 28.756 1.00 90.81 223 HIS A C 1
ATOM 1681 O O . HIS A 1 223 ? -5.845 -9.780 29.254 1.00 90.81 223 HIS A O 1
ATOM 1687 N N . GLY A 1 224 ? -7.621 -10.153 27.929 1.00 88.88 224 GLY A N 1
ATOM 1688 C CA . GLY A 1 224 ? -7.215 -11.481 27.466 1.00 88.88 224 GLY A CA 1
ATOM 1689 C C . GLY A 1 224 ? -5.933 -11.439 26.638 1.00 88.88 224 GLY A C 1
ATOM 1690 O O . GLY A 1 224 ? -5.003 -12.176 26.940 1.00 88.88 224 GLY A O 1
ATOM 1691 N N . VAL A 1 225 ? -5.841 -10.512 25.678 1.00 85.00 225 VAL A N 1
ATOM 1692 C CA . VAL A 1 225 ? -4.621 -10.285 24.884 1.00 85.00 225 VAL A CA 1
ATOM 1693 C C . VAL A 1 225 ? -3.447 -9.904 25.786 1.00 85.00 225 VAL A C 1
ATOM 1695 O O . VAL A 1 225 ? -2.374 -10.465 25.632 1.00 85.00 225 VAL A O 1
ATOM 1698 N N . LEU A 1 226 ? -3.649 -9.023 26.772 1.00 88.56 226 LEU A N 1
ATOM 1699 C CA . LEU A 1 226 ? -2.605 -8.677 27.744 1.00 88.56 226 LEU A CA 1
ATOM 1700 C C . LEU A 1 226 ? -2.166 -9.867 28.609 1.00 88.56 226 LEU A C 1
ATOM 1702 O O . LEU A 1 226 ? -0.990 -9.959 28.926 1.00 88.56 226 LEU A O 1
ATOM 1706 N N . ARG A 1 227 ? -3.073 -10.782 28.980 1.00 89.62 227 ARG A N 1
ATOM 1707 C CA . ARG A 1 227 ? -2.683 -12.000 29.710 1.00 89.62 227 ARG A CA 1
ATOM 1708 C C . ARG A 1 227 ? -1.888 -12.962 28.838 1.00 89.62 227 ARG A C 1
ATOM 1710 O O . ARG A 1 227 ? -0.907 -13.508 29.316 1.00 89.62 227 ARG A O 1
ATOM 1717 N N . LEU A 1 228 ? -2.320 -13.179 27.594 1.00 83.00 228 LEU A N 1
ATOM 1718 C CA . LEU A 1 228 ? -1.583 -14.014 26.639 1.00 83.00 228 LEU A CA 1
ATOM 1719 C C . LEU A 1 228 ? -0.189 -13.431 26.388 1.00 83.00 228 LEU A C 1
ATOM 1721 O O . LEU A 1 228 ? 0.796 -14.153 26.395 1.00 83.00 228 LEU A O 1
ATOM 1725 N N . ALA A 1 229 ? -0.117 -12.109 26.271 1.00 80.69 229 ALA A N 1
ATOM 1726 C CA . ALA A 1 229 ? 1.117 -11.365 26.107 1.00 80.69 229 ALA A CA 1
ATOM 1727 C C . ALA A 1 229 ? 2.073 -11.429 27.304 1.00 80.69 229 ALA A C 1
ATOM 1729 O O . ALA A 1 229 ? 3.284 -11.476 27.114 1.00 80.69 229 ALA A O 1
ATOM 1730 N N . ASP A 1 230 ? 1.541 -11.410 28.530 1.00 83.88 230 ASP A N 1
ATOM 1731 C CA . ASP A 1 230 ? 2.347 -11.553 29.746 1.00 83.88 230 ASP A CA 1
ATOM 1732 C C . ASP A 1 230 ? 2.991 -12.957 29.833 1.00 83.88 230 ASP A C 1
ATOM 1734 O O . ASP A 1 230 ? 3.972 -13.122 30.550 1.00 83.88 230 ASP A O 1
ATOM 1738 N N . VAL A 1 231 ? 2.466 -13.958 29.108 1.00 86.19 231 VAL A N 1
ATOM 1739 C CA . VAL A 1 231 ? 3.057 -15.308 29.004 1.00 86.19 231 VAL A CA 1
ATOM 1740 C C . VAL A 1 231 ? 4.104 -15.391 27.886 1.00 86.19 231 VAL A C 1
ATOM 1742 O O . VAL A 1 231 ? 4.986 -16.239 27.946 1.00 86.19 231 VAL A O 1
ATOM 1745 N N . SER A 1 232 ? 4.022 -14.527 26.874 1.00 77.81 232 SER A N 1
ATOM 1746 C CA . SER A 1 232 ? 4.827 -14.606 25.651 1.00 77.81 232 SER A CA 1
ATOM 1747 C C . SER A 1 232 ? 5.947 -13.558 25.568 1.00 77.81 232 SER A C 1
ATOM 1749 O O . SER A 1 232 ? 6.258 -13.125 24.462 1.00 77.81 232 SER A O 1
ATOM 1751 N N . ASP A 1 233 ? 6.478 -13.092 26.705 1.00 82.75 233 ASP A N 1
ATOM 1752 C CA . ASP A 1 233 ? 7.547 -12.078 26.798 1.00 82.75 233 ASP A CA 1
ATOM 1753 C C . ASP A 1 233 ? 7.345 -10.863 25.866 1.00 82.75 233 ASP A C 1
ATOM 1755 O O . ASP A 1 233 ? 8.217 -10.477 25.099 1.00 82.75 233 ASP A O 1
ATOM 1759 N N . MET A 1 234 ? 6.158 -10.248 25.905 1.00 82.94 234 MET A N 1
ATOM 1760 C CA . MET A 1 234 ? 5.835 -9.110 25.037 1.00 82.94 234 MET A CA 1
ATOM 1761 C C . MET A 1 234 ? 6.749 -7.879 25.266 1.00 82.94 234 MET A C 1
ATOM 1763 O O . MET A 1 234 ? 6.921 -7.465 26.422 1.00 82.94 234 MET A O 1
ATOM 1767 N N . PRO A 1 235 ? 7.160 -7.163 24.191 1.00 83.56 235 PRO A N 1
ATOM 1768 C CA . PRO A 1 235 ? 7.897 -5.904 24.293 1.00 83.56 235 PRO A CA 1
ATOM 1769 C C . PRO A 1 235 ? 7.230 -4.881 25.214 1.00 83.56 235 PRO A C 1
ATOM 1771 O O . PRO A 1 235 ? 6.016 -4.641 25.160 1.00 83.56 235 PRO A O 1
ATOM 1774 N N . ALA A 1 236 ? 8.044 -4.179 26.007 1.00 85.06 236 ALA A N 1
ATOM 1775 C CA . ALA A 1 236 ? 7.573 -3.176 26.965 1.00 85.06 236 ALA A CA 1
ATOM 1776 C C . ALA A 1 236 ? 6.721 -2.067 26.315 1.00 85.06 236 ALA A C 1
ATOM 1778 O O . ALA A 1 236 ? 5.789 -1.537 26.932 1.00 85.06 236 ALA A O 1
ATOM 1779 N N . THR A 1 237 ? 7.007 -1.726 25.063 1.00 80.06 237 THR A N 1
ATOM 1780 C CA . THR A 1 237 ? 6.320 -0.687 24.295 1.00 80.06 237 THR A CA 1
ATOM 1781 C C . THR A 1 237 ? 4.949 -1.154 23.821 1.00 80.06 237 THR A C 1
ATOM 1783 O O . THR A 1 237 ? 3.952 -0.513 24.169 1.00 80.06 237 THR A O 1
ATOM 1786 N N . ALA A 1 238 ? 4.843 -2.319 23.171 1.00 79.50 238 ALA A N 1
ATOM 1787 C CA . ALA A 1 238 ? 3.558 -2.946 22.833 1.00 79.50 238 ALA A CA 1
ATOM 1788 C C . ALA A 1 238 ? 2.670 -3.116 24.077 1.00 79.50 238 ALA A C 1
ATOM 1790 O O . ALA A 1 238 ? 1.486 -2.750 24.073 1.00 79.50 238 ALA A O 1
ATOM 1791 N N . ARG A 1 239 ? 3.267 -3.558 25.191 1.00 86.94 239 ARG A N 1
ATOM 1792 C CA . ARG A 1 239 ? 2.593 -3.676 26.488 1.00 86.94 239 ARG A CA 1
ATOM 1793 C C . ARG A 1 239 ? 2.079 -2.327 26.983 1.00 86.94 239 ARG A C 1
ATOM 1795 O O . ARG A 1 239 ? 0.926 -2.222 27.404 1.00 86.94 239 ARG A O 1
ATOM 1802 N N . SER A 1 240 ? 2.890 -1.274 26.896 1.00 86.19 240 SER A N 1
ATOM 1803 C CA . SER A 1 240 ? 2.492 0.095 27.245 1.00 86.19 240 SER A CA 1
ATOM 1804 C C . SER A 1 240 ? 1.312 0.585 26.394 1.00 86.19 240 SER A C 1
ATOM 1806 O O . SER A 1 240 ? 0.335 1.118 26.937 1.00 86.19 240 SER A O 1
ATOM 1808 N N . HIS A 1 241 ? 1.338 0.332 25.080 1.00 80.88 241 HIS A N 1
ATOM 1809 C CA . HIS A 1 241 ? 0.248 0.663 24.159 1.00 80.88 241 HIS A CA 1
ATOM 1810 C C . HIS A 1 241 ? -1.053 -0.072 24.516 1.00 80.88 241 HIS A C 1
ATOM 1812 O O . HIS A 1 241 ? -2.102 0.567 24.653 1.00 80.88 241 HIS A O 1
ATOM 1818 N N . LEU A 1 242 ? -0.994 -1.383 24.766 1.00 83.50 242 LEU A N 1
ATOM 1819 C CA . LEU A 1 242 ? -2.157 -2.183 25.159 1.00 83.50 242 LEU A CA 1
ATOM 1820 C C . LEU A 1 242 ? -2.691 -1.813 26.549 1.00 83.50 242 LEU A C 1
ATOM 1822 O O . LEU A 1 242 ? -3.905 -1.710 26.733 1.00 83.50 242 LEU A O 1
ATOM 1826 N N . ILE A 1 243 ? -1.823 -1.542 27.530 1.00 89.06 243 ILE A N 1
ATOM 1827 C CA . ILE A 1 243 ? -2.234 -1.064 28.860 1.00 89.06 243 ILE A CA 1
ATOM 1828 C C . ILE A 1 243 ? -2.942 0.284 28.738 1.00 89.06 243 ILE A C 1
ATOM 1830 O O . ILE A 1 243 ? -3.983 0.497 29.369 1.00 89.06 243 ILE A O 1
ATOM 1834 N N . ARG A 1 244 ? -2.409 1.200 27.924 1.00 83.81 244 ARG A N 1
ATOM 1835 C CA . ARG A 1 244 ? -3.023 2.507 27.680 1.00 83.81 244 ARG A CA 1
ATOM 1836 C C . ARG A 1 244 ? -4.378 2.359 26.995 1.00 83.81 244 ARG A C 1
ATOM 1838 O O . ARG A 1 244 ? -5.339 2.976 27.453 1.00 83.81 244 ARG A O 1
ATOM 1845 N N . ALA A 1 245 ? -4.483 1.508 25.978 1.00 79.81 245 ALA A N 1
ATOM 1846 C CA . ALA A 1 245 ? -5.745 1.197 25.316 1.00 79.81 245 ALA A CA 1
ATOM 1847 C C . ALA A 1 245 ? -6.763 0.596 26.295 1.00 79.81 245 ALA A C 1
ATOM 1849 O O . ALA A 1 245 ? -7.890 1.078 26.385 1.00 79.81 245 ALA A O 1
ATOM 1850 N N . ARG A 1 246 ? -6.350 -0.377 27.116 1.00 88.38 246 ARG A N 1
ATOM 1851 C CA . ARG A 1 246 ? -7.192 -0.976 28.160 1.00 88.38 246 ARG A CA 1
ATOM 1852 C C . ARG A 1 246 ? -7.688 0.065 29.156 1.00 88.38 246 ARG A C 1
ATOM 1854 O O . ARG A 1 246 ? -8.871 0.067 29.476 1.00 88.38 246 ARG A O 1
ATOM 1861 N N . ARG A 1 247 ? -6.815 0.956 29.639 1.00 86.44 247 ARG A N 1
ATOM 1862 C CA . ARG A 1 247 ? -7.196 2.043 30.560 1.00 86.44 247 ARG A CA 1
ATOM 1863 C C . ARG A 1 247 ? -8.210 2.989 29.921 1.00 86.44 247 ARG A C 1
ATOM 1865 O O . ARG A 1 247 ? -9.167 3.372 30.584 1.00 86.44 247 ARG A O 1
ATOM 1872 N N . LEU A 1 248 ? -8.034 3.327 28.643 1.00 79.38 248 LEU A N 1
ATOM 1873 C CA . LEU A 1 248 ? -8.982 4.164 27.907 1.00 79.38 248 LEU A CA 1
ATOM 1874 C C . LEU A 1 248 ? -10.343 3.478 27.754 1.00 79.38 248 LEU A C 1
ATOM 1876 O O . LEU A 1 248 ? -11.357 4.092 28.071 1.00 79.38 248 LEU A O 1
ATOM 1880 N N . VAL A 1 249 ? -10.379 2.207 27.344 1.00 79.00 249 VAL A N 1
ATOM 1881 C CA . VAL A 1 249 ? -11.634 1.447 27.222 1.00 79.00 249 VAL A CA 1
ATOM 1882 C C . VAL A 1 249 ? -12.303 1.270 28.589 1.00 79.00 249 VAL A C 1
ATOM 1884 O O . VAL A 1 249 ? -13.509 1.450 28.699 1.00 79.00 249 VAL A O 1
ATOM 1887 N N . ALA A 1 250 ? -11.543 1.007 29.655 1.00 83.75 250 ALA A N 1
ATOM 1888 C CA . ALA A 1 250 ? -12.083 0.939 31.014 1.00 83.75 250 ALA A CA 1
ATOM 1889 C C . ALA A 1 250 ? -12.745 2.259 31.426 1.00 83.75 250 ALA A C 1
ATOM 1891 O O . ALA A 1 250 ? -13.866 2.261 31.928 1.00 83.75 250 ALA A O 1
ATOM 1892 N N . LEU A 1 251 ? -12.086 3.389 31.153 1.00 80.31 251 LEU A N 1
ATOM 1893 C CA . LEU A 1 251 ? -12.637 4.713 31.428 1.00 80.31 251 LEU A CA 1
ATOM 1894 C C . LEU A 1 251 ? -13.926 4.972 30.625 1.00 80.31 251 LEU A C 1
ATOM 1896 O O . LEU A 1 251 ? -14.856 5.582 31.148 1.00 80.31 251 LEU A O 1
ATOM 1900 N N . GLN A 1 252 ? -14.014 4.469 29.385 1.00 78.06 252 GLN A N 1
ATOM 1901 C CA . GLN A 1 252 ? -15.237 4.523 28.570 1.00 78.06 252 GLN A CA 1
ATOM 1902 C C . GLN A 1 252 ? -16.366 3.699 29.184 1.00 78.06 252 GLN A C 1
ATOM 1904 O O . GLN A 1 252 ? -17.484 4.198 29.286 1.00 78.06 252 GLN A O 1
ATOM 1909 N N . VAL A 1 253 ? -16.078 2.469 29.621 1.00 81.94 253 VAL A N 1
ATOM 1910 C CA . VAL A 1 253 ? -17.062 1.610 30.295 1.00 81.94 253 VAL A CA 1
ATOM 1911 C C . VAL A 1 253 ? -17.584 2.302 31.547 1.00 81.94 253 VAL A C 1
ATOM 1913 O O . VAL A 1 253 ? -18.796 2.381 31.724 1.00 81.94 253 VAL A O 1
ATOM 1916 N N . VAL A 1 254 ? -16.696 2.850 32.384 1.00 81.81 254 VAL A N 1
ATOM 1917 C CA . VAL A 1 254 ? -17.080 3.542 33.623 1.00 81.81 254 VAL A CA 1
ATOM 1918 C C . VAL A 1 254 ? -17.930 4.776 33.323 1.00 81.81 254 VAL A C 1
ATOM 1920 O O . VAL A 1 254 ? -19.010 4.912 33.890 1.00 81.81 254 VAL A O 1
ATOM 1923 N N . GLY A 1 255 ? -17.497 5.638 32.397 1.00 76.81 255 GLY A N 1
ATOM 1924 C CA . GLY A 1 255 ? -18.238 6.849 32.030 1.00 76.81 255 GLY A CA 1
ATOM 1925 C C . GLY A 1 255 ? -19.634 6.551 31.472 1.00 76.81 255 GLY A C 1
ATOM 1926 O O . GLY A 1 255 ? -20.614 7.152 31.906 1.00 76.81 255 GLY A O 1
ATOM 1927 N N . LEU A 1 256 ? -19.747 5.574 30.566 1.00 79.12 256 LEU A N 1
ATOM 1928 C CA . LEU A 1 256 ? -21.033 5.167 29.990 1.00 79.12 256 LEU A CA 1
ATOM 1929 C C . LEU A 1 256 ? -21.935 4.465 31.004 1.00 79.12 256 LEU A C 1
ATOM 1931 O O . LEU A 1 256 ? -23.139 4.698 31.000 1.00 79.12 256 LEU A O 1
ATOM 1935 N N . SER A 1 257 ? -21.367 3.644 31.890 1.00 80.75 257 SER A N 1
ATOM 1936 C CA . SER A 1 257 ? -22.130 2.988 32.955 1.00 80.75 257 SER A CA 1
ATOM 1937 C C . SER A 1 257 ? -22.675 4.015 33.940 1.00 80.75 257 SER A C 1
ATOM 1939 O O . SER A 1 257 ? -23.837 3.934 34.322 1.00 80.75 257 SER A O 1
ATOM 1941 N N . PHE A 1 258 ? -21.869 5.013 34.310 1.00 77.75 258 PHE A N 1
ATOM 1942 C CA . PHE A 1 258 ? -22.297 6.082 35.203 1.00 77.75 258 PHE A CA 1
ATOM 1943 C C . PHE A 1 258 ? -23.443 6.896 34.593 1.00 77.75 258 PHE A C 1
ATOM 1945 O O . PHE A 1 258 ? -24.459 7.097 35.255 1.00 77.75 258 PHE A O 1
ATOM 1952 N N . SER A 1 259 ? -23.336 7.272 33.314 1.00 77.75 259 SER A N 1
ATOM 1953 C CA . SER A 1 259 ? -24.424 7.987 32.637 1.00 77.75 259 SER A CA 1
ATOM 1954 C C . SER A 1 259 ? -25.681 7.128 32.468 1.00 77.75 259 SER A C 1
ATOM 1956 O O . SER A 1 259 ? -26.797 7.615 32.656 1.00 77.75 259 SER A O 1
ATOM 1958 N N . LEU A 1 260 ? -25.530 5.826 32.197 1.00 80.38 260 LEU A N 1
ATOM 1959 C CA . LEU A 1 260 ? -26.653 4.890 32.137 1.00 80.38 260 LEU A CA 1
ATOM 1960 C C . LEU A 1 260 ? -27.377 4.795 33.488 1.00 80.38 260 LEU A C 1
ATOM 1962 O O . LEU A 1 260 ? -28.602 4.874 33.527 1.00 80.38 260 LEU A O 1
ATOM 1966 N N . VAL A 1 261 ? -26.631 4.665 34.589 1.00 81.19 261 VAL A N 1
ATOM 1967 C CA . VAL A 1 261 ? -27.185 4.606 35.950 1.00 81.19 261 VAL A CA 1
ATOM 1968 C C . VAL A 1 261 ? -27.880 5.916 36.308 1.00 81.19 261 VAL A C 1
ATOM 1970 O O . VAL A 1 261 ? -29.009 5.888 36.791 1.00 81.19 261 VAL A O 1
ATOM 1973 N N . LEU A 1 262 ? -27.267 7.066 36.024 1.00 76.19 262 LEU A N 1
ATOM 1974 C CA . LEU A 1 262 ? -27.897 8.365 36.266 1.00 76.19 262 LEU A CA 1
ATOM 1975 C C . LEU A 1 262 ? -29.177 8.541 35.450 1.00 76.19 262 LEU A C 1
ATOM 1977 O O . LEU A 1 262 ? -30.197 8.951 35.999 1.00 76.19 262 LEU A O 1
ATOM 1981 N N . THR A 1 263 ? -29.164 8.150 34.176 1.00 77.50 263 THR A N 1
ATOM 1982 C CA . THR A 1 263 ? -30.352 8.164 33.312 1.00 77.50 263 THR A CA 1
ATOM 1983 C C . THR A 1 263 ? -31.446 7.239 33.853 1.00 77.50 263 THR A C 1
ATOM 1985 O O . THR A 1 263 ? -32.626 7.600 33.841 1.00 77.50 263 THR A O 1
ATOM 1988 N N . ALA A 1 264 ? -31.075 6.059 34.358 1.00 78.62 264 ALA A N 1
ATOM 1989 C CA . ALA A 1 264 ? -32.006 5.099 34.941 1.00 78.62 264 ALA A CA 1
ATOM 1990 C C . ALA A 1 264 ? -32.619 5.595 36.260 1.00 78.62 264 ALA A C 1
ATOM 1992 O O . ALA A 1 264 ? -33.797 5.357 36.505 1.00 78.62 264 ALA A O 1
ATOM 1993 N N . LEU A 1 265 ? -31.849 6.307 37.089 1.00 78.38 265 LEU A N 1
ATOM 1994 C CA . LEU A 1 265 ? -32.296 6.827 38.386 1.00 78.38 265 LEU A CA 1
ATOM 1995 C C . LEU A 1 265 ? -33.081 8.140 38.272 1.00 78.38 265 LEU A C 1
ATOM 1997 O O . LEU A 1 265 ? -34.042 8.351 39.011 1.00 78.38 265 LEU A O 1
ATOM 2001 N N . ALA A 1 266 ? -32.701 9.028 37.351 1.00 75.56 266 ALA A N 1
ATOM 2002 C CA . ALA A 1 266 ? -33.358 10.322 37.179 1.00 75.56 266 ALA A CA 1
ATOM 2003 C C . ALA A 1 266 ? -34.784 10.174 36.629 1.00 75.56 266 ALA A C 1
ATOM 2005 O O . ALA A 1 266 ? -35.683 10.936 36.987 1.00 75.56 266 ALA A O 1
ATOM 2006 N N . PHE A 1 267 ? -35.017 9.178 35.777 1.00 78.19 267 PHE A N 1
ATOM 2007 C CA . PHE A 1 267 ? -36.278 9.059 35.060 1.00 78.19 267 PHE A CA 1
ATOM 2008 C C . PHE A 1 267 ? -37.489 8.687 35.922 1.00 78.19 267 PHE A C 1
ATOM 2010 O O . PHE A 1 267 ? -38.495 9.381 35.797 1.00 78.19 267 PHE A O 1
ATOM 2017 N N . PRO A 1 268 ? -37.445 7.692 36.832 1.00 75.19 268 PRO A N 1
ATOM 2018 C CA . PRO A 1 268 ? -38.553 7.430 37.745 1.00 75.19 268 PRO A CA 1
ATOM 2019 C C . PRO A 1 268 ? -38.940 8.671 38.546 1.00 75.19 268 PRO A C 1
ATOM 2021 O O . PRO A 1 268 ? -40.124 8.927 38.748 1.00 75.19 268 PRO A O 1
ATOM 2024 N N . ALA A 1 269 ? -37.964 9.486 38.950 1.00 73.12 269 ALA A N 1
ATOM 2025 C CA . ALA A 1 269 ? -38.215 10.718 39.685 1.00 73.12 269 ALA A CA 1
ATOM 2026 C C . ALA A 1 269 ? -38.892 11.795 38.810 1.00 73.12 269 ALA A C 1
ATOM 2028 O O . ALA A 1 269 ? -39.831 12.454 39.270 1.00 73.12 269 ALA A O 1
ATOM 2029 N N . ILE A 1 270 ? -38.494 11.926 37.539 1.00 71.25 270 ILE A N 1
ATOM 2030 C CA . ILE A 1 270 ? -39.159 12.803 36.557 1.00 71.25 270 ILE A CA 1
ATOM 2031 C C . ILE A 1 270 ? -40.578 12.300 36.260 1.00 71.25 270 ILE A C 1
ATOM 2033 O O . ILE A 1 270 ? -41.535 13.066 36.363 1.00 71.25 270 ILE A O 1
ATOM 2037 N N . LEU A 1 271 ? -40.736 11.010 35.956 1.00 74.69 271 LEU A N 1
ATOM 2038 C CA . LEU A 1 271 ? -42.018 10.398 35.618 1.00 74.69 271 LEU A CA 1
ATOM 2039 C C . LEU A 1 271 ? -43.001 10.487 36.788 1.00 74.69 271 LEU A C 1
ATOM 2041 O O . LEU A 1 271 ? -44.133 10.914 36.595 1.00 74.69 271 LEU A O 1
ATOM 2045 N N . THR A 1 272 ? -42.562 10.169 38.007 1.00 75.00 272 THR A N 1
ATOM 2046 C CA . THR A 1 272 ? -43.391 10.289 39.217 1.00 75.00 272 THR A CA 1
ATOM 2047 C C . THR A 1 272 ? -43.822 11.739 39.437 1.00 75.00 272 THR A C 1
ATOM 2049 O O . THR A 1 272 ? -44.978 11.994 39.762 1.00 75.00 272 THR A O 1
ATOM 2052 N N . SER A 1 273 ? -42.933 12.706 39.192 1.00 72.75 273 SER A N 1
ATOM 2053 C CA . SER A 1 273 ? -43.263 14.136 39.286 1.00 72.75 273 SER A CA 1
ATOM 2054 C C . SER A 1 273 ? -44.257 14.594 38.211 1.00 72.75 273 SER A C 1
ATOM 2056 O O . SER A 1 273 ? -45.074 15.482 38.466 1.00 72.75 273 SER A O 1
ATOM 2058 N N . CYS A 1 274 ? -44.215 14.006 37.013 1.00 68.69 274 CYS A N 1
ATOM 2059 C CA . CYS A 1 274 ? -45.204 14.249 35.963 1.00 68.69 274 CYS A CA 1
ATOM 2060 C C . CYS A 1 274 ? -46.554 13.602 36.294 1.00 68.69 274 CYS A C 1
ATOM 2062 O O . CYS A 1 274 ? -47.574 14.282 36.224 1.00 68.69 274 CYS A O 1
ATOM 2064 N N . LEU A 1 275 ? -46.560 12.338 36.723 1.00 73.69 275 LEU A N 1
ATOM 2065 C CA . LEU A 1 275 ? -47.778 11.589 37.040 1.00 73.69 275 LEU A CA 1
ATOM 2066 C C . LEU A 1 275 ? -48.522 12.175 38.245 1.00 73.69 275 LEU A C 1
ATOM 2068 O O . LEU A 1 275 ? -49.727 12.416 38.160 1.00 73.69 275 LEU A O 1
ATOM 2072 N N . LEU A 1 276 ? -47.804 12.494 39.330 1.00 76.25 276 LEU A N 1
ATOM 2073 C CA . LEU A 1 276 ? -48.381 13.172 40.499 1.00 76.25 276 LEU A CA 1
ATOM 2074 C C . LEU A 1 276 ? -48.983 14.527 40.123 1.00 76.25 276 LEU A C 1
ATOM 2076 O O . LEU A 1 276 ? -50.006 14.936 40.666 1.00 76.25 276 LEU A O 1
ATOM 2080 N N . TYR A 1 277 ? -48.364 15.231 39.178 1.00 67.44 277 TYR A N 1
ATOM 2081 C CA . TYR A 1 277 ? -48.900 16.497 38.702 1.00 67.44 277 TYR A CA 1
ATOM 2082 C C . TYR A 1 277 ? -50.185 16.302 37.899 1.00 67.44 277 TYR A C 1
ATOM 2084 O O . TYR A 1 277 ? -51.164 16.994 38.162 1.00 67.44 277 TYR A O 1
ATOM 2092 N N . THR A 1 278 ? -50.223 15.334 36.978 1.00 67.62 278 THR A N 1
ATOM 2093 C CA . THR A 1 278 ? -51.445 15.036 36.218 1.00 67.62 278 THR A CA 1
ATOM 2094 C C . THR A 1 278 ? -52.594 14.600 37.125 1.00 67.62 278 THR A C 1
ATOM 2096 O O . THR A 1 278 ? -53.722 15.039 36.916 1.00 67.62 278 THR A O 1
ATOM 2099 N N . SER A 1 279 ? -52.319 13.826 38.183 1.00 70.19 279 SER A N 1
ATOM 2100 C CA . SER A 1 279 ? -53.351 13.412 39.138 1.00 70.19 279 SER A CA 1
ATOM 2101 C C . SER A 1 279 ? -53.857 14.571 39.998 1.00 70.19 279 SER A C 1
ATOM 2103 O O . SER A 1 279 ? -55.061 14.685 40.214 1.00 70.19 279 SER A O 1
ATOM 2105 N N . VAL A 1 280 ? -52.971 15.466 40.456 1.00 70.62 280 VAL A N 1
ATOM 2106 C CA . VAL A 1 280 ? -53.373 16.656 41.227 1.00 70.62 280 VAL A CA 1
ATOM 2107 C C . VAL A 1 280 ? -54.157 17.633 40.353 1.00 70.62 280 VAL A C 1
ATOM 2109 O O . VAL A 1 280 ? -55.168 18.172 40.802 1.00 70.62 280 VAL A O 1
ATOM 2112 N N . PHE A 1 281 ? -53.746 17.829 39.098 1.00 67.50 281 PHE A N 1
ATOM 2113 C CA . PHE A 1 281 ? -54.457 18.692 38.155 1.00 67.50 281 PHE A CA 1
ATOM 2114 C C . PHE A 1 281 ? -55.850 18.137 37.828 1.00 67.50 281 PHE A C 1
ATOM 2116 O O . PHE A 1 281 ? -56.831 18.869 37.878 1.00 67.50 281 PHE A O 1
ATOM 2123 N N . GLN A 1 282 ? -55.976 16.826 37.597 1.00 66.62 282 GLN A N 1
ATOM 2124 C CA . GLN A 1 282 ? -57.281 16.187 37.397 1.00 66.62 282 GLN A CA 1
ATOM 2125 C C . GLN A 1 282 ? -58.182 16.265 38.638 1.00 66.62 282 GLN A C 1
ATOM 2127 O O . GLN A 1 282 ? -59.378 16.519 38.498 1.00 66.62 282 GLN A O 1
ATOM 2132 N N . MET A 1 283 ? -57.635 16.086 39.847 1.00 65.25 283 MET A N 1
ATOM 2133 C CA . MET A 1 283 ? -58.410 16.225 41.087 1.00 65.25 283 MET A CA 1
ATOM 2134 C C . MET A 1 283 ? -58.869 17.665 41.325 1.00 65.25 283 MET A C 1
ATOM 2136 O O . MET A 1 283 ? -60.022 17.881 41.686 1.00 65.25 283 MET A O 1
ATOM 2140 N N . THR A 1 284 ? -58.003 18.654 41.092 1.00 63.50 284 THR A N 1
ATOM 2141 C CA . THR A 1 284 ? -58.357 20.075 41.262 1.00 63.50 284 THR A CA 1
ATOM 2142 C C . THR A 1 284 ? -59.302 20.580 40.177 1.00 63.50 284 THR A C 1
ATOM 2144 O O . THR A 1 284 ? -60.190 21.368 40.491 1.00 63.50 284 THR A O 1
ATOM 2147 N N . ALA A 1 285 ? -59.186 20.095 38.938 1.00 61.12 285 ALA A N 1
ATOM 2148 C CA . ALA A 1 285 ? -60.140 20.390 37.875 1.00 61.12 285 ALA A CA 1
ATOM 2149 C C . ALA A 1 285 ? -61.524 19.791 38.171 1.00 61.12 285 ALA A C 1
ATOM 2151 O O . ALA A 1 285 ? -62.514 20.510 38.066 1.00 61.12 285 ALA A O 1
ATOM 2152 N N . ARG A 1 286 ? -61.605 18.525 38.621 1.00 64.69 286 ARG A N 1
ATOM 2153 C CA . ARG A 1 286 ? -62.881 17.912 39.043 1.00 64.69 286 ARG A CA 1
ATOM 2154 C C . ARG A 1 286 ? -63.512 18.652 40.219 1.00 64.69 286 ARG A C 1
ATOM 2156 O O . ARG A 1 286 ? -64.672 19.030 40.135 1.00 64.69 286 ARG A O 1
ATOM 2163 N N . HIS A 1 287 ? -62.738 18.939 41.267 1.00 59.25 287 HIS A N 1
ATOM 2164 C CA . HIS A 1 287 ? -63.270 19.650 42.430 1.00 59.25 287 HIS A CA 1
ATOM 2165 C C . HIS A 1 287 ? -63.673 21.093 42.120 1.00 59.25 287 HIS A C 1
ATOM 2167 O O . HIS A 1 287 ? -64.671 21.549 42.661 1.00 59.25 287 HIS A O 1
ATOM 2173 N N . ARG A 1 288 ? -62.954 21.822 41.253 1.00 55.16 288 ARG A N 1
ATOM 2174 C CA . ARG A 1 288 ? -63.397 23.160 40.828 1.00 55.16 288 ARG A CA 1
ATOM 2175 C C . ARG A 1 288 ? -64.665 23.101 39.986 1.00 55.16 288 ARG A C 1
ATOM 2177 O O . ARG A 1 288 ? -65.489 23.989 40.141 1.00 55.16 288 ARG A O 1
ATOM 2184 N N . PHE A 1 289 ? -64.847 22.082 39.149 1.00 52.84 289 PHE A N 1
ATOM 2185 C CA . PHE A 1 289 ? -66.074 21.938 38.364 1.00 52.84 289 PHE A CA 1
ATOM 2186 C C . PHE A 1 289 ? -67.290 21.645 39.257 1.00 52.84 289 PHE A C 1
ATOM 2188 O O . PHE A 1 289 ? -68.308 22.321 39.128 1.00 52.84 289 PHE A O 1
ATOM 2195 N N . ASP A 1 290 ? -67.160 20.731 40.223 1.00 54.53 290 ASP A N 1
ATOM 2196 C CA . ASP A 1 290 ? -68.251 20.396 41.152 1.00 54.53 290 ASP A CA 1
ATOM 2197 C C . ASP A 1 290 ? -68.537 21.536 42.153 1.00 54.53 290 ASP A C 1
ATOM 2199 O O . ASP A 1 290 ? -69.693 21.829 42.464 1.00 54.53 290 ASP A O 1
ATOM 2203 N N . LEU A 1 291 ? -67.503 22.248 42.622 1.00 50.75 291 LEU A N 1
ATOM 2204 C CA . LEU A 1 291 ? -67.653 23.364 43.564 1.00 50.75 291 LEU A CA 1
ATOM 2205 C C . LEU A 1 291 ? -68.189 24.639 42.887 1.00 50.75 291 LEU A C 1
ATOM 2207 O O . LEU A 1 291 ? -68.949 25.381 43.505 1.00 50.75 291 LEU A O 1
ATOM 2211 N N . TRP A 1 292 ? -67.852 24.889 41.618 1.00 50.09 292 TRP A N 1
ATOM 2212 C CA . TRP A 1 292 ? -68.373 26.038 40.865 1.00 50.09 292 TRP A CA 1
ATOM 2213 C C . TRP A 1 292 ? -69.831 25.833 40.433 1.00 50.09 292 TRP A C 1
ATOM 2215 O O . TRP A 1 292 ? -70.594 26.794 40.395 1.00 50.09 292 TRP A O 1
ATOM 2225 N N . PHE A 1 293 ? -70.260 24.583 40.217 1.00 52.41 293 PHE A N 1
ATOM 2226 C CA . PHE A 1 293 ? -71.677 24.270 39.999 1.00 52.41 293 PHE A CA 1
ATOM 2227 C C . PHE A 1 293 ? -72.503 24.292 41.296 1.00 52.41 293 PHE A C 1
ATOM 2229 O O . PHE A 1 293 ? -73.698 24.578 41.255 1.00 52.41 293 PHE A O 1
ATOM 2236 N N . SER A 1 294 ? -71.881 24.037 42.453 1.00 51.69 294 SER A N 1
ATOM 2237 C CA . SER A 1 294 ? -72.586 23.994 43.740 1.00 51.69 294 SER A CA 1
ATOM 2238 C C . SER A 1 294 ? -72.565 25.312 44.535 1.00 51.69 294 SER A C 1
ATOM 2240 O O . SER A 1 294 ? -73.363 25.456 45.459 1.00 51.69 294 SER A O 1
ATOM 2242 N N . ILE A 1 295 ? -71.705 26.286 44.199 1.00 45.66 295 ILE A N 1
ATOM 2243 C CA . ILE A 1 295 ? -71.556 27.560 44.937 1.00 45.66 295 ILE A CA 1
ATOM 2244 C C . ILE A 1 295 ? -71.758 28.761 43.999 1.00 45.66 295 ILE A C 1
ATOM 2246 O O . ILE A 1 295 ? -70.920 29.645 43.859 1.00 45.66 295 ILE A O 1
ATOM 2250 N N . GLY A 1 296 ? -72.934 28.816 43.371 1.00 44.50 296 GLY A N 1
ATOM 2251 C CA . GLY A 1 296 ? -73.429 30.007 42.671 1.00 44.50 296 GLY A CA 1
ATOM 2252 C C . GLY A 1 296 ? -73.946 31.124 43.592 1.00 44.50 296 GLY A C 1
ATOM 2253 O O . GLY A 1 296 ? -74.505 32.097 43.100 1.00 44.50 296 GLY A O 1
ATOM 2254 N N . ARG A 1 297 ? -73.815 31.003 44.919 1.00 49.25 297 ARG A N 1
ATOM 2255 C CA . ARG A 1 297 ? -74.141 32.050 45.903 1.00 49.25 297 ARG A CA 1
ATOM 2256 C C . ARG A 1 297 ? -73.550 31.653 47.251 1.00 49.25 297 ARG A C 1
ATOM 2258 O O . ARG A 1 297 ? -74.125 30.790 47.894 1.00 49.25 297 ARG A O 1
ATOM 2265 N N . PHE A 1 298 ? -72.430 32.246 47.654 1.00 40.62 298 PHE A N 1
ATOM 2266 C CA . PHE A 1 298 ? -72.136 32.627 49.044 1.00 40.62 298 PHE A CA 1
ATOM 2267 C C . PHE A 1 298 ? -70.756 33.299 49.087 1.00 40.62 298 PHE A C 1
ATOM 2269 O O . PHE A 1 298 ? -69.720 32.644 48.994 1.00 40.62 298 PHE A O 1
ATOM 2276 N N . GLU A 1 299 ? -70.749 34.625 49.210 1.00 46.59 299 GLU A N 1
ATOM 2277 C CA . GLU A 1 299 ? -69.588 35.370 49.692 1.00 46.59 299 GLU A CA 1
ATOM 2278 C C . GLU A 1 299 ? -69.527 35.220 51.215 1.00 46.59 299 GLU A C 1
ATOM 2280 O O . GLU A 1 299 ? -70.495 35.559 51.891 1.00 46.59 299 GLU A O 1
ATOM 2285 N N . ALA A 1 300 ? -68.414 34.702 51.744 1.00 46.22 300 ALA A N 1
ATOM 2286 C CA . ALA A 1 300 ? -67.700 35.246 52.909 1.00 46.22 300 ALA A CA 1
ATOM 2287 C C . ALA A 1 300 ? -66.701 34.227 53.490 1.00 46.22 300 ALA A C 1
ATOM 2289 O O . ALA A 1 300 ? -67.068 33.132 53.902 1.00 46.22 300 ALA A O 1
ATOM 2290 N N . GLY A 1 301 ? -65.441 34.664 53.587 1.00 49.06 301 GLY A N 1
ATOM 2291 C CA . GLY A 1 301 ? -64.541 34.394 54.712 1.00 49.06 301 GLY A CA 1
ATOM 2292 C C . GLY A 1 301 ? -64.153 32.946 55.015 1.00 49.06 301 GLY A C 1
ATOM 2293 O O . GLY A 1 301 ? -64.713 32.339 55.919 1.00 49.06 301 GLY A O 1
ATOM 2294 N N . PHE A 1 302 ? -63.072 32.459 54.399 1.00 36.53 302 PHE A N 1
ATOM 2295 C CA . PHE A 1 302 ? -62.252 31.406 55.007 1.00 36.53 302 PHE A CA 1
ATOM 2296 C C . PHE A 1 302 ? -60.761 31.731 54.866 1.00 36.53 302 PHE A C 1
ATOM 2298 O O . PHE A 1 302 ? -60.201 31.739 53.771 1.00 36.53 302 PHE A O 1
ATOM 2305 N N . SER A 1 303 ? -60.122 32.012 56.000 1.00 46.78 303 SER A N 1
ATOM 2306 C CA . SER A 1 303 ? -58.672 32.093 56.154 1.00 46.78 303 SER A CA 1
ATOM 2307 C C . SER A 1 303 ? -58.108 30.678 56.304 1.00 46.78 303 SER A C 1
ATOM 2309 O O . SER A 1 303 ? -58.257 30.059 57.357 1.00 46.78 303 SER A O 1
ATOM 2311 N N . SER A 1 304 ? -57.473 30.153 55.259 1.00 39.31 304 SER A N 1
ATOM 2312 C CA . SER A 1 304 ? -56.741 28.884 55.313 1.00 39.31 304 SER A CA 1
ATOM 2313 C C . SER A 1 304 ? -55.238 29.149 55.401 1.00 39.31 304 SER A C 1
ATOM 2315 O O . SER A 1 304 ? -54.637 29.636 54.440 1.00 39.31 304 SER A O 1
ATOM 2317 N N . GLU A 1 305 ? -54.627 28.818 56.539 1.00 45.41 305 GLU A N 1
ATOM 2318 C CA . GLU A 1 305 ? -53.170 28.748 56.669 1.00 45.41 305 GLU A CA 1
ATOM 2319 C C . GLU A 1 305 ? -52.595 27.656 55.746 1.00 45.41 305 GLU A C 1
ATOM 2321 O O . GLU A 1 305 ? -53.142 26.549 55.677 1.00 45.41 305 GLU A O 1
ATOM 2326 N N . PRO A 1 306 ? -51.483 27.915 55.035 1.00 44.50 306 PRO A N 1
ATOM 2327 C CA . PRO A 1 306 ? -50.871 26.917 54.176 1.00 44.50 306 PRO A CA 1
ATOM 2328 C C . PRO A 1 306 ? -50.025 25.951 55.015 1.00 44.50 306 PRO A C 1
ATOM 2330 O O . PRO A 1 306 ? -48.952 26.308 55.503 1.00 44.50 306 PRO A O 1
ATOM 2333 N N . MET A 1 307 ? -50.468 24.696 55.134 1.00 39.91 307 MET A N 1
ATOM 2334 C CA . MET A 1 307 ? -49.611 23.616 55.628 1.00 39.91 307 MET A CA 1
ATOM 2335 C C . MET A 1 307 ? -48.360 23.500 54.747 1.00 39.91 307 MET A C 1
ATOM 2337 O O . MET A 1 307 ? -48.435 23.228 53.545 1.00 39.91 307 MET A O 1
ATOM 2341 N N . GLY A 1 308 ? -47.196 23.697 55.368 1.00 44.28 308 GLY A N 1
ATOM 2342 C CA . GLY A 1 308 ? -45.882 23.553 54.754 1.00 44.28 308 GLY A CA 1
ATOM 2343 C C . GLY A 1 308 ? -45.593 22.109 54.350 1.00 44.28 308 GLY A C 1
ATOM 2344 O O . GLY A 1 308 ? -45.007 21.343 55.108 1.00 44.28 308 GLY A O 1
ATOM 2345 N N . GLY A 1 309 ? -45.975 21.738 53.129 1.00 50.81 309 GLY A N 1
ATOM 2346 C CA . GLY A 1 309 ? -45.495 20.516 52.488 1.00 50.81 309 GLY A CA 1
ATOM 2347 C C . GLY A 1 309 ? -43.985 20.593 52.195 1.00 50.81 309 GLY A C 1
ATOM 2348 O O . GLY A 1 309 ? -43.454 21.683 51.967 1.00 50.81 309 GLY A O 1
ATOM 2349 N N . PRO A 1 310 ? -43.260 19.461 52.177 1.00 43.25 310 PRO A N 1
ATOM 2350 C CA . PRO A 1 310 ? -41.810 19.438 52.013 1.00 43.25 310 PRO A CA 1
ATOM 2351 C C . PRO A 1 310 ? -41.410 19.875 50.595 1.00 43.25 310 PRO A C 1
ATOM 2353 O O . PRO A 1 310 ? -41.434 19.108 49.635 1.00 43.25 310 PRO A O 1
ATOM 2356 N N . ILE A 1 311 ? -40.990 21.132 50.480 1.00 49.09 311 ILE A N 1
ATOM 2357 C CA . ILE A 1 311 ? -40.564 21.816 49.246 1.00 49.09 311 ILE A CA 1
ATOM 2358 C C . ILE A 1 311 ? -39.184 21.331 48.723 1.00 49.09 311 ILE A C 1
ATOM 2360 O O . ILE A 1 311 ? -38.707 21.788 47.688 1.00 49.09 311 ILE A O 1
ATOM 2364 N N . TYR A 1 312 ? -38.542 20.359 49.377 1.00 47.84 312 TYR A N 1
ATOM 2365 C CA . TYR A 1 312 ? -37.149 19.950 49.120 1.00 47.84 312 TYR A CA 1
ATOM 2366 C C . TYR A 1 312 ? -36.902 19.031 47.903 1.00 47.84 312 TYR A C 1
ATOM 2368 O O . TYR A 1 312 ? -35.760 18.655 47.654 1.00 47.84 312 TYR A O 1
ATOM 2376 N N . ARG A 1 313 ? -37.917 18.646 47.119 1.00 54.38 313 ARG A N 1
ATOM 2377 C CA . ARG A 1 313 ? -37.746 17.649 46.034 1.00 54.38 313 ARG A CA 1
ATOM 2378 C C . ARG A 1 313 ? -37.199 18.152 44.679 1.00 54.38 313 ARG A C 1
ATOM 2380 O O . ARG A 1 313 ? -36.493 17.372 44.042 1.00 54.38 313 ARG A O 1
ATOM 2387 N N . PRO A 1 314 ? -37.444 19.392 44.205 1.00 53.75 314 PRO A N 1
ATOM 2388 C CA . PRO A 1 314 ? -36.986 19.806 42.871 1.00 53.75 314 PRO A CA 1
ATOM 2389 C C . PRO A 1 314 ? -35.464 19.977 42.765 1.00 53.75 314 PRO A C 1
ATOM 2391 O O . PRO A 1 314 ? -34.876 19.671 41.732 1.00 53.75 314 PRO A O 1
ATOM 2394 N N . SER A 1 315 ? -34.808 20.435 43.833 1.00 51.78 315 SER A N 1
ATOM 2395 C CA . SER A 1 315 ? -33.374 20.753 43.833 1.00 51.78 315 SER A CA 1
ATOM 2396 C C . SER A 1 315 ? -32.479 19.517 43.685 1.00 51.78 315 SER A C 1
ATOM 2398 O O . SER A 1 315 ? -31.432 19.597 43.047 1.00 51.78 315 SER A O 1
ATOM 2400 N N . MET A 1 316 ? -32.892 18.359 44.209 1.00 55.97 316 MET A N 1
ATOM 2401 C CA . MET A 1 316 ? -32.110 17.118 44.119 1.00 55.97 316 MET A CA 1
ATOM 2402 C C . MET A 1 316 ? -32.106 16.527 42.699 1.00 55.97 316 MET A C 1
ATOM 2404 O O . MET A 1 316 ? -31.066 16.092 42.211 1.00 55.97 316 MET A O 1
ATOM 2408 N N . LEU A 1 317 ? -33.251 16.567 42.011 1.00 54.75 317 LEU A N 1
ATOM 2409 C CA . LEU A 1 317 ? -33.392 16.146 40.609 1.00 54.75 317 LEU A CA 1
ATOM 2410 C C . LEU A 1 317 ? -32.510 16.980 39.669 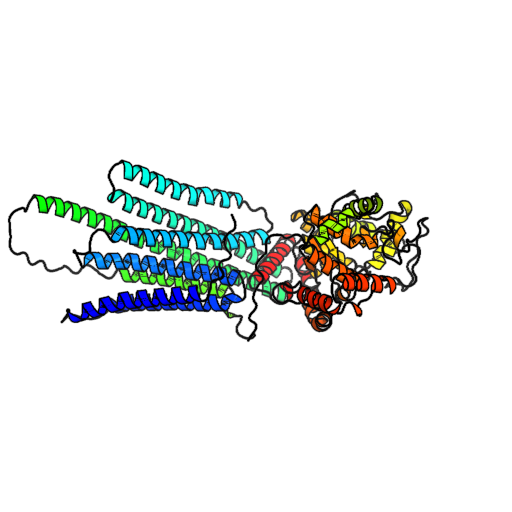1.00 54.75 317 LEU A C 1
ATOM 2412 O O . LEU A 1 317 ? -31.860 16.446 38.772 1.00 54.75 317 LEU A O 1
ATOM 2416 N N . VAL A 1 318 ? -32.442 18.284 39.930 1.00 55.09 318 VAL A N 1
ATOM 2417 C CA . VAL A 1 318 ? -31.624 19.236 39.172 1.00 55.09 318 VAL A CA 1
ATOM 2418 C C . VAL A 1 318 ? -30.125 18.995 39.394 1.00 55.09 318 VAL A C 1
ATOM 2420 O O . VAL A 1 318 ? -29.354 19.008 38.435 1.00 55.09 318 VAL A O 1
ATOM 2423 N N . LEU A 1 319 ? -29.701 18.711 40.631 1.00 56.53 319 LEU A N 1
ATOM 2424 C CA . LEU A 1 319 ? -28.308 18.356 40.932 1.00 56.53 319 LEU A CA 1
ATOM 2425 C C . LEU A 1 319 ? -27.877 17.054 40.241 1.00 56.53 319 LEU A C 1
ATOM 2427 O O . LEU A 1 319 ? -26.758 16.978 39.736 1.00 56.53 319 LEU A O 1
ATOM 2431 N N . LEU A 1 320 ? -28.764 16.057 40.165 1.00 57.28 320 LEU A N 1
ATOM 2432 C CA . LEU A 1 320 ? -28.494 14.796 39.466 1.00 57.28 320 LEU A CA 1
ATOM 2433 C C . LEU A 1 320 ? -28.339 14.992 37.949 1.00 57.28 320 LEU A C 1
ATOM 2435 O O . LEU A 1 320 ? -27.424 14.423 37.358 1.00 57.28 320 LEU A O 1
ATOM 2439 N N . GLN A 1 321 ? -29.169 15.835 37.324 1.00 57.28 321 GLN A N 1
ATOM 2440 C CA . GLN A 1 321 ? -29.023 16.171 35.900 1.00 57.28 321 GLN A CA 1
ATOM 2441 C C . GLN A 1 321 ? -27.745 16.969 35.612 1.00 57.28 321 GLN A C 1
ATOM 2443 O O . GLN A 1 321 ? -27.045 16.679 34.644 1.00 57.28 321 GLN A O 1
ATOM 2448 N N . ALA A 1 322 ? -27.402 17.942 36.461 1.00 53.47 322 ALA A N 1
ATOM 2449 C CA . ALA A 1 322 ? -26.160 18.698 36.318 1.00 53.47 322 ALA A CA 1
ATOM 2450 C C . ALA A 1 322 ? -24.921 17.793 36.459 1.00 53.47 322 ALA A C 1
ATOM 2452 O O . ALA A 1 322 ? -23.957 17.941 35.705 1.00 53.47 322 ALA A O 1
ATOM 2453 N N . ALA A 1 323 ? -24.964 16.825 37.380 1.00 57.94 323 ALA A N 1
ATOM 2454 C CA . ALA A 1 323 ? -23.903 15.839 37.557 1.00 57.94 323 ALA A CA 1
ATOM 2455 C C . ALA A 1 323 ? -23.749 14.911 36.338 1.00 57.94 323 ALA A C 1
ATOM 2457 O O . ALA A 1 323 ? -22.617 14.637 35.942 1.00 57.94 323 ALA A O 1
ATOM 2458 N N . ASP A 1 324 ? -24.848 14.476 35.710 1.00 57.44 324 ASP A N 1
ATOM 2459 C CA . ASP A 1 324 ? -24.809 13.637 34.500 1.00 57.44 324 ASP A CA 1
ATOM 2460 C C . ASP A 1 324 ? -24.178 14.372 33.309 1.00 57.44 324 ASP A C 1
ATOM 2462 O O . ASP A 1 324 ? -23.266 13.859 32.657 1.00 57.44 324 ASP A O 1
ATOM 2466 N N . VAL A 1 325 ? -24.587 15.622 33.061 1.00 56.84 325 VAL A N 1
ATOM 2467 C CA . VAL A 1 325 ? -23.995 16.446 31.993 1.00 56.84 325 VAL A CA 1
ATOM 2468 C C . VAL A 1 325 ? -22.515 16.698 32.247 1.00 56.84 325 VAL A C 1
ATOM 2470 O O . VAL A 1 325 ? -21.706 16.577 31.325 1.00 56.84 325 VAL A O 1
ATOM 2473 N N . LEU A 1 326 ? -22.142 17.014 33.489 1.00 54.81 326 LEU A N 1
ATOM 2474 C CA . LEU A 1 326 ? -20.751 17.249 33.855 1.00 54.81 326 LEU A CA 1
ATOM 2475 C C . LEU A 1 326 ? -19.907 15.978 33.692 1.00 54.81 326 LEU A C 1
ATOM 2477 O O . LEU A 1 326 ? -18.822 16.041 33.116 1.00 54.81 326 LEU A O 1
ATOM 2481 N N . ALA A 1 327 ? -20.410 14.820 34.124 1.00 56.50 327 ALA A N 1
ATOM 2482 C CA . ALA A 1 327 ? -19.731 13.538 33.960 1.00 56.50 327 ALA A CA 1
ATOM 2483 C C . ALA A 1 327 ? -19.546 13.176 32.479 1.00 56.50 327 ALA A C 1
ATOM 2485 O O . ALA A 1 327 ? -18.449 12.789 32.072 1.00 56.50 327 ALA A O 1
ATOM 2486 N N . ASN A 1 328 ? -20.570 13.387 31.651 1.00 58.28 328 ASN A N 1
ATOM 2487 C CA . ASN A 1 328 ? -20.499 13.173 30.206 1.00 58.28 328 ASN A CA 1
ATOM 2488 C C . ASN A 1 328 ? -19.531 14.142 29.510 1.00 58.28 328 ASN A C 1
ATOM 2490 O O . ASN A 1 328 ? -18.783 13.740 28.611 1.00 58.28 328 ASN A O 1
ATOM 2494 N N . ALA A 1 329 ? -19.493 15.406 29.937 1.00 54.72 329 ALA A N 1
ATOM 2495 C CA . ALA A 1 329 ? -18.551 16.400 29.431 1.00 54.72 329 ALA A CA 1
ATOM 2496 C C . ALA A 1 329 ? -17.105 16.044 29.807 1.00 54.72 329 ALA A C 1
ATOM 2498 O O . ALA A 1 329 ? -16.236 16.042 28.934 1.00 54.72 329 ALA A O 1
ATOM 2499 N N . ILE A 1 330 ? -16.855 15.667 31.066 1.00 56.25 330 ILE A N 1
ATOM 2500 C CA . ILE A 1 330 ? -15.542 15.222 31.557 1.00 56.25 330 ILE A CA 1
ATOM 2501 C C . ILE A 1 330 ? -15.099 13.952 30.827 1.00 56.25 330 ILE A C 1
ATOM 2503 O O . ILE A 1 330 ? -13.973 13.899 30.336 1.00 56.25 330 ILE A O 1
ATOM 2507 N N . ALA A 1 331 ? -15.978 12.956 30.682 1.00 55.91 331 ALA A N 1
ATOM 2508 C CA . ALA A 1 331 ? -15.685 11.746 29.921 1.00 55.91 331 ALA A CA 1
ATOM 2509 C C . ALA A 1 331 ? -15.309 12.097 28.475 1.00 55.91 331 ALA A C 1
ATOM 2511 O O . ALA A 1 331 ? -14.270 11.675 27.984 1.00 55.91 331 ALA A O 1
ATOM 2512 N N . THR A 1 332 ? -16.073 12.958 27.805 1.00 55.38 332 THR A N 1
ATOM 2513 C CA . THR A 1 332 ? -15.768 13.398 26.434 1.00 55.38 332 THR A CA 1
ATOM 2514 C C . THR A 1 332 ? -14.421 14.136 26.338 1.00 55.38 332 THR A C 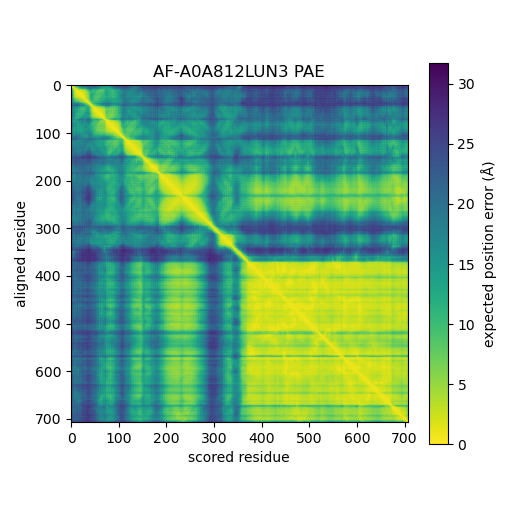1
ATOM 2516 O O . THR A 1 332 ? -13.654 13.925 25.392 1.00 55.38 332 THR A O 1
ATOM 2519 N N . LEU A 1 333 ? -14.080 14.954 27.334 1.00 52.22 333 LEU A N 1
ATOM 2520 C CA . LEU A 1 333 ? -12.798 15.662 27.459 1.00 52.22 333 LEU A CA 1
ATOM 2521 C C . LEU A 1 333 ? -11.612 14.706 27.642 1.00 52.22 333 LEU A C 1
ATOM 2523 O O . LEU A 1 333 ? -10.596 14.818 26.951 1.00 52.22 333 LEU A O 1
ATOM 2527 N N . LEU A 1 334 ? -11.753 13.730 28.539 1.00 53.62 334 LEU A N 1
ATOM 2528 C CA . LEU A 1 334 ? -10.730 12.719 28.800 1.00 53.62 334 LEU A CA 1
ATOM 2529 C C . LEU A 1 334 ? -10.539 11.804 27.585 1.00 53.62 334 LEU A C 1
ATOM 2531 O O . LEU A 1 334 ? -9.405 11.511 27.207 1.00 53.62 334 LEU A O 1
ATOM 2535 N N . LEU A 1 335 ? -11.635 11.427 26.924 1.00 50.62 335 LEU A N 1
ATOM 2536 C CA . LEU A 1 335 ? -11.642 10.519 25.776 1.00 50.62 335 LEU A CA 1
ATOM 2537 C C . LEU A 1 335 ? -11.205 11.169 24.464 1.00 50.62 335 LEU A C 1
ATOM 2539 O O . LEU A 1 335 ? -10.693 10.477 23.591 1.00 50.62 335 LEU A O 1
ATOM 2543 N N . SER A 1 336 ? -11.392 12.479 24.301 1.00 50.41 336 SER A N 1
ATOM 2544 C CA . SER A 1 336 ? -10.895 13.191 23.116 1.00 50.41 336 SER A CA 1
ATOM 2545 C C . SER A 1 336 ? -9.377 13.391 23.143 1.00 50.41 336 SER A C 1
ATOM 2547 O O . SER A 1 336 ? -8.791 13.686 22.105 1.00 50.41 336 SER A O 1
ATOM 2549 N N . GLY A 1 337 ? -8.724 13.228 24.302 1.00 44.38 337 GLY A N 1
ATOM 2550 C CA . GLY A 1 337 ? -7.291 13.498 24.463 1.00 44.38 337 GLY A CA 1
ATOM 2551 C C . GLY A 1 337 ? -6.935 14.987 24.372 1.00 44.38 337 GLY A C 1
ATOM 2552 O O . GLY A 1 337 ? -5.761 15.346 24.409 1.00 44.38 337 GLY A O 1
ATOM 2553 N N . SER A 1 338 ? -7.938 15.867 24.304 1.00 45.34 338 SER A N 1
ATOM 2554 C CA . SER A 1 338 ? -7.772 17.311 24.110 1.00 45.34 338 SER A CA 1
ATOM 2555 C C . SER A 1 338 ? -7.070 18.016 25.281 1.00 45.34 338 SER A C 1
ATOM 2557 O O . SER A 1 338 ? -6.529 19.106 25.098 1.00 45.34 338 SER A O 1
ATOM 2559 N N . HIS A 1 339 ? -6.980 17.376 26.455 1.00 47.81 339 HIS A N 1
ATOM 2560 C CA . HIS A 1 339 ? -6.165 17.846 27.583 1.00 47.81 339 HIS A CA 1
ATOM 2561 C C . HIS A 1 339 ? -4.647 17.737 27.338 1.00 47.81 339 HIS A C 1
ATOM 2563 O O . HIS A 1 339 ? -3.886 18.421 28.012 1.00 47.81 339 HIS A O 1
ATOM 2569 N N . ARG A 1 340 ? -4.196 16.903 26.385 1.00 43.44 340 ARG A N 1
ATOM 2570 C CA . ARG A 1 340 ? -2.763 16.660 26.116 1.00 43.44 340 ARG A CA 1
ATOM 2571 C C . ARG A 1 340 ? -2.159 17.558 25.039 1.00 43.44 340 ARG A C 1
ATOM 2573 O O . ARG A 1 340 ? -0.949 17.560 24.876 1.00 43.44 340 ARG A O 1
ATOM 2580 N N . VAL A 1 341 ? -2.965 18.356 24.338 1.00 41.91 341 VAL A N 1
ATOM 2581 C CA . VAL A 1 341 ? -2.496 19.284 23.285 1.00 41.91 341 VAL A CA 1
ATOM 2582 C C . VAL A 1 341 ? -2.070 20.634 23.891 1.00 41.91 341 VAL A C 1
ATOM 2584 O O . VAL A 1 341 ? -2.313 21.705 23.341 1.00 41.91 341 VAL A O 1
ATOM 2587 N N . VAL A 1 342 ? -1.476 20.606 25.084 1.00 37.88 342 VAL A N 1
ATOM 2588 C CA . VAL A 1 342 ? -0.954 21.794 25.768 1.00 37.88 342 VAL A CA 1
ATOM 2589 C C . VAL A 1 342 ? 0.567 21.725 25.708 1.00 37.88 342 VAL A C 1
ATOM 2591 O O . VAL A 1 342 ? 1.190 21.325 26.678 1.00 37.88 342 VAL A O 1
ATOM 2594 N N . SER A 1 343 ? 1.155 22.064 24.557 1.00 37.00 343 SER A N 1
ATOM 2595 C CA . SER A 1 343 ? 2.527 22.602 24.543 1.00 37.00 343 SER A CA 1
ATOM 2596 C C . SER A 1 343 ? 2.902 23.316 23.245 1.00 37.00 343 SER A C 1
ATOM 2598 O O . SER A 1 343 ? 3.550 24.350 23.313 1.00 37.00 343 SER A O 1
ATOM 2600 N N . GLU A 1 344 ? 2.476 22.868 22.061 1.00 38.84 344 GLU A N 1
ATOM 2601 C CA . GLU A 1 344 ? 3.009 23.439 20.811 1.00 38.84 344 GLU A CA 1
ATOM 2602 C C . GLU A 1 344 ? 1.923 23.661 19.755 1.00 38.84 344 GLU A C 1
ATOM 2604 O O . GLU A 1 344 ? 1.405 22.731 19.147 1.00 38.84 344 GLU A O 1
ATOM 2609 N N . SER A 1 345 ? 1.533 24.922 19.563 1.00 32.94 345 SER A N 1
ATOM 2610 C CA . SER A 1 345 ? 1.326 25.538 18.241 1.00 32.94 345 SER A CA 1
ATOM 2611 C C . SER A 1 345 ? 0.625 26.891 18.390 1.00 32.94 345 SER A C 1
ATOM 2613 O O . SER A 1 345 ? -0.524 27.012 18.819 1.00 32.94 345 SER A O 1
ATOM 2615 N N . ARG A 1 346 ? 1.336 27.954 18.005 1.00 35.56 346 ARG A N 1
ATOM 2616 C CA . ARG A 1 346 ? 0.771 29.277 17.719 1.00 35.56 346 ARG A CA 1
ATOM 2617 C C . ARG A 1 346 ? 0.845 29.490 16.205 1.00 35.56 346 ARG A C 1
ATOM 2619 O O . ARG A 1 346 ? 1.910 29.343 15.628 1.00 35.56 346 ARG A O 1
ATOM 2626 N N . LYS A 1 347 ? -0.282 29.943 15.639 1.00 35.22 347 LYS A N 1
ATOM 2627 C CA . LYS A 1 347 ? -0.482 30.572 14.315 1.00 35.22 347 LYS A CA 1
ATOM 2628 C C . LYS A 1 347 ? -0.360 29.674 13.070 1.00 35.22 347 LYS A C 1
ATOM 2630 O O . LYS A 1 347 ? 0.684 29.594 12.446 1.00 35.22 347 LYS A O 1
ATOM 2635 N N . SER A 1 348 ? -1.500 29.153 12.614 1.00 31.48 348 SER A N 1
ATOM 2636 C CA . SER A 1 348 ? -1.788 28.959 11.183 1.00 31.48 348 SER A CA 1
ATOM 2637 C C . SER A 1 348 ? -3.303 28.809 10.996 1.00 31.48 348 SER A C 1
ATOM 2639 O O . SER A 1 348 ? -3.901 27.827 11.441 1.00 31.48 348 SER A O 1
ATOM 2641 N N . SER A 1 349 ? -3.959 29.822 10.415 1.00 27.38 349 SER A N 1
ATOM 2642 C CA . SER A 1 349 ? -5.365 29.727 10.009 1.00 27.38 349 SER A CA 1
ATOM 2643 C C . SER A 1 349 ? -5.425 29.143 8.603 1.00 27.38 349 SER A C 1
ATOM 2645 O O . SER A 1 349 ? -4.959 29.771 7.658 1.00 27.38 349 SER A O 1
ATOM 2647 N N . CYS A 1 350 ? -6.003 27.954 8.471 1.00 28.62 350 CYS A N 1
ATOM 2648 C CA . CYS A 1 350 ? -6.162 27.265 7.195 1.00 28.62 350 CYS A CA 1
ATOM 2649 C C . CYS A 1 350 ? -7.640 27.232 6.806 1.00 28.62 350 CYS A C 1
ATOM 2651 O O . CYS A 1 350 ? -8.470 26.676 7.528 1.00 28.62 350 CYS A O 1
ATOM 2653 N N . THR A 1 351 ? -7.942 27.819 5.656 1.00 28.78 351 THR A N 1
ATOM 2654 C CA . THR A 1 351 ? -9.198 27.701 4.915 1.00 28.78 351 THR A CA 1
ATOM 2655 C C . THR A 1 351 ? -9.190 26.360 4.179 1.00 28.78 351 THR A C 1
ATOM 2657 O O . THR A 1 351 ? -8.263 26.077 3.431 1.00 28.78 351 THR A O 1
ATOM 2660 N N . CYS A 1 352 ? -10.186 25.504 4.414 1.00 27.30 352 CYS A N 1
ATOM 2661 C CA . CYS A 1 352 ? -10.319 24.233 3.692 1.00 27.30 352 CYS A CA 1
ATOM 2662 C C . CYS A 1 352 ? -11.078 24.464 2.371 1.00 27.30 352 CYS A C 1
ATOM 2664 O O . CYS A 1 352 ? -12.092 25.167 2.410 1.00 27.30 352 CYS A O 1
ATOM 2666 N N . PRO A 1 353 ? -10.672 23.865 1.237 1.00 35.50 353 PRO A N 1
ATOM 2667 C CA . PRO A 1 353 ? -11.466 23.898 0.014 1.00 35.50 353 PRO A CA 1
ATOM 2668 C C . PRO A 1 353 ? -12.705 23.007 0.173 1.00 35.50 353 PRO A C 1
ATOM 2670 O O . PRO A 1 353 ? -12.610 21.844 0.573 1.00 35.50 353 PRO A O 1
ATOM 2673 N N . SER A 1 354 ? -13.885 23.554 -0.117 1.00 31.00 354 SER A N 1
ATOM 2674 C CA . SER A 1 354 ? -15.120 22.776 -0.227 1.00 31.00 354 SER A CA 1
ATOM 2675 C C . SER A 1 354 ? -15.037 21.833 -1.425 1.00 31.00 354 SER A C 1
ATOM 2677 O O . SER A 1 354 ? -14.565 22.224 -2.484 1.00 31.00 354 SER A O 1
ATOM 2679 N N . ALA A 1 355 ? -15.521 20.601 -1.245 1.00 38.94 355 ALA A N 1
ATOM 2680 C CA . ALA A 1 355 ? -15.742 19.641 -2.324 1.00 38.94 355 ALA A CA 1
ATOM 2681 C C . ALA A 1 355 ? -16.646 20.274 -3.393 1.00 38.94 355 ALA A C 1
ATOM 2683 O O . ALA A 1 355 ? -17.841 20.450 -3.159 1.00 38.94 355 ALA A O 1
ATOM 2684 N N . VAL A 1 356 ? -16.036 20.673 -4.505 1.00 38.53 356 VAL A N 1
ATOM 2685 C CA . VAL A 1 356 ? -16.709 21.109 -5.726 1.00 38.53 356 VAL A CA 1
ATOM 2686 C C . VAL A 1 356 ? -17.184 19.842 -6.434 1.00 38.53 356 VAL A C 1
ATOM 2688 O O . VAL A 1 356 ? -16.422 18.879 -6.538 1.00 38.53 356 VAL A O 1
ATOM 2691 N N . ALA A 1 357 ? -18.456 19.820 -6.833 1.00 41.59 357 ALA A N 1
ATOM 2692 C CA . ALA A 1 357 ? -19.023 18.760 -7.656 1.00 41.59 357 ALA A CA 1
ATOM 2693 C C . ALA A 1 357 ? -18.203 18.602 -8.948 1.00 41.59 357 ALA A C 1
ATOM 2695 O O . ALA A 1 357 ? -17.695 19.588 -9.473 1.00 41.59 357 ALA A O 1
ATOM 2696 N N . ASP A 1 358 ? -18.053 17.357 -9.398 1.00 46.81 358 ASP A N 1
ATOM 2697 C CA . ASP A 1 358 ? -17.192 16.907 -10.495 1.00 46.81 358 ASP A CA 1
ATOM 2698 C C . ASP A 1 358 ? -17.362 17.694 -11.804 1.00 46.81 358 ASP A C 1
ATOM 2700 O O . ASP A 1 358 ? -18.073 17.287 -12.718 1.00 46.81 358 ASP A O 1
ATOM 2704 N N . GLU A 1 359 ? -16.618 18.786 -11.944 1.00 47.03 359 GLU A N 1
ATOM 2705 C CA . GLU A 1 359 ? -16.095 19.192 -13.242 1.00 47.03 359 GLU A CA 1
ATOM 2706 C C . GLU A 1 359 ? -14.910 18.258 -13.520 1.00 47.03 359 GLU A C 1
ATOM 2708 O O . GLU A 1 359 ? -13.792 18.463 -13.036 1.00 47.03 359 GLU A O 1
ATOM 2713 N N . HIS A 1 360 ? -15.180 17.137 -14.196 1.00 52.38 360 HIS A N 1
ATOM 2714 C CA . HIS A 1 360 ? -14.116 16.378 -14.846 1.00 52.38 360 HIS A CA 1
ATOM 2715 C C . HIS A 1 360 ? -13.403 17.338 -15.796 1.00 52.38 360 HIS A C 1
ATOM 2717 O O . HIS A 1 360 ? -14.047 17.917 -16.668 1.00 52.38 360 HIS A O 1
ATOM 2723 N N . ASP A 1 361 ? -12.098 17.535 -15.589 1.00 57.06 361 ASP A N 1
ATOM 2724 C CA . ASP A 1 361 ? -11.280 18.405 -16.432 1.00 57.06 361 ASP A CA 1
ATOM 2725 C C . ASP A 1 361 ? -11.474 17.979 -17.900 1.00 57.06 361 ASP A C 1
ATOM 2727 O O . ASP A 1 361 ? -11.087 16.851 -18.245 1.00 57.06 361 ASP A O 1
ATOM 2731 N N . PRO A 1 362 ? -12.081 18.831 -18.756 1.00 55.03 362 PRO A N 1
ATOM 2732 C CA . PRO A 1 362 ? -12.411 18.506 -20.143 1.00 55.03 362 PRO A CA 1
ATOM 2733 C C . PRO A 1 362 ? -11.206 18.005 -20.942 1.00 55.03 362 PRO A C 1
ATOM 2735 O O . PRO A 1 362 ? -11.368 17.246 -21.895 1.00 55.03 362 PRO A O 1
ATOM 2738 N N . LYS A 1 363 ? -9.987 18.380 -20.530 1.00 56.81 363 LYS A N 1
ATOM 2739 C CA . LYS A 1 363 ? -8.748 17.913 -21.154 1.00 56.81 363 LYS A CA 1
ATOM 2740 C C . LYS A 1 363 ? -8.526 16.412 -21.006 1.00 56.81 363 LYS A C 1
ATOM 2742 O O . LYS A 1 363 ? -7.900 15.820 -21.873 1.00 56.81 363 LYS A O 1
ATOM 2747 N N . THR A 1 364 ? -9.051 15.780 -19.959 1.00 58.44 364 THR A N 1
ATOM 2748 C CA . THR A 1 364 ? -8.810 14.350 -19.717 1.00 58.44 364 THR A CA 1
ATOM 2749 C C . THR A 1 364 ? -9.637 13.456 -20.644 1.00 58.44 364 THR A C 1
ATOM 2751 O O . THR A 1 364 ? -9.179 12.385 -21.017 1.00 58.44 364 THR A O 1
ATOM 2754 N N . LEU A 1 365 ? -10.821 13.912 -21.071 1.00 55.06 365 LEU A N 1
ATOM 2755 C CA . LEU A 1 365 ? -11.671 13.187 -22.027 1.00 55.06 365 LEU A CA 1
ATOM 2756 C C . LEU A 1 365 ? -11.165 13.292 -23.475 1.00 55.06 365 LEU A C 1
ATOM 2758 O O . LEU A 1 365 ? -11.445 12.412 -24.283 1.00 55.06 365 LEU A O 1
ATOM 2762 N N . ALA A 1 366 ? -10.409 14.343 -23.808 1.00 58.66 366 ALA A N 1
ATOM 2763 C CA . ALA A 1 366 ? -9.826 14.494 -25.141 1.00 58.66 366 ALA A CA 1
ATOM 2764 C C . ALA A 1 366 ? -8.719 13.456 -25.418 1.00 58.66 366 ALA A C 1
ATOM 2766 O O . ALA A 1 366 ? -8.585 13.001 -26.552 1.00 58.66 366 ALA A O 1
ATOM 2767 N N . VAL A 1 367 ? -7.981 13.029 -24.384 1.00 63.81 367 VAL A N 1
ATOM 2768 C CA . VAL A 1 367 ? -6.812 12.140 -24.523 1.00 63.81 367 VAL A CA 1
ATOM 2769 C C . VAL A 1 367 ? -7.191 10.733 -25.004 1.00 63.81 367 VAL A C 1
ATOM 2771 O O . VAL A 1 367 ? -6.521 10.206 -25.886 1.00 63.81 367 VAL A O 1
ATOM 2774 N N . GLU A 1 368 ? -8.294 10.140 -24.525 1.00 62.31 368 GLU A N 1
ATOM 2775 C CA . GLU A 1 368 ? -8.719 8.804 -24.993 1.00 62.31 368 GLU A CA 1
ATOM 2776 C C . GLU A 1 368 ? -9.093 8.775 -26.483 1.00 62.31 368 GLU A C 1
ATOM 2778 O O . GLU A 1 368 ? -8.970 7.735 -27.131 1.00 62.31 368 GLU A O 1
ATOM 2783 N N . SER A 1 369 ? -9.559 9.900 -27.036 1.00 61.19 369 SER A N 1
ATOM 2784 C CA . SER A 1 369 ? -9.991 9.976 -28.437 1.00 61.19 369 SER A CA 1
ATOM 2785 C C . SER A 1 369 ? -8.833 10.005 -29.441 1.00 61.19 369 SER A C 1
ATOM 2787 O O . SER A 1 369 ? -9.052 9.754 -30.624 1.00 61.19 369 SER A O 1
ATOM 2789 N N . GLU A 1 370 ? -7.606 10.260 -28.974 1.00 82.38 370 GLU A N 1
ATOM 2790 C CA . GLU A 1 370 ? -6.398 10.330 -29.807 1.00 82.38 370 GLU A CA 1
ATOM 2791 C C . GLU A 1 370 ? -5.590 9.024 -29.824 1.00 82.38 370 GLU A C 1
ATOM 2793 O O . GLU A 1 370 ? -4.650 8.888 -30.611 1.00 82.38 370 GLU A O 1
ATOM 2798 N N . TRP A 1 371 ? -5.934 8.038 -28.989 1.00 85.81 371 TRP A N 1
ATOM 2799 C CA . TRP A 1 371 ? -5.205 6.773 -28.967 1.00 85.81 371 TRP A CA 1
ATOM 2800 C C . TRP A 1 371 ? -5.461 5.962 -30.236 1.00 85.81 371 TRP A C 1
ATOM 2802 O O . TRP A 1 371 ? -6.594 5.602 -30.562 1.00 85.81 371 TRP A O 1
ATOM 2812 N N . GLY A 1 372 ? -4.377 5.588 -30.919 1.00 93.50 372 GLY A N 1
ATOM 2813 C CA . GLY A 1 372 ? -4.438 4.569 -31.960 1.00 93.50 372 GLY A CA 1
ATOM 2814 C C . GLY A 1 372 ? -4.979 3.239 -31.404 1.00 93.50 372 GLY A C 1
ATOM 2815 O O . GLY A 1 372 ? -4.805 2.945 -30.215 1.00 93.50 372 GLY A O 1
ATOM 2816 N N . PRO A 1 373 ? -5.604 2.395 -32.243 1.00 95.06 373 PRO A N 1
ATOM 2817 C CA . PRO A 1 373 ? -6.241 1.154 -31.796 1.00 95.06 373 PRO A CA 1
ATOM 2818 C C . PRO A 1 373 ? -5.267 0.200 -31.086 1.00 95.06 373 PRO A C 1
ATOM 2820 O O . PRO A 1 373 ? -5.635 -0.418 -30.090 1.00 95.06 373 PRO A O 1
ATOM 2823 N N . GLU A 1 374 ? -4.012 0.126 -31.538 1.00 96.00 374 GLU A N 1
ATOM 2824 C CA . GLU A 1 374 ? -2.967 -0.695 -30.907 1.00 96.00 374 GLU A CA 1
ATOM 2825 C C . GLU A 1 374 ? -2.598 -0.206 -29.501 1.00 96.00 374 GLU A C 1
ATOM 2827 O O . GLU A 1 374 ? -2.427 -1.008 -28.584 1.00 96.00 374 GLU A O 1
ATOM 2832 N N . TRP A 1 375 ? -2.507 1.116 -29.319 1.00 95.50 375 TRP A N 1
ATOM 2833 C CA . TRP A 1 375 ? -2.192 1.727 -28.030 1.00 95.50 375 TRP A CA 1
ATOM 2834 C C . TRP A 1 375 ? -3.282 1.417 -27.012 1.00 95.50 375 TRP A C 1
ATOM 2836 O O . TRP A 1 375 ? -2.998 0.908 -25.929 1.00 95.50 375 TRP A O 1
ATOM 2846 N N . LYS A 1 376 ? -4.540 1.650 -27.403 1.00 95.69 376 LYS A N 1
ATOM 2847 C CA . LYS A 1 376 ? -5.707 1.365 -26.572 1.00 95.69 376 LYS A CA 1
ATOM 2848 C C . LYS A 1 376 ? -5.792 -0.115 -26.205 1.00 95.69 376 LYS A C 1
ATOM 2850 O O . LYS A 1 376 ? -5.947 -0.432 -25.029 1.00 95.69 376 LYS A O 1
ATOM 2855 N N . ALA A 1 377 ? -5.622 -1.013 -27.178 1.00 96.56 377 ALA A N 1
ATOM 2856 C CA . ALA A 1 377 ? -5.623 -2.451 -26.924 1.00 96.56 377 ALA A CA 1
ATOM 2857 C C . ALA A 1 377 ? -4.530 -2.851 -25.919 1.00 96.56 377 ALA A C 1
ATOM 2859 O O . ALA A 1 377 ? -4.786 -3.635 -25.007 1.00 96.56 377 ALA A O 1
ATOM 2860 N N . LYS A 1 378 ? -3.328 -2.267 -26.029 1.00 97.31 378 LYS A N 1
ATOM 2861 C CA . LYS A 1 378 ? -2.238 -2.535 -25.086 1.00 97.31 378 LYS A CA 1
ATOM 2862 C C . LYS A 1 378 ? -2.514 -1.971 -23.689 1.00 97.31 378 LYS A C 1
ATOM 2864 O O . LYS A 1 378 ? -2.198 -2.636 -22.707 1.00 97.31 378 LYS A O 1
ATOM 2869 N N . VAL A 1 379 ? -3.106 -0.781 -23.579 1.00 97.00 379 VAL A N 1
ATOM 2870 C CA . VAL A 1 379 ? -3.528 -0.189 -22.295 1.00 97.00 379 VAL A CA 1
ATOM 2871 C C . VAL A 1 379 ? -4.572 -1.072 -21.606 1.00 97.00 379 VAL A C 1
ATOM 2873 O O . VAL A 1 379 ? -4.432 -1.388 -20.423 1.00 97.00 379 VAL A O 1
ATOM 2876 N N . GLU A 1 380 ? -5.584 -1.525 -22.350 1.00 96.81 380 GLU A N 1
ATOM 2877 C CA . GLU A 1 380 ? -6.612 -2.439 -21.846 1.00 96.81 380 GLU A CA 1
ATOM 2878 C C . GLU A 1 380 ? -5.996 -3.767 -21.392 1.00 96.81 380 GLU A C 1
ATOM 2880 O O . GLU A 1 380 ? -6.268 -4.217 -20.278 1.00 96.81 380 GLU A O 1
ATOM 2885 N N . GLU A 1 381 ? -5.102 -4.350 -22.192 1.00 97.62 381 GLU A N 1
ATOM 2886 C CA . GLU A 1 381 ? -4.368 -5.567 -21.842 1.00 97.62 381 GLU A CA 1
ATOM 2887 C C . GLU A 1 381 ? -3.531 -5.386 -20.565 1.00 97.62 381 GLU A C 1
ATOM 2889 O O . GLU A 1 381 ? -3.639 -6.196 -19.645 1.00 97.62 381 GLU A O 1
ATOM 2894 N N . LEU A 1 382 ? -2.738 -4.311 -20.460 1.00 98.06 382 LEU A N 1
ATOM 2895 C CA . LEU A 1 382 ? -1.933 -3.998 -19.271 1.00 98.06 382 LEU A CA 1
ATOM 2896 C C . LEU A 1 382 ? -2.800 -3.835 -18.018 1.00 98.06 382 LEU A C 1
ATOM 2898 O O . LEU A 1 382 ? -2.397 -4.259 -16.932 1.00 98.06 382 LEU A O 1
ATOM 2902 N N . SER A 1 383 ? -4.005 -3.278 -18.169 1.00 97.25 383 SER A N 1
ATOM 2903 C CA . SER A 1 383 ? -4.978 -3.127 -17.082 1.00 97.25 383 SER A CA 1
ATOM 2904 C C . SER A 1 383 ? -5.548 -4.458 -16.574 1.00 97.25 383 SER A C 1
ATOM 2906 O O . SER A 1 383 ? -6.182 -4.486 -15.523 1.00 97.25 383 SER A O 1
ATOM 2908 N N . LEU A 1 384 ? -5.340 -5.562 -17.296 1.00 97.88 384 LEU A N 1
ATOM 2909 C CA . LEU A 1 384 ? -5.770 -6.911 -16.917 1.00 97.88 384 LEU A CA 1
ATOM 2910 C C . LEU A 1 384 ? -4.623 -7.771 -16.367 1.00 97.88 384 LEU A C 1
ATOM 2912 O O . LEU A 1 384 ? -4.805 -8.964 -16.137 1.00 97.88 384 LEU A O 1
ATOM 2916 N N . ARG A 1 385 ? -3.442 -7.191 -16.136 1.00 98.19 385 ARG A N 1
ATOM 2917 C CA . ARG A 1 385 ? -2.268 -7.898 -15.598 1.00 98.19 385 ARG A CA 1
ATOM 2918 C C . ARG A 1 385 ? -2.114 -7.720 -14.084 1.00 98.19 385 ARG A C 1
ATOM 2920 O O . ARG A 1 385 ? -1.016 -7.486 -13.583 1.00 98.19 385 ARG A O 1
ATOM 2927 N N . GLY A 1 386 ? -3.225 -7.778 -13.355 1.00 98.12 386 GLY A N 1
ATOM 2928 C CA . GLY A 1 386 ? -3.236 -7.807 -11.896 1.00 98.12 386 GLY A CA 1
ATOM 2929 C C . GLY A 1 386 ? -2.962 -9.211 -11.346 1.00 98.12 386 GLY A C 1
ATOM 2930 O O . GLY A 1 386 ? -3.354 -10.207 -11.948 1.00 98.12 386 GLY A O 1
ATOM 2931 N N . MET A 1 387 ? -2.327 -9.286 -10.178 1.00 98.44 387 MET A N 1
ATOM 2932 C CA . MET A 1 387 ? -2.093 -10.530 -9.438 1.00 98.44 387 MET A CA 1
ATOM 2933 C C . MET A 1 387 ? -2.785 -10.482 -8.083 1.00 98.44 387 MET A C 1
ATOM 2935 O O . MET A 1 387 ? -2.764 -9.450 -7.410 1.00 98.44 387 MET A O 1
ATOM 2939 N N . THR A 1 388 ? -3.391 -11.590 -7.669 1.00 98.69 388 THR A N 1
ATOM 2940 C CA . THR A 1 388 ? -3.936 -11.723 -6.321 1.00 98.69 388 THR A CA 1
ATOM 2941 C C . THR A 1 388 ? -2.819 -11.792 -5.292 1.00 98.69 388 THR A C 1
ATOM 2943 O O . THR A 1 388 ? -1.703 -12.238 -5.571 1.00 98.69 388 THR A O 1
ATOM 2946 N N . LEU A 1 389 ? -3.127 -11.378 -4.066 1.00 98.50 389 LEU A N 1
ATOM 2947 C CA . LEU A 1 389 ? -2.209 -11.529 -2.946 1.00 98.50 389 LEU A CA 1
ATOM 2948 C C . LEU A 1 389 ? -1.861 -13.003 -2.687 1.00 98.50 389 LEU A C 1
ATOM 2950 O O . LEU A 1 389 ? -0.730 -13.300 -2.311 1.00 98.50 389 LEU A O 1
ATOM 2954 N N . CYS A 1 390 ? -2.791 -13.925 -2.951 1.00 98.25 390 CYS A N 1
ATOM 2955 C CA . CYS A 1 390 ? -2.529 -15.361 -2.928 1.00 98.25 390 CYS A CA 1
ATOM 2956 C C . CYS A 1 390 ? -1.402 -15.756 -3.897 1.00 98.25 390 CYS A C 1
ATOM 2958 O O . CYS A 1 390 ? -0.417 -16.353 -3.467 1.00 98.25 390 CYS A O 1
ATOM 2960 N N . SER A 1 391 ? -1.495 -15.362 -5.171 1.00 98.31 391 SER A N 1
ATOM 2961 C CA . SER A 1 391 ? -0.470 -15.672 -6.178 1.00 98.31 391 SER A CA 1
ATOM 2962 C C . SER A 1 391 ? 0.873 -15.003 -5.887 1.00 98.31 391 SER A C 1
ATOM 2964 O O . SER A 1 391 ? 1.924 -15.575 -6.170 1.00 98.31 391 SER A O 1
ATOM 2966 N N . LEU A 1 392 ? 0.869 -13.800 -5.302 1.00 98.56 392 LEU A N 1
ATOM 2967 C CA . LEU A 1 392 ? 2.100 -13.126 -4.874 1.00 98.56 392 LEU A CA 1
ATOM 2968 C C . LEU A 1 392 ? 2.803 -13.881 -3.738 1.00 98.56 392 LEU A C 1
ATOM 2970 O O . LEU A 1 392 ? 4.030 -13.985 -3.742 1.00 98.56 392 LEU A O 1
ATOM 2974 N N . LEU A 1 393 ? 2.040 -14.425 -2.785 1.00 98.06 393 LEU A N 1
ATOM 2975 C CA . LEU A 1 393 ? 2.580 -15.262 -1.712 1.00 98.06 393 LEU A CA 1
ATOM 2976 C C . LEU A 1 393 ? 3.067 -16.617 -2.236 1.00 98.06 393 LEU A C 1
ATOM 2978 O O . LEU A 1 393 ? 4.157 -17.032 -1.855 1.00 98.06 393 LEU A O 1
ATOM 2982 N N . ASP A 1 394 ? 2.328 -17.258 -3.149 1.00 97.75 394 ASP A N 1
ATOM 2983 C CA . ASP A 1 394 ? 2.782 -18.490 -3.815 1.00 97.75 394 ASP A CA 1
ATOM 2984 C C . ASP A 1 394 ? 4.104 -18.242 -4.557 1.00 97.75 394 ASP A C 1
ATOM 2986 O O . ASP A 1 394 ? 5.053 -19.007 -4.411 1.00 97.75 394 ASP A O 1
ATOM 2990 N N . PHE A 1 395 ? 4.229 -17.121 -5.278 1.00 98.06 395 PHE A N 1
ATOM 2991 C CA . PHE A 1 395 ? 5.492 -16.749 -5.916 1.00 98.06 395 PHE A CA 1
ATOM 2992 C C . PHE A 1 395 ? 6.633 -16.575 -4.911 1.00 98.06 395 PHE A C 1
ATOM 2994 O O . PHE A 1 395 ? 7.727 -17.103 -5.117 1.00 98.06 395 PHE A O 1
ATOM 3001 N N . TYR A 1 396 ? 6.381 -15.863 -3.814 1.00 97.75 396 TYR A N 1
ATOM 3002 C CA . TYR A 1 396 ? 7.386 -15.636 -2.782 1.00 97.75 396 TYR A CA 1
ATOM 3003 C C . TYR A 1 396 ? 7.844 -16.939 -2.109 1.00 97.75 396 TYR A C 1
ATOM 3005 O O . TYR A 1 396 ? 9.039 -17.122 -1.896 1.00 97.75 396 TYR A O 1
ATOM 3013 N N . GLN A 1 397 ? 6.916 -17.843 -1.784 1.00 96.19 397 GLN A N 1
ATOM 3014 C CA . GLN A 1 397 ? 7.200 -19.058 -1.015 1.00 96.19 397 GLN A CA 1
ATOM 3015 C C . GLN A 1 397 ? 7.674 -20.227 -1.885 1.00 96.19 397 GLN A C 1
ATOM 3017 O O . GLN A 1 397 ? 8.576 -20.961 -1.491 1.00 96.19 397 GLN A O 1
ATOM 3022 N N . GLU A 1 398 ? 7.063 -20.425 -3.053 1.00 95.75 398 GLU A N 1
ATOM 3023 C CA . GLU A 1 398 ? 7.327 -21.586 -3.906 1.00 95.75 398 GLU A CA 1
ATOM 3024 C C . GLU A 1 398 ? 8.406 -21.272 -4.943 1.00 95.75 398 GLU A C 1
ATOM 3026 O O . GLU A 1 398 ? 9.371 -22.022 -5.083 1.00 95.75 398 GLU A O 1
ATOM 3031 N N . HIS A 1 399 ? 8.280 -20.154 -5.663 1.00 95.88 399 HIS A N 1
ATOM 3032 C CA . HIS A 1 399 ? 9.150 -19.880 -6.807 1.00 95.88 399 HIS A CA 1
ATOM 3033 C C . HIS A 1 399 ? 10.510 -19.310 -6.409 1.00 95.88 399 HIS A C 1
ATOM 3035 O O . HIS A 1 399 ? 11.520 -19.775 -6.932 1.00 95.88 399 HIS A O 1
ATOM 3041 N N . LEU A 1 400 ? 10.576 -18.355 -5.473 1.00 96.19 400 LEU A N 1
ATOM 3042 C CA . LEU A 1 400 ? 11.867 -17.785 -5.058 1.00 96.19 400 LEU A CA 1
ATOM 3043 C C . LEU A 1 400 ? 12.764 -18.811 -4.359 1.00 96.19 400 LEU A C 1
ATOM 3045 O O . LEU A 1 400 ? 13.966 -18.843 -4.613 1.00 96.19 400 LEU A O 1
ATOM 3049 N N . CYS A 1 401 ? 12.187 -19.668 -3.515 1.00 92.75 401 CYS A N 1
ATOM 3050 C CA . CYS A 1 401 ? 12.933 -20.699 -2.794 1.00 92.75 401 CYS A CA 1
ATOM 3051 C C . CYS A 1 401 ? 13.392 -21.857 -3.694 1.00 92.75 401 CYS A C 1
ATOM 3053 O O . CYS A 1 401 ? 14.328 -22.567 -3.331 1.00 92.75 401 CYS A O 1
ATOM 3055 N N . ALA A 1 402 ? 12.756 -22.050 -4.853 1.00 94.81 402 ALA A N 1
ATOM 3056 C CA . ALA A 1 402 ? 13.058 -23.136 -5.783 1.00 94.81 402 ALA A CA 1
ATOM 3057 C C . ALA A 1 402 ? 14.000 -22.736 -6.934 1.00 94.81 402 ALA A C 1
ATOM 3059 O O . ALA A 1 402 ? 14.235 -23.546 -7.834 1.00 94.81 402 ALA A O 1
ATOM 3060 N N . MET A 1 403 ? 14.530 -21.507 -6.950 1.00 96.00 403 MET A N 1
ATOM 3061 C CA . MET A 1 403 ? 15.391 -21.057 -8.045 1.00 96.00 403 MET A CA 1
ATOM 3062 C C . MET A 1 403 ? 16.725 -21.831 -8.067 1.00 96.00 403 MET A C 1
ATOM 3064 O O . MET A 1 403 ? 17.459 -21.819 -7.076 1.00 96.00 403 MET A O 1
ATOM 3068 N N . PRO A 1 404 ? 17.092 -22.473 -9.193 1.00 92.88 404 PRO A N 1
ATOM 3069 C CA . PRO A 1 404 ? 18.384 -23.134 -9.316 1.00 92.88 404 PRO A CA 1
ATOM 3070 C C . PRO A 1 404 ? 19.509 -22.092 -9.293 1.00 92.88 404 PRO A C 1
ATOM 3072 O O . PRO A 1 404 ? 19.386 -21.011 -9.870 1.00 92.88 404 PRO A O 1
ATOM 3075 N N . ASP A 1 405 ? 20.615 -22.420 -8.628 1.00 92.19 405 ASP A N 1
ATOM 3076 C CA . ASP A 1 405 ? 21.816 -21.578 -8.525 1.00 92.19 405 ASP A CA 1
ATOM 3077 C C . ASP A 1 405 ? 21.589 -20.177 -7.919 1.00 92.19 405 ASP A C 1
ATOM 3079 O O . ASP A 1 405 ? 22.410 -19.274 -8.108 1.00 92.19 405 ASP A O 1
ATOM 3083 N N . TRP A 1 406 ? 20.474 -19.938 -7.223 1.00 96.38 406 TRP A N 1
ATOM 3084 C CA . TRP A 1 406 ? 20.215 -18.665 -6.554 1.00 96.38 406 TRP A CA 1
ATOM 3085 C C . TRP A 1 406 ? 19.489 -18.872 -5.232 1.00 96.38 406 TRP A C 1
ATOM 3087 O O . TRP A 1 406 ? 18.358 -19.341 -5.197 1.00 96.38 406 TRP A O 1
ATOM 3097 N N . GLN A 1 407 ? 20.134 -18.471 -4.141 1.00 95.94 407 GLN A N 1
ATOM 3098 C CA . GLN A 1 407 ? 19.508 -18.452 -2.830 1.00 95.94 407 GLN A CA 1
ATOM 3099 C C . GLN A 1 407 ? 18.977 -17.049 -2.557 1.00 95.94 407 GLN A C 1
ATOM 3101 O O . GLN A 1 407 ? 19.758 -16.127 -2.331 1.00 95.94 407 GLN A O 1
ATOM 3106 N N . TYR A 1 408 ? 17.656 -16.890 -2.569 1.00 97.25 408 TYR A N 1
ATOM 3107 C CA . TYR A 1 408 ? 17.021 -15.636 -2.183 1.00 97.25 408 TYR A CA 1
ATOM 3108 C C . TYR A 1 408 ? 17.250 -15.344 -0.690 1.00 97.25 408 TYR A C 1
ATOM 3110 O O . TYR A 1 408 ? 16.978 -16.185 0.167 1.00 97.25 408 TYR A O 1
ATOM 3118 N N . VAL A 1 409 ? 17.732 -14.140 -0.382 1.00 97.38 409 VAL A N 1
ATOM 3119 C CA . VAL A 1 409 ? 17.942 -13.617 0.971 1.00 97.38 409 VAL A CA 1
ATOM 3120 C C . VAL A 1 409 ? 17.042 -12.391 1.152 1.00 97.38 409 VAL A C 1
ATOM 3122 O O . VAL A 1 409 ? 17.358 -11.319 0.622 1.00 97.38 409 VAL A O 1
ATOM 3125 N N . PRO A 1 410 ? 15.925 -12.521 1.898 1.00 96.75 410 PRO A N 1
ATOM 3126 C CA . PRO A 1 410 ? 14.889 -11.495 1.991 1.00 96.75 410 PRO A CA 1
ATOM 3127 C C . PRO A 1 410 ? 15.398 -10.102 2.358 1.00 96.75 410 PRO A C 1
ATOM 3129 O O . PRO A 1 410 ? 14.946 -9.125 1.772 1.00 96.75 410 PRO A O 1
ATOM 3132 N N . ALA A 1 411 ? 16.348 -10.004 3.290 1.00 95.81 411 ALA A N 1
ATOM 3133 C CA . ALA A 1 411 ? 16.873 -8.728 3.772 1.00 95.81 411 ALA A CA 1
ATOM 3134 C C . ALA A 1 411 ? 17.791 -7.997 2.772 1.00 95.81 411 ALA A C 1
ATOM 3136 O O . ALA A 1 411 ? 17.908 -6.776 2.851 1.00 95.81 411 ALA A O 1
ATOM 3137 N N . GLU A 1 412 ? 18.410 -8.721 1.837 1.00 96.94 412 GLU A N 1
ATOM 3138 C CA . GLU A 1 412 ? 19.483 -8.207 0.972 1.00 96.94 412 GLU A CA 1
ATOM 3139 C C . GLU A 1 412 ? 19.014 -8.009 -0.472 1.00 96.94 412 GLU A C 1
ATOM 3141 O O . GLU A 1 412 ? 19.332 -7.008 -1.120 1.00 96.94 412 GLU A O 1
ATOM 3146 N N . HIS A 1 413 ? 18.217 -8.949 -0.989 1.00 97.81 413 HIS A N 1
ATOM 3147 C CA . HIS A 1 413 ? 17.795 -8.928 -2.384 1.00 97.81 413 HIS A CA 1
ATOM 3148 C C . HIS A 1 413 ? 16.690 -7.905 -2.643 1.00 97.81 413 HIS A C 1
ATOM 3150 O O . HIS A 1 413 ? 15.607 -7.894 -2.042 1.00 97.81 413 HIS A O 1
ATOM 3156 N N . LYS A 1 414 ? 16.966 -7.046 -3.618 1.00 97.75 414 LYS A N 1
ATOM 3157 C CA . LYS A 1 414 ? 16.073 -6.000 -4.095 1.00 97.75 414 LYS A CA 1
ATOM 3158 C C . LYS A 1 414 ? 15.120 -6.551 -5.146 1.00 97.75 414 LYS A C 1
ATOM 3160 O O . LYS A 1 414 ? 15.316 -7.623 -5.716 1.00 97.75 414 LYS A O 1
ATOM 3165 N N . THR A 1 415 ? 14.092 -5.776 -5.462 1.00 98.19 415 THR A N 1
ATOM 3166 C CA . THR A 1 415 ? 13.105 -6.156 -6.480 1.00 98.19 415 THR A CA 1
ATOM 3167 C C . THR A 1 415 ? 13.758 -6.354 -7.850 1.00 98.19 415 THR A C 1
ATOM 3169 O O . THR A 1 415 ? 13.407 -7.294 -8.555 1.00 98.19 415 THR A O 1
ATOM 3172 N N . ARG A 1 416 ? 14.770 -5.548 -8.207 1.00 97.31 416 ARG A N 1
ATOM 3173 C CA . ARG A 1 416 ? 15.564 -5.774 -9.430 1.00 97.31 416 ARG A CA 1
ATOM 3174 C C . ARG A 1 416 ? 16.260 -7.140 -9.460 1.00 97.31 416 ARG A C 1
ATOM 3176 O O . ARG A 1 416 ? 16.332 -7.747 -10.522 1.00 97.31 416 ARG A O 1
ATOM 3183 N N . ASP A 1 417 ? 16.731 -7.636 -8.315 1.00 98.00 417 ASP A N 1
ATOM 3184 C CA . ASP A 1 417 ? 17.418 -8.928 -8.236 1.00 98.00 417 ASP A CA 1
ATOM 3185 C C . ASP A 1 417 ? 16.411 -10.055 -8.470 1.00 98.00 417 ASP A C 1
ATOM 3187 O O . ASP A 1 417 ? 16.653 -10.933 -9.290 1.00 98.00 417 ASP A O 1
ATOM 3191 N N . VAL A 1 418 ? 15.223 -9.961 -7.862 1.00 98.25 418 VAL A N 1
ATOM 3192 C CA . VAL A 1 418 ? 14.098 -10.882 -8.107 1.00 98.25 418 VAL A CA 1
ATOM 3193 C C . VAL A 1 418 ? 13.649 -10.863 -9.570 1.00 98.25 418 VAL A C 1
ATOM 3195 O O . VAL A 1 418 ? 13.421 -11.922 -10.158 1.00 98.25 418 VAL A O 1
ATOM 3198 N N . VAL A 1 419 ? 13.572 -9.683 -10.194 1.00 97.81 419 VAL A N 1
ATOM 3199 C CA . VAL A 1 419 ? 13.235 -9.566 -11.619 1.00 97.81 419 VAL A CA 1
ATOM 3200 C C . VAL A 1 419 ? 14.253 -10.318 -12.481 1.00 97.81 419 VAL A C 1
ATOM 3202 O O . VAL A 1 419 ? 13.873 -11.123 -13.333 1.00 97.81 419 VAL A O 1
ATOM 3205 N N . ARG A 1 420 ? 15.548 -10.087 -12.240 1.00 97.31 420 ARG A N 1
ATOM 3206 C CA . ARG A 1 420 ? 16.648 -10.666 -13.025 1.00 97.31 420 ARG A CA 1
ATOM 3207 C C . ARG A 1 420 ? 16.855 -12.157 -12.775 1.00 97.31 420 ARG A C 1
ATOM 3209 O O . ARG A 1 420 ? 17.145 -12.889 -13.715 1.00 97.31 420 ARG A O 1
ATOM 3216 N N . ARG A 1 421 ? 16.737 -12.602 -11.525 1.00 97.12 421 ARG A N 1
ATOM 3217 C CA . ARG A 1 421 ? 17.083 -13.964 -11.099 1.00 97.12 421 ARG A CA 1
ATOM 3218 C C . ARG A 1 421 ? 15.903 -14.917 -11.060 1.00 97.12 421 ARG A C 1
ATOM 3220 O O . ARG A 1 421 ? 16.139 -16.115 -11.109 1.00 97.12 421 ARG A O 1
ATOM 3227 N N . SER A 1 422 ? 14.670 -14.419 -11.002 1.00 97.81 422 SER A N 1
ATOM 3228 C CA . SER A 1 422 ? 13.474 -15.262 -10.936 1.00 97.81 422 SER A CA 1
ATOM 3229 C C . SER A 1 422 ? 12.481 -14.957 -12.054 1.00 97.81 422 SER A C 1
ATOM 3231 O O . SER A 1 422 ? 12.252 -15.816 -12.902 1.00 97.81 422 SER A O 1
ATOM 3233 N N . ILE A 1 423 ? 11.950 -13.732 -12.131 1.00 98.31 423 ILE A N 1
ATOM 3234 C CA . ILE A 1 423 ? 10.843 -13.413 -13.052 1.00 98.31 423 ILE A CA 1
ATOM 3235 C C . ILE A 1 423 ? 11.232 -13.637 -14.518 1.00 98.31 423 ILE A C 1
ATOM 3237 O O . ILE A 1 423 ? 10.514 -14.336 -15.235 1.00 98.31 423 ILE A O 1
ATOM 3241 N N . ILE A 1 424 ? 12.359 -13.074 -14.970 1.00 97.81 424 ILE A N 1
ATOM 3242 C CA . ILE A 1 424 ? 12.830 -13.225 -16.356 1.00 97.81 424 ILE A CA 1
ATOM 3243 C C . ILE A 1 424 ? 13.104 -14.705 -16.691 1.00 97.81 424 ILE A C 1
ATOM 3245 O O . ILE A 1 424 ? 12.532 -15.186 -17.669 1.00 97.81 424 ILE A O 1
ATOM 3249 N N . PRO A 1 425 ? 13.901 -15.464 -15.907 1.00 97.31 425 PRO A N 1
ATOM 3250 C CA . PRO A 1 425 ? 14.114 -16.888 -16.167 1.00 97.31 425 PRO A CA 1
ATOM 3251 C C . PRO A 1 425 ? 12.822 -17.709 -16.233 1.00 97.31 425 PRO A C 1
ATOM 3253 O O . PRO A 1 425 ? 12.634 -18.459 -17.190 1.00 97.31 425 PRO A O 1
ATOM 3256 N N . LEU A 1 426 ? 11.907 -17.529 -15.274 1.00 97.69 426 LEU A N 1
ATOM 3257 C CA . LEU A 1 426 ? 10.646 -18.279 -15.204 1.00 97.69 426 LEU A CA 1
ATOM 3258 C C . LEU A 1 426 ? 9.726 -18.014 -16.401 1.00 97.69 426 LEU A C 1
ATOM 3260 O O . LEU A 1 426 ? 8.989 -18.896 -16.830 1.00 97.69 426 LEU A O 1
ATOM 3264 N N . THR A 1 427 ? 9.781 -16.810 -16.963 1.00 97.88 427 THR A N 1
ATOM 3265 C CA . THR A 1 427 ? 8.935 -16.405 -18.095 1.00 97.88 427 THR A CA 1
ATOM 3266 C C . THR A 1 427 ? 9.634 -16.523 -19.448 1.00 97.88 427 THR A C 1
ATOM 3268 O O . THR A 1 427 ? 9.026 -16.212 -20.468 1.00 97.88 427 THR A O 1
ATOM 3271 N N . SER A 1 428 ? 10.887 -16.989 -19.490 1.00 97.06 428 SER A N 1
ATOM 3272 C CA . SER A 1 428 ? 11.711 -17.025 -20.709 1.00 97.06 428 SER A CA 1
ATOM 3273 C C . SER A 1 428 ? 11.126 -17.872 -21.838 1.00 97.06 428 SER A C 1
ATOM 3275 O O . SER A 1 428 ? 11.240 -17.487 -22.993 1.00 97.06 428 SER A O 1
ATOM 3277 N N . THR A 1 429 ? 10.445 -18.979 -21.527 1.00 96.75 429 THR A N 1
ATOM 3278 C CA . THR A 1 429 ? 9.804 -19.832 -22.543 1.00 96.75 429 THR A CA 1
ATOM 3279 C C . THR A 1 429 ? 8.595 -19.166 -23.197 1.00 96.75 429 THR A C 1
ATOM 3281 O O . THR A 1 429 ? 8.334 -19.394 -24.373 1.00 96.75 429 THR A O 1
ATOM 3284 N N . GLY A 1 430 ? 7.837 -18.372 -22.435 1.00 96.81 430 GLY A N 1
ATOM 3285 C CA . GLY A 1 430 ? 6.643 -17.683 -22.931 1.00 96.81 430 GLY A CA 1
ATOM 3286 C C . GLY A 1 430 ? 6.907 -16.261 -23.420 1.00 96.81 430 GLY A C 1
ATOM 3287 O O . GLY A 1 430 ? 6.001 -15.654 -23.978 1.00 96.81 430 GLY A O 1
ATOM 3288 N N . GLU A 1 431 ? 8.101 -15.724 -23.154 1.00 97.06 431 GLU A N 1
ATOM 3289 C CA . GLU A 1 431 ? 8.533 -14.370 -23.518 1.00 97.06 431 GLU A CA 1
ATOM 3290 C C . GLU A 1 431 ? 7.497 -13.277 -23.167 1.00 97.06 431 GLU A C 1
ATOM 3292 O O . GLU A 1 431 ? 7.275 -12.318 -23.907 1.00 97.06 431 GLU A O 1
ATOM 3297 N N . CYS A 1 432 ? 6.829 -13.427 -22.019 1.00 97.56 432 CYS A N 1
ATOM 3298 C CA . CYS A 1 432 ? 5.707 -12.589 -21.589 1.00 97.56 432 CYS A CA 1
ATOM 3299 C C . CYS A 1 432 ? 5.909 -12.012 -20.180 1.00 97.56 432 CYS A C 1
ATOM 3301 O O . CYS A 1 432 ? 6.840 -12.367 -19.457 1.00 97.56 432 CYS A O 1
ATOM 3303 N N . ALA A 1 433 ? 5.020 -11.100 -19.776 1.00 98.31 433 ALA A N 1
ATOM 3304 C CA . ALA A 1 433 ? 4.947 -10.642 -18.391 1.00 98.31 433 ALA A CA 1
ATOM 3305 C C . ALA A 1 433 ? 4.562 -11.799 -17.455 1.00 98.31 433 ALA A C 1
ATOM 3307 O O . ALA A 1 433 ? 3.727 -12.629 -17.816 1.00 98.31 433 ALA A O 1
ATOM 3308 N N . TYR A 1 434 ? 5.089 -11.821 -16.226 1.00 98.56 434 TYR A N 1
ATOM 3309 C CA . TYR A 1 434 ? 4.765 -12.876 -15.255 1.00 98.56 434 TYR A CA 1
ATOM 3310 C C . TYR A 1 434 ? 3.260 -12.986 -15.012 1.00 98.56 434 TYR A C 1
ATOM 3312 O O . TYR A 1 434 ? 2.705 -14.082 -15.066 1.00 98.56 434 TYR A O 1
ATOM 3320 N N . ALA A 1 435 ? 2.588 -11.847 -14.830 1.00 98.31 435 ALA A N 1
ATOM 3321 C CA . ALA A 1 435 ? 1.148 -11.792 -14.598 1.00 98.31 435 ALA A CA 1
ATOM 3322 C C . ALA A 1 435 ? 0.312 -12.319 -15.782 1.00 98.31 435 ALA A C 1
ATOM 3324 O O . ALA A 1 435 ? -0.826 -12.730 -15.580 1.00 98.31 435 ALA A O 1
ATOM 3325 N N . ALA A 1 436 ? 0.863 -12.330 -17.000 1.00 98.06 436 ALA A N 1
ATOM 3326 C CA . ALA A 1 436 ? 0.217 -12.880 -18.195 1.00 98.06 436 ALA A CA 1
ATOM 3327 C C . ALA A 1 436 ? 0.676 -14.315 -18.525 1.00 98.06 436 ALA A C 1
ATOM 3329 O O . ALA A 1 436 ? 0.154 -14.935 -19.450 1.00 98.06 436 ALA A O 1
ATOM 3330 N N . SER A 1 437 ? 1.667 -14.836 -17.800 1.00 97.69 437 SER A N 1
ATOM 3331 C CA . SER A 1 437 ? 2.231 -16.160 -18.046 1.00 97.69 437 SER A CA 1
ATOM 3332 C C . SER A 1 437 ? 1.333 -17.271 -17.501 1.00 97.69 437 SER A C 1
ATOM 3334 O O . SER A 1 437 ? 0.556 -17.065 -16.570 1.00 97.69 437 SER A O 1
ATOM 3336 N N . ALA A 1 438 ? 1.513 -18.491 -18.011 1.00 96.81 438 ALA A N 1
ATOM 3337 C CA . ALA A 1 438 ? 0.825 -19.678 -17.498 1.00 96.81 438 ALA A CA 1
ATOM 3338 C C . ALA A 1 438 ? 1.193 -20.031 -16.038 1.00 96.81 438 ALA A C 1
ATOM 3340 O O . ALA A 1 438 ? 0.520 -20.856 -15.424 1.00 96.81 438 ALA A O 1
ATOM 3341 N N . LEU A 1 439 ? 2.251 -19.423 -15.482 1.00 96.12 439 LEU A N 1
ATOM 3342 C CA . LEU A 1 439 ? 2.638 -19.586 -14.078 1.00 96.12 439 LEU A CA 1
ATOM 3343 C C . LEU A 1 439 ? 1.729 -18.786 -13.136 1.00 96.12 439 LEU A C 1
ATOM 3345 O O . LEU A 1 439 ? 1.570 -19.161 -11.975 1.00 96.12 439 LEU A O 1
ATOM 3349 N N . ASN A 1 440 ? 1.108 -17.705 -13.621 1.00 96.19 440 ASN A N 1
ATOM 3350 C CA . ASN A 1 440 ? 0.124 -16.962 -12.847 1.00 96.19 440 ASN A CA 1
ATOM 3351 C C . ASN A 1 440 ? -1.250 -17.645 -12.935 1.00 96.19 440 ASN A C 1
ATOM 3353 O O . ASN A 1 440 ? -1.930 -17.584 -13.960 1.00 96.19 440 ASN A O 1
ATOM 3357 N N . ARG A 1 441 ? -1.688 -18.256 -11.830 1.00 95.69 441 ARG A N 1
ATOM 3358 C CA . ARG A 1 441 ? -2.967 -18.983 -11.756 1.00 95.69 441 ARG A CA 1
ATOM 3359 C C . ARG A 1 441 ? -4.197 -18.069 -11.789 1.00 95.69 441 ARG A C 1
ATOM 3361 O O . ARG A 1 441 ? -5.303 -18.565 -11.983 1.00 95.69 441 ARG A O 1
ATOM 3368 N N . ASP A 1 442 ? -4.025 -16.756 -11.627 1.00 96.00 442 ASP A N 1
ATOM 3369 C CA . ASP A 1 442 ? -5.143 -15.804 -11.618 1.00 96.00 442 ASP A CA 1
ATOM 3370 C C . ASP A 1 442 ? -5.753 -15.548 -13.002 1.00 96.00 442 ASP A C 1
ATOM 3372 O O . ASP A 1 442 ? -6.901 -15.096 -13.089 1.00 96.00 442 ASP A O 1
ATOM 3376 N N . GLY A 1 443 ? -4.990 -15.815 -14.070 1.00 95.75 443 GLY A N 1
ATOM 3377 C CA . GLY A 1 443 ? -5.326 -15.409 -15.432 1.00 95.75 443 GLY A CA 1
ATOM 3378 C C . GLY A 1 443 ? -5.382 -13.886 -15.601 1.00 95.75 443 GLY A C 1
ATOM 3379 O O . GLY A 1 443 ? -4.830 -13.126 -14.806 1.00 95.75 443 GLY A O 1
ATOM 3380 N N . ALA A 1 444 ? -6.067 -13.429 -16.653 1.00 97.38 444 ALA A N 1
ATOM 3381 C CA . ALA A 1 444 ? -6.315 -12.007 -16.870 1.00 97.38 444 ALA A CA 1
ATOM 3382 C C . ALA A 1 444 ? -7.250 -11.465 -15.777 1.00 97.38 444 ALA A C 1
ATOM 3384 O O . ALA A 1 444 ? -8.419 -11.850 -15.691 1.00 97.38 444 ALA A O 1
ATOM 3385 N N . ARG A 1 445 ? -6.742 -10.557 -14.942 1.00 96.75 445 ARG A N 1
ATOM 3386 C CA . ARG A 1 445 ? -7.470 -9.994 -13.807 1.00 96.75 445 ARG A CA 1
ATOM 3387 C C . ARG A 1 445 ? -7.197 -8.507 -13.656 1.00 96.75 445 ARG A C 1
ATOM 3389 O O . ARG A 1 445 ? -6.058 -8.048 -13.657 1.00 96.75 445 ARG A O 1
ATOM 3396 N N . ARG A 1 446 ? -8.269 -7.740 -13.477 1.00 97.50 446 ARG A N 1
ATOM 3397 C CA . ARG A 1 446 ? -8.166 -6.304 -13.232 1.00 97.50 446 ARG A CA 1
ATOM 3398 C C . ARG A 1 446 ? -7.709 -6.040 -11.790 1.00 97.50 446 ARG A C 1
ATOM 3400 O O . ARG A 1 446 ? -8.322 -6.574 -10.865 1.00 97.50 446 ARG A O 1
ATOM 3407 N N . PRO A 1 447 ? -6.666 -5.226 -11.572 1.00 97.88 447 PRO A N 1
ATOM 3408 C CA . PRO A 1 447 ? -6.222 -4.844 -10.244 1.00 97.88 447 PRO A CA 1
ATOM 3409 C C . PRO A 1 447 ? -7.214 -3.874 -9.598 1.00 97.88 447 PRO A C 1
ATOM 3411 O O . PRO A 1 447 ? -7.773 -2.991 -10.248 1.00 97.88 447 PRO A O 1
ATOM 3414 N N . HIS A 1 448 ? -7.376 -4.007 -8.285 1.00 97.62 448 HIS A N 1
ATOM 3415 C CA . HIS A 1 448 ? -8.056 -3.010 -7.456 1.00 97.62 448 HIS A CA 1
ATOM 3416 C C . HIS A 1 448 ? -7.071 -1.964 -6.926 1.00 97.62 448 HIS A C 1
ATOM 3418 O O . HIS A 1 448 ? -7.469 -0.885 -6.482 1.00 97.62 448 HIS A O 1
ATOM 3424 N N . VAL A 1 449 ? -5.781 -2.305 -6.939 1.00 98.44 449 VAL A N 1
ATOM 3425 C CA . VAL A 1 449 ? -4.711 -1.504 -6.363 1.00 98.44 449 VAL A CA 1
ATOM 3426 C C . VAL A 1 449 ? -3.536 -1.443 -7.324 1.00 98.44 449 VAL A C 1
ATOM 3428 O O . VAL A 1 449 ? -3.003 -2.477 -7.714 1.00 98.44 449 VAL A O 1
ATOM 3431 N N . MET A 1 450 ? -3.085 -0.242 -7.661 1.00 98.19 450 MET A N 1
ATOM 3432 C CA . MET A 1 450 ? -1.793 -0.039 -8.306 1.00 98.19 450 MET A CA 1
ATOM 3433 C C . MET A 1 450 ? -0.713 0.183 -7.251 1.00 98.19 450 MET A C 1
ATOM 3435 O O . MET A 1 450 ? -0.905 0.962 -6.315 1.00 98.19 450 MET A O 1
ATOM 3439 N N . VAL A 1 451 ? 0.427 -0.484 -7.406 1.00 98.69 451 VAL A N 1
ATOM 3440 C CA . VAL A 1 451 ? 1.560 -0.365 -6.489 1.00 98.69 451 VAL A CA 1
ATOM 3441 C C . VAL A 1 451 ? 2.672 0.449 -7.138 1.00 98.69 451 VAL A C 1
ATOM 3443 O O . VAL A 1 451 ? 3.322 -0.012 -8.074 1.00 98.69 451 VAL A O 1
ATOM 3446 N N . THR A 1 452 ? 2.930 1.634 -6.592 1.00 98.62 452 THR A N 1
ATOM 3447 C CA . THR A 1 452 ? 4.114 2.433 -6.918 1.00 98.62 452 THR A CA 1
ATOM 3448 C C . THR A 1 452 ? 5.245 2.037 -5.981 1.00 98.62 452 THR A C 1
ATOM 3450 O O . THR A 1 452 ? 5.116 2.123 -4.756 1.00 98.62 452 THR A O 1
ATOM 3453 N N . HIS A 1 453 ? 6.362 1.595 -6.554 1.00 98.31 453 HIS A N 1
ATOM 3454 C CA . HIS A 1 453 ? 7.544 1.167 -5.814 1.00 98.31 453 HIS A CA 1
ATOM 3455 C C . HIS A 1 453 ? 8.825 1.457 -6.600 1.00 98.31 453 HIS A C 1
ATOM 3457 O O . HIS A 1 453 ? 8.804 1.571 -7.824 1.00 98.31 453 HIS A O 1
ATOM 3463 N N . SER A 1 454 ? 9.962 1.526 -5.905 1.00 97.00 454 SER A N 1
ATOM 3464 C CA . SER A 1 454 ? 11.269 1.525 -6.559 1.00 97.00 454 SER A CA 1
ATOM 3465 C C . SER A 1 454 ? 11.787 0.092 -6.675 1.00 97.00 454 SER A C 1
ATOM 3467 O O . SER A 1 454 ? 11.606 -0.744 -5.790 1.00 97.00 454 SER A O 1
ATOM 3469 N N . TRP A 1 455 ? 12.464 -0.216 -7.779 1.00 96.19 455 TRP A N 1
ATOM 3470 C CA . TRP A 1 455 ? 13.142 -1.505 -7.943 1.00 96.19 455 TRP A CA 1
ATOM 3471 C C . TRP A 1 455 ? 14.373 -1.653 -7.041 1.00 96.19 455 TRP A C 1
ATOM 3473 O O . TRP A 1 455 ? 14.883 -2.760 -6.861 1.00 96.19 455 TRP A O 1
ATOM 3483 N N . GLY A 1 456 ? 14.835 -0.537 -6.469 1.00 95.94 456 GLY A N 1
ATOM 3484 C CA . GLY A 1 456 ? 15.846 -0.509 -5.419 1.00 95.94 456 GLY A CA 1
ATOM 3485 C C . GLY A 1 456 ? 15.329 -0.983 -4.058 1.00 95.94 456 GLY A C 1
ATOM 3486 O O . GLY A 1 456 ? 16.149 -1.257 -3.184 1.00 95.94 456 GLY A O 1
ATOM 3487 N N . ASN A 1 457 ? 14.009 -1.118 -3.886 1.00 95.69 457 ASN A N 1
ATOM 3488 C CA . ASN A 1 457 ? 13.413 -1.630 -2.659 1.00 95.69 457 ASN A CA 1
ATOM 3489 C C . ASN A 1 457 ? 13.781 -3.100 -2.472 1.00 95.69 457 ASN A C 1
ATOM 3491 O O . ASN A 1 457 ? 13.692 -3.888 -3.420 1.00 95.69 457 ASN A O 1
ATOM 3495 N N . CYS A 1 458 ? 14.095 -3.471 -1.231 1.00 97.38 458 CYS A N 1
ATOM 3496 C CA . CYS A 1 458 ? 14.063 -4.857 -0.778 1.00 97.38 458 CYS A CA 1
ATOM 3497 C C . CYS A 1 458 ? 12.729 -5.504 -1.202 1.00 97.38 458 CYS A C 1
ATOM 3499 O O . CYS A 1 458 ? 11.659 -4.925 -0.992 1.00 97.38 458 CYS A O 1
ATOM 3501 N N . PHE A 1 459 ? 12.783 -6.680 -1.838 1.00 98.25 459 PHE A N 1
ATOM 3502 C CA . PHE A 1 459 ? 11.569 -7.313 -2.366 1.00 98.25 459 PHE A CA 1
ATOM 3503 C C . PHE A 1 459 ? 10.616 -7.767 -1.247 1.00 98.25 459 PHE A C 1
ATOM 3505 O O . PHE A 1 459 ? 9.401 -7.604 -1.371 1.00 98.25 459 PHE A O 1
ATOM 3512 N N . ARG A 1 460 ? 11.162 -8.232 -0.112 1.00 97.88 460 ARG A N 1
ATOM 3513 C CA . ARG A 1 460 ? 10.393 -8.528 1.108 1.00 97.88 460 ARG A CA 1
ATOM 3514 C C . ARG A 1 460 ? 9.610 -7.303 1.574 1.00 97.88 460 ARG A C 1
ATOM 3516 O O . ARG A 1 460 ? 8.428 -7.417 1.873 1.00 97.88 460 ARG A O 1
ATOM 3523 N N . ASP A 1 461 ? 10.241 -6.129 1.598 1.00 97.94 461 ASP A N 1
ATOM 3524 C CA . ASP A 1 461 ? 9.603 -4.888 2.054 1.00 97.94 461 ASP A CA 1
ATOM 3525 C C . ASP A 1 461 ? 8.484 -4.432 1.095 1.00 97.94 461 ASP A C 1
ATOM 3527 O O . ASP A 1 461 ? 7.442 -3.958 1.549 1.00 97.94 461 ASP A O 1
ATOM 3531 N N . LEU A 1 462 ? 8.646 -4.634 -0.222 1.00 98.44 462 LEU A N 1
ATOM 3532 C CA . LEU A 1 462 ? 7.577 -4.414 -1.207 1.00 98.44 462 LEU A CA 1
ATOM 3533 C C . LEU A 1 462 ? 6.362 -5.307 -0.919 1.00 98.44 462 LEU A C 1
ATOM 3535 O O . LEU A 1 462 ? 5.239 -4.809 -0.823 1.00 98.44 462 LEU A O 1
ATOM 3539 N N . LEU A 1 463 ? 6.579 -6.614 -0.756 1.00 98.50 463 LEU A N 1
ATOM 3540 C CA . LEU A 1 463 ? 5.491 -7.550 -0.483 1.00 98.50 463 LEU A CA 1
ATOM 3541 C C . LEU A 1 463 ? 4.852 -7.281 0.888 1.00 98.50 463 LEU A C 1
ATOM 3543 O O . LEU A 1 463 ? 3.630 -7.282 1.015 1.00 98.50 463 LEU A O 1
ATOM 3547 N N . ALA A 1 464 ? 5.651 -6.937 1.897 1.00 98.38 464 ALA A N 1
ATOM 3548 C CA . ALA A 1 464 ? 5.161 -6.522 3.205 1.00 98.38 464 ALA A CA 1
ATOM 3549 C C . ALA A 1 464 ? 4.295 -5.256 3.135 1.00 98.38 464 ALA A C 1
ATOM 3551 O O . ALA A 1 464 ? 3.270 -5.178 3.811 1.00 98.38 464 ALA A O 1
ATOM 3552 N N . ALA A 1 465 ? 4.656 -4.270 2.307 1.00 98.56 465 ALA A N 1
ATOM 3553 C CA . ALA A 1 465 ? 3.844 -3.073 2.095 1.00 98.56 465 ALA A CA 1
ATOM 3554 C C . ALA A 1 465 ? 2.471 -3.405 1.490 1.00 98.56 465 ALA A C 1
ATOM 3556 O O . ALA A 1 465 ? 1.464 -2.837 1.917 1.00 98.56 465 ALA A O 1
ATOM 3557 N N . ILE A 1 466 ? 2.423 -4.357 0.555 1.00 98.69 466 ILE A N 1
ATOM 3558 C CA . ILE A 1 466 ? 1.186 -4.879 -0.045 1.00 98.69 466 ILE A CA 1
ATOM 3559 C C . ILE A 1 466 ? 0.345 -5.625 1.002 1.00 98.69 466 ILE A C 1
ATOM 3561 O O . ILE A 1 466 ? -0.852 -5.378 1.132 1.00 98.69 466 ILE A O 1
ATOM 3565 N N . ILE A 1 467 ? 0.964 -6.481 1.813 1.00 98.25 467 ILE A N 1
ATOM 3566 C CA . ILE A 1 467 ? 0.273 -7.220 2.880 1.00 98.25 467 ILE A CA 1
ATOM 3567 C C . ILE A 1 467 ? -0.296 -6.263 3.932 1.00 98.25 467 ILE A C 1
ATOM 3569 O O . ILE A 1 467 ? -1.461 -6.367 4.318 1.00 98.25 467 ILE A O 1
ATOM 3573 N N . SER A 1 468 ? 0.490 -5.277 4.362 1.00 97.12 468 SER A N 1
ATOM 3574 C CA . SER A 1 468 ? 0.027 -4.227 5.271 1.00 97.12 468 SER A CA 1
ATOM 3575 C C . SER A 1 468 ? -1.059 -3.358 4.660 1.00 97.12 468 SER A C 1
ATOM 3577 O O . SER A 1 468 ? -1.905 -2.821 5.374 1.00 97.12 468 SER A O 1
ATOM 3579 N N . ASP A 1 469 ? -1.074 -3.198 3.344 1.00 97.94 469 ASP A N 1
ATOM 3580 C CA . ASP A 1 469 ? -2.190 -2.571 2.667 1.00 97.94 469 ASP A CA 1
ATOM 3581 C C . ASP A 1 469 ? -3.481 -3.388 2.776 1.00 97.94 469 ASP A C 1
ATOM 3583 O O . ASP A 1 469 ? -4.484 -2.852 3.259 1.00 97.94 469 ASP A O 1
ATOM 3587 N N . ALA A 1 470 ? -3.434 -4.677 2.440 1.00 96.88 470 ALA A N 1
ATOM 3588 C CA . ALA A 1 470 ? -4.572 -5.587 2.550 1.00 96.88 470 ALA A CA 1
ATOM 3589 C C . ALA A 1 470 ? -5.130 -5.641 3.991 1.00 96.88 470 ALA A C 1
ATOM 3591 O O . ALA A 1 470 ? -6.334 -5.505 4.230 1.00 96.88 470 ALA A O 1
ATOM 3592 N N . LEU A 1 471 ? -4.235 -5.700 4.984 1.00 94.38 471 LEU A N 1
ATOM 3593 C CA . LEU A 1 471 ? -4.568 -5.716 6.417 1.00 94.38 471 LEU A CA 1
ATOM 3594 C C . LEU A 1 471 ? -4.929 -4.334 6.998 1.00 94.38 471 LEU A C 1
ATOM 3596 O O . LEU A 1 471 ? -5.317 -4.217 8.171 1.00 94.38 471 LEU A O 1
ATOM 3600 N N . LYS A 1 472 ? -4.846 -3.272 6.186 1.00 93.00 472 LYS A N 1
ATOM 3601 C CA . LYS A 1 472 ? -5.093 -1.873 6.583 1.00 93.00 472 LYS A CA 1
ATOM 3602 C C . LYS A 1 472 ? -4.206 -1.421 7.749 1.00 93.00 472 LYS A C 1
ATOM 3604 O O . LYS A 1 472 ? -4.634 -0.666 8.626 1.00 93.00 472 LYS A O 1
ATOM 3609 N N . GLU A 1 473 ? -2.970 -1.896 7.751 1.00 91.94 473 GLU A N 1
ATOM 3610 C CA . GLU A 1 473 ? -1.900 -1.475 8.643 1.00 91.94 473 GLU A CA 1
ATOM 3611 C C . GLU A 1 473 ? -1.201 -0.236 8.086 1.00 91.94 473 GLU A C 1
ATOM 3613 O O . GLU A 1 473 ? -1.064 -0.072 6.874 1.00 91.94 473 GLU A O 1
ATOM 3618 N N . ASN A 1 474 ? -0.763 0.664 8.964 1.00 89.88 474 ASN A N 1
ATOM 3619 C CA . ASN A 1 474 ? -0.028 1.850 8.524 1.00 89.88 474 ASN A CA 1
ATOM 3620 C C . ASN A 1 474 ? 1.421 1.481 8.187 1.00 89.88 474 ASN A C 1
ATOM 3622 O O . ASN A 1 474 ? 1.915 1.874 7.135 1.00 89.88 474 ASN A O 1
ATOM 3626 N N . SER A 1 475 ? 2.074 0.700 9.053 1.00 93.62 475 SER A N 1
ATOM 3627 C CA . SER A 1 475 ? 3.440 0.229 8.846 1.00 93.62 475 SER A CA 1
ATOM 3628 C C . SER A 1 475 ? 3.507 -1.166 8.246 1.00 93.62 475 SER A C 1
ATOM 3630 O O . SER A 1 475 ? 2.592 -1.975 8.412 1.00 93.62 475 SER A O 1
ATOM 3632 N N . PHE A 1 476 ? 4.609 -1.448 7.552 1.00 96.31 476 PHE A N 1
ATOM 3633 C CA . PHE A 1 476 ? 4.881 -2.775 7.002 1.00 96.31 476 PHE A CA 1
ATOM 3634 C C . PHE A 1 476 ? 5.947 -3.579 7.731 1.00 96.31 476 PHE A C 1
ATOM 3636 O O . PHE A 1 476 ? 6.121 -4.745 7.401 1.00 96.31 476 PHE A O 1
ATOM 3643 N N . GLY A 1 477 ? 6.638 -3.026 8.734 1.00 95.19 477 GLY A N 1
ATOM 3644 C CA . GLY A 1 477 ? 7.740 -3.763 9.358 1.00 95.19 477 GLY A CA 1
ATOM 3645 C C . GLY A 1 477 ? 7.301 -5.074 10.035 1.00 95.19 477 GLY A C 1
ATOM 3646 O O . GLY A 1 477 ? 7.998 -6.067 9.895 1.00 95.19 477 GLY A O 1
ATOM 3647 N N . LEU A 1 478 ? 6.118 -5.130 10.671 1.00 94.06 478 LEU A N 1
ATOM 3648 C CA . LEU A 1 478 ? 5.625 -6.371 11.285 1.00 94.06 478 LEU A CA 1
ATOM 3649 C C . LEU A 1 478 ? 5.350 -7.432 10.215 1.00 94.06 478 LEU A C 1
ATOM 3651 O O . LEU A 1 478 ? 5.745 -8.583 10.370 1.00 94.06 478 LEU A O 1
ATOM 3655 N N . ALA A 1 479 ? 4.699 -7.033 9.118 1.00 96.44 479 ALA A N 1
ATOM 3656 C CA . ALA A 1 479 ? 4.453 -7.919 7.988 1.00 96.44 479 ALA A CA 1
ATOM 3657 C C . ALA A 1 479 ? 5.771 -8.387 7.356 1.00 96.44 479 ALA A C 1
ATOM 3659 O O . ALA A 1 479 ? 5.870 -9.551 6.999 1.00 96.44 479 ALA A O 1
ATOM 3660 N N . ALA A 1 480 ? 6.789 -7.523 7.271 1.00 96.75 480 ALA A N 1
ATOM 3661 C CA . ALA A 1 480 ? 8.109 -7.884 6.759 1.00 96.75 480 ALA A CA 1
ATOM 3662 C C . ALA A 1 480 ? 8.792 -8.937 7.641 1.00 96.75 480 ALA A C 1
ATOM 3664 O O . ALA A 1 480 ? 9.264 -9.942 7.119 1.00 96.75 480 ALA A O 1
ATOM 3665 N N . ASN A 1 481 ? 8.777 -8.748 8.963 1.00 95.25 481 ASN A N 1
ATOM 3666 C CA . ASN A 1 481 ? 9.359 -9.696 9.913 1.00 95.25 481 ASN A CA 1
ATOM 3667 C C . ASN A 1 481 ? 8.627 -11.049 9.866 1.00 95.25 481 ASN A C 1
ATOM 3669 O O . ASN A 1 481 ? 9.260 -12.094 9.762 1.00 95.25 481 ASN A O 1
ATOM 3673 N N . LEU A 1 482 ? 7.288 -11.042 9.850 1.00 95.44 482 LEU A N 1
ATOM 3674 C CA . LEU A 1 482 ? 6.492 -12.271 9.740 1.00 95.44 482 LEU A CA 1
ATOM 3675 C C . LEU A 1 482 ? 6.656 -12.970 8.387 1.00 95.44 482 LEU A C 1
ATOM 3677 O O . LEU A 1 482 ? 6.634 -14.191 8.334 1.00 95.44 482 LEU A O 1
ATOM 3681 N N . LEU A 1 483 ? 6.827 -12.222 7.297 1.00 95.81 483 LEU A N 1
ATOM 3682 C CA . LEU A 1 483 ? 7.055 -12.789 5.968 1.00 95.81 483 LEU A CA 1
ATOM 3683 C C . LEU A 1 483 ? 8.396 -13.543 5.885 1.00 95.81 483 LEU A C 1
ATOM 3685 O O . LEU A 1 483 ? 8.533 -14.467 5.085 1.00 95.81 483 LEU A O 1
ATOM 3689 N N . GLU A 1 484 ? 9.376 -13.155 6.700 1.00 94.62 484 GLU A N 1
ATOM 3690 C CA . GLU A 1 484 ? 10.673 -13.825 6.807 1.00 94.62 484 GLU A CA 1
ATOM 3691 C C . GLU A 1 484 ? 10.643 -15.006 7.787 1.00 94.62 484 GLU A C 1
ATOM 3693 O O . GLU A 1 484 ? 11.178 -16.068 7.478 1.00 94.62 484 GLU A O 1
ATOM 3698 N N . GLU A 1 485 ? 9.992 -14.848 8.943 1.00 94.31 485 GLU A N 1
ATOM 3699 C CA . GLU A 1 485 ? 9.970 -15.874 9.993 1.00 94.31 485 GLU A CA 1
ATOM 3700 C C . GLU A 1 485 ? 8.919 -16.972 9.768 1.00 94.31 485 GLU A C 1
ATOM 3702 O O . GLU A 1 485 ? 9.200 -18.152 9.981 1.00 94.31 485 GLU A O 1
ATOM 3707 N N . ASP A 1 486 ? 7.695 -16.598 9.385 1.00 95.25 486 ASP A N 1
ATOM 3708 C CA . ASP A 1 486 ? 6.558 -17.512 9.250 1.00 95.25 486 ASP A CA 1
ATOM 3709 C C . ASP A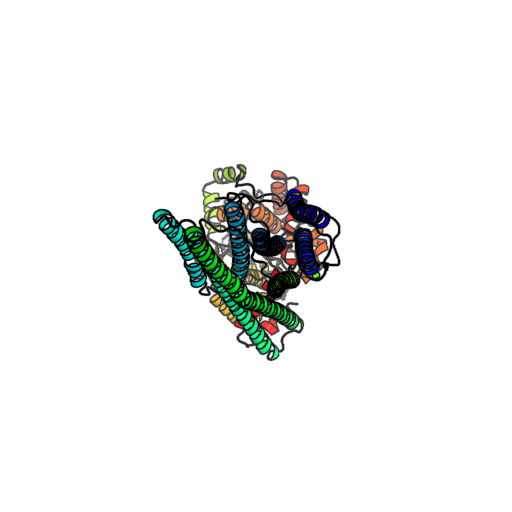 1 486 ? 5.522 -17.002 8.223 1.00 95.25 486 ASP A C 1
ATOM 3711 O O . ASP A 1 486 ? 4.436 -16.512 8.572 1.00 95.25 486 ASP A O 1
ATOM 3715 N N . PRO A 1 487 ? 5.825 -17.120 6.919 1.00 95.56 487 PRO A N 1
ATOM 3716 C CA . PRO A 1 487 ? 4.919 -16.665 5.870 1.00 95.56 487 PRO A CA 1
ATOM 3717 C C . PRO A 1 487 ? 3.616 -17.486 5.805 1.00 95.56 487 PRO A C 1
ATOM 3719 O O . PRO A 1 487 ? 2.604 -16.989 5.305 1.00 95.56 487 PRO A O 1
ATOM 3722 N N . ALA A 1 488 ? 3.597 -18.716 6.339 1.00 95.12 488 ALA A N 1
ATOM 3723 C CA . ALA A 1 488 ? 2.389 -19.539 6.412 1.00 95.12 488 ALA A CA 1
ATOM 3724 C C . ALA A 1 488 ? 1.371 -18.945 7.395 1.00 95.12 488 ALA A C 1
ATOM 3726 O O . ALA A 1 488 ? 0.201 -18.777 7.048 1.00 95.12 488 ALA A O 1
ATOM 3727 N N . PHE A 1 489 ? 1.830 -18.524 8.575 1.00 94.12 489 PHE A N 1
ATOM 3728 C CA . PHE A 1 489 ? 0.996 -17.808 9.536 1.00 94.12 489 PHE A CA 1
ATOM 3729 C C . PHE A 1 489 ? 0.417 -16.511 8.946 1.00 94.12 489 PHE A C 1
ATOM 3731 O O . PHE A 1 489 ? -0.769 -16.217 9.101 1.00 94.12 489 PHE A O 1
ATOM 3738 N N . LEU A 1 490 ? 1.218 -15.754 8.190 1.00 95.31 490 LEU A N 1
ATOM 3739 C CA . LEU A 1 490 ? 0.746 -14.536 7.526 1.00 95.31 490 LEU A CA 1
ATOM 3740 C C . LEU A 1 490 ? -0.357 -14.826 6.490 1.00 95.31 490 LEU A C 1
ATOM 3742 O O . LEU A 1 490 ? -1.349 -14.095 6.418 1.00 95.31 490 LEU A O 1
ATOM 3746 N N . ARG A 1 491 ? -0.228 -15.925 5.734 1.00 96.62 491 ARG A N 1
ATOM 3747 C CA . ARG A 1 491 ? -1.265 -16.414 4.812 1.00 96.62 491 ARG A CA 1
ATOM 3748 C C . ARG A 1 491 ? -2.559 -16.786 5.544 1.00 96.62 491 ARG A C 1
ATOM 3750 O O . ARG A 1 491 ? -3.632 -16.418 5.068 1.00 96.62 491 ARG A O 1
ATOM 3757 N N . GLU A 1 492 ? -2.488 -17.455 6.695 1.00 94.12 492 GLU A N 1
ATOM 3758 C CA . GLU A 1 492 ? -3.671 -17.784 7.510 1.00 94.12 492 GLU A CA 1
ATOM 3759 C C . GLU A 1 492 ? -4.410 -16.525 7.982 1.00 94.12 492 GLU A C 1
ATOM 3761 O O . GLU A 1 492 ? -5.640 -16.443 7.898 1.00 94.12 492 GLU A O 1
ATOM 3766 N N . ILE A 1 493 ? -3.664 -15.502 8.411 1.00 91.19 493 ILE A N 1
ATOM 3767 C CA . ILE A 1 493 ? -4.237 -14.209 8.798 1.00 91.19 493 ILE A CA 1
ATOM 3768 C C . ILE A 1 493 ? -4.962 -13.571 7.619 1.00 91.19 493 ILE A C 1
ATOM 3770 O O . ILE A 1 493 ? -6.126 -13.186 7.750 1.00 91.19 493 ILE A O 1
ATOM 3774 N N . LEU A 1 494 ? -4.311 -13.499 6.460 1.00 94.56 494 LEU A N 1
ATOM 3775 C CA . LEU A 1 494 ? -4.899 -12.930 5.250 1.00 94.56 494 LEU A CA 1
ATOM 3776 C C . LEU A 1 494 ? -6.146 -13.699 4.794 1.00 94.56 494 LEU A C 1
ATOM 3778 O O . LEU A 1 494 ? -7.129 -13.071 4.395 1.00 94.56 494 LEU A O 1
ATOM 3782 N N . ALA A 1 495 ? -6.148 -15.030 4.916 1.00 94.75 495 ALA A N 1
ATOM 3783 C CA . ALA A 1 495 ? -7.318 -15.864 4.653 1.00 94.75 495 ALA A CA 1
ATOM 3784 C C . ALA A 1 495 ? -8.470 -15.531 5.613 1.00 94.75 495 ALA A C 1
ATOM 3786 O O . ALA A 1 495 ? -9.603 -15.316 5.180 1.00 94.75 495 ALA A O 1
ATOM 3787 N N . SER A 1 496 ? -8.177 -15.404 6.913 1.00 88.25 496 SER A N 1
ATOM 3788 C CA . SER A 1 496 ? -9.168 -15.048 7.939 1.00 88.25 496 SER A CA 1
ATOM 3789 C C . SER A 1 496 ? -9.756 -13.642 7.750 1.00 88.25 496 SER A C 1
ATOM 3791 O O . SER A 1 496 ? -10.887 -13.374 8.163 1.00 88.25 496 SER A O 1
ATOM 3793 N N . CYS A 1 497 ? -9.000 -12.752 7.102 1.00 86.81 497 CYS A N 1
ATOM 3794 C CA . CYS A 1 497 ? -9.418 -11.404 6.728 1.00 86.81 497 CYS A CA 1
ATOM 3795 C C . CYS A 1 497 ? -10.099 -11.331 5.351 1.00 86.81 497 CYS A C 1
ATOM 3797 O O . CYS A 1 497 ? -10.561 -10.251 4.984 1.00 86.81 497 CYS A O 1
ATOM 3799 N N . SER A 1 498 ? -10.181 -12.447 4.614 1.00 93.75 498 SER A N 1
ATOM 3800 C CA . SER A 1 498 ? -10.675 -12.507 3.229 1.00 93.75 498 SER A CA 1
ATOM 3801 C C . SER A 1 498 ? -9.950 -11.528 2.296 1.00 93.75 498 SER A C 1
ATOM 3803 O O . SER A 1 498 ? -10.568 -10.891 1.450 1.00 93.75 498 SER A O 1
ATOM 3805 N N . CYS A 1 499 ? -8.635 -11.398 2.481 1.00 95.69 499 CYS A N 1
ATOM 3806 C CA . CYS A 1 499 ? -7.773 -10.467 1.750 1.00 95.69 499 CYS A CA 1
ATOM 3807 C C . CYS A 1 499 ? -6.906 -11.148 0.679 1.00 95.69 499 CYS A C 1
ATOM 3809 O O . CYS A 1 499 ? -6.220 -10.469 -0.075 1.00 95.69 499 CYS A O 1
ATOM 3811 N N . LEU A 1 500 ? -6.896 -12.484 0.607 1.00 97.88 500 LEU A N 1
ATOM 3812 C CA . LEU A 1 500 ? -6.056 -13.218 -0.350 1.00 97.88 500 LEU A CA 1
ATOM 3813 C C . LEU A 1 500 ? -6.429 -12.950 -1.816 1.00 97.88 500 LEU A C 1
ATOM 3815 O O . LEU A 1 500 ? -5.557 -13.012 -2.679 1.00 97.88 500 LEU A O 1
ATOM 3819 N N . ASP A 1 501 ? -7.689 -12.607 -2.083 1.00 98.00 501 ASP A N 1
ATOM 3820 C CA . ASP A 1 501 ? -8.185 -12.286 -3.425 1.00 98.00 501 ASP A CA 1
ATOM 3821 C C . ASP A 1 501 ? -7.965 -10.814 -3.823 1.00 98.00 501 ASP A C 1
ATOM 3823 O O . ASP A 1 501 ? -8.238 -10.432 -4.969 1.00 98.00 501 ASP A O 1
ATOM 3827 N N . ASP A 1 502 ? -7.453 -9.974 -2.910 1.00 98.00 502 ASP A N 1
ATOM 3828 C CA . ASP A 1 502 ? -7.107 -8.588 -3.228 1.00 98.00 502 ASP A CA 1
ATOM 3829 C C . ASP A 1 502 ? -6.081 -8.583 -4.368 1.00 98.00 502 ASP A C 1
ATOM 3831 O O . ASP A 1 502 ? -5.066 -9.278 -4.324 1.00 98.00 502 ASP A O 1
ATOM 3835 N N . THR A 1 503 ? -6.378 -7.831 -5.429 1.00 98.38 503 THR A N 1
ATOM 3836 C CA . THR A 1 503 ? -5.615 -7.868 -6.684 1.00 98.38 503 THR A CA 1
ATOM 3837 C C . THR A 1 503 ? -4.799 -6.594 -6.861 1.00 98.38 503 THR A C 1
ATOM 3839 O O . THR A 1 503 ? -5.347 -5.487 -6.823 1.00 98.38 503 THR A O 1
ATOM 3842 N N . TYR A 1 504 ? -3.505 -6.767 -7.114 1.00 98.69 504 TYR A N 1
ATOM 3843 C CA . TYR A 1 504 ? -2.499 -5.719 -7.195 1.00 98.69 504 TYR A CA 1
ATOM 3844 C C . TYR A 1 504 ? -1.844 -5.682 -8.576 1.00 98.69 504 TYR A C 1
ATOM 3846 O O . TYR A 1 504 ? -1.533 -6.718 -9.161 1.00 98.69 504 TYR A O 1
ATOM 3854 N N . TRP A 1 505 ? -1.599 -4.479 -9.086 1.00 98.56 505 TRP A N 1
ATOM 3855 C CA . TRP A 1 505 ? -0.761 -4.243 -10.255 1.00 98.56 505 TRP A CA 1
ATOM 3856 C C . TRP A 1 505 ? 0.619 -3.797 -9.799 1.00 98.56 505 TRP A C 1
ATOM 3858 O O . TRP A 1 505 ? 0.745 -2.791 -9.098 1.00 98.56 505 TRP A O 1
ATOM 3868 N N . ILE A 1 506 ? 1.645 -4.550 -10.180 1.00 98.62 506 ILE A N 1
ATOM 3869 C CA . ILE A 1 506 ? 3.030 -4.326 -9.763 1.00 98.62 506 ILE A CA 1
ATOM 3870 C C . ILE A 1 506 ? 3.886 -4.382 -11.020 1.00 98.62 506 ILE A C 1
ATOM 3872 O O . ILE A 1 506 ? 3.914 -5.417 -11.689 1.00 98.62 506 ILE A O 1
ATOM 3876 N N . CYS A 1 507 ? 4.600 -3.303 -11.347 1.00 98.31 507 CYS A N 1
ATOM 3877 C CA . CYS A 1 507 ? 5.293 -3.196 -12.634 1.00 98.31 507 CYS A CA 1
ATOM 3878 C C . CYS A 1 507 ? 6.316 -4.323 -12.864 1.00 98.31 507 CYS A C 1
ATOM 3880 O O . CYS A 1 507 ? 6.450 -4.798 -13.989 1.00 98.31 507 CYS A O 1
ATOM 3882 N N . ALA A 1 508 ? 6.964 -4.825 -11.804 1.00 98.19 508 ALA A N 1
ATOM 3883 C CA . ALA A 1 508 ? 7.881 -5.966 -11.877 1.00 98.19 508 ALA A CA 1
ATOM 3884 C C . ALA A 1 508 ? 7.228 -7.242 -12.452 1.00 98.19 508 ALA A C 1
ATOM 3886 O O . ALA A 1 508 ? 7.883 -7.990 -13.176 1.00 98.19 508 ALA A O 1
ATOM 3887 N N . PHE A 1 509 ? 5.940 -7.464 -12.175 1.00 98.69 509 PHE A N 1
ATOM 3888 C CA . PHE A 1 509 ? 5.186 -8.640 -12.622 1.00 98.69 509 PHE A CA 1
ATOM 3889 C C . PHE A 1 509 ? 4.314 -8.377 -13.854 1.00 98.69 509 PHE A C 1
ATOM 3891 O O . PHE A 1 509 ? 4.110 -9.279 -14.668 1.00 98.69 509 PHE A O 1
ATOM 3898 N N . ALA A 1 510 ? 3.776 -7.162 -13.972 1.00 98.56 510 ALA A N 1
ATOM 3899 C CA . ALA A 1 510 ? 2.801 -6.797 -14.993 1.00 98.56 510 ALA A CA 1
ATOM 3900 C C . ALA A 1 510 ? 3.438 -6.378 -16.326 1.00 98.56 510 ALA A C 1
ATOM 3902 O O . ALA A 1 510 ? 2.813 -6.547 -17.372 1.00 98.56 510 ALA A O 1
ATOM 3903 N N . VAL A 1 511 ? 4.669 -5.858 -16.315 1.00 98.25 511 VAL A N 1
ATOM 3904 C CA . VAL A 1 511 ? 5.398 -5.486 -17.539 1.00 98.25 511 VAL A CA 1
ATOM 3905 C C . VAL A 1 511 ? 6.136 -6.693 -18.111 1.00 98.25 511 VAL A C 1
ATOM 3907 O O . VAL A 1 511 ? 6.720 -7.492 -17.375 1.00 98.25 511 VAL A O 1
ATOM 3910 N N . ASN A 1 512 ? 6.140 -6.816 -19.438 1.00 98.19 512 ASN A N 1
ATOM 3911 C CA . ASN A 1 512 ? 6.942 -7.803 -20.138 1.00 98.19 512 ASN A CA 1
ATOM 3912 C C . ASN A 1 512 ? 8.427 -7.420 -20.068 1.00 98.19 512 ASN A C 1
ATOM 3914 O O . ASN A 1 512 ? 8.932 -6.589 -20.831 1.00 98.19 512 ASN A O 1
ATOM 3918 N N . GLN A 1 513 ? 9.136 -8.061 -19.140 1.00 97.56 513 GLN A N 1
ATOM 3919 C CA . GLN A 1 513 ? 10.552 -7.796 -18.898 1.00 97.56 513 GLN A CA 1
ATOM 3920 C C . GLN A 1 513 ? 11.442 -8.225 -20.074 1.00 97.56 513 GLN A C 1
ATOM 3922 O O . GLN A 1 513 ? 12.530 -7.664 -20.240 1.00 97.56 513 GLN A O 1
ATOM 3927 N N . HIS A 1 514 ? 10.972 -9.151 -20.922 1.00 97.50 514 HIS A N 1
ATOM 3928 C CA . HIS A 1 514 ? 11.703 -9.612 -22.108 1.00 97.50 514 HIS A CA 1
ATOM 3929 C C . HIS A 1 514 ? 11.814 -8.539 -23.184 1.00 97.50 514 HIS A C 1
ATOM 3931 O O . HIS A 1 514 ? 12.879 -8.361 -23.759 1.00 97.50 514 HIS A O 1
ATOM 3937 N N . MET A 1 515 ? 10.755 -7.754 -23.380 1.00 96.44 515 MET A N 1
ATOM 3938 C CA . MET A 1 515 ? 10.756 -6.631 -24.326 1.00 96.44 515 MET A CA 1
ATOM 3939 C C . MET A 1 515 ? 11.354 -5.345 -23.742 1.00 96.44 515 MET A C 1
ATOM 3941 O O . MET A 1 515 ? 11.478 -4.353 -24.454 1.00 96.44 515 MET A O 1
ATOM 3945 N N . SER A 1 516 ? 11.690 -5.332 -22.449 1.00 94.00 516 SER A N 1
ATOM 3946 C CA . SER A 1 516 ? 12.109 -4.113 -21.750 1.00 94.00 516 SER A CA 1
ATOM 3947 C C . SER A 1 516 ? 13.601 -4.116 -21.423 1.00 94.00 516 SER A C 1
ATOM 3949 O O . SER A 1 516 ? 14.315 -3.179 -21.770 1.00 94.00 516 SER A O 1
ATOM 3951 N N . ILE A 1 517 ? 14.087 -5.154 -20.733 1.00 94.12 517 ILE A N 1
ATOM 3952 C CA . ILE A 1 517 ? 15.410 -5.108 -20.091 1.00 94.12 517 ILE A CA 1
ATOM 3953 C C . ILE A 1 517 ? 16.233 -6.394 -20.215 1.00 94.12 517 ILE A C 1
ATOM 3955 O O . ILE A 1 517 ? 17.395 -6.403 -19.811 1.00 94.12 517 ILE A O 1
ATOM 3959 N N . CYS A 1 518 ? 15.685 -7.499 -20.723 1.00 91.50 518 CYS A N 1
ATOM 3960 C CA . CYS A 1 518 ? 16.267 -8.819 -20.459 1.00 91.50 518 CYS A CA 1
ATOM 3961 C C . CYS A 1 518 ? 17.632 -9.089 -21.133 1.00 91.50 518 CYS A C 1
ATOM 3963 O 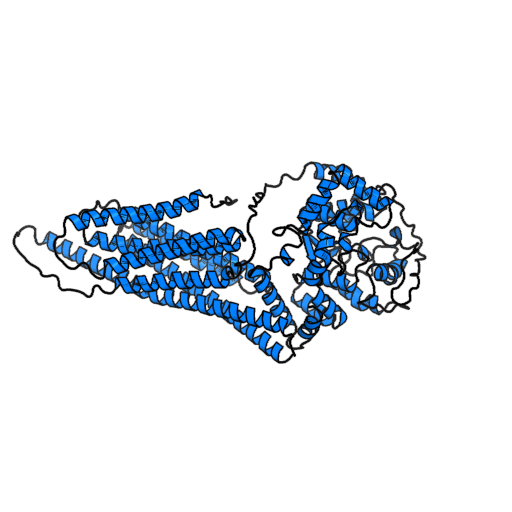O . CYS A 1 518 ? 18.436 -9.835 -20.569 1.00 91.50 518 CYS A O 1
ATOM 3965 N N . HIS A 1 519 ? 17.928 -8.448 -22.270 1.00 90.38 519 HIS A N 1
ATOM 3966 C CA . HIS A 1 519 ? 19.154 -8.683 -23.053 1.00 90.38 519 HIS A CA 1
ATOM 3967 C C . HIS A 1 519 ? 20.374 -7.868 -22.613 1.00 90.38 519 HIS A C 1
ATOM 3969 O O . HIS A 1 519 ? 21.479 -8.100 -23.100 1.00 90.38 519 HIS A O 1
ATOM 3975 N N . SER A 1 520 ? 20.206 -6.906 -21.705 1.00 88.31 520 SER A N 1
ATOM 3976 C CA . SER A 1 520 ? 21.305 -6.079 -21.216 1.00 88.31 520 SER A CA 1
ATOM 3977 C C . SER A 1 520 ? 21.304 -6.025 -19.695 1.00 88.31 520 SER A C 1
ATOM 3979 O O . SER A 1 520 ? 20.285 -5.775 -19.052 1.00 88.31 520 SER A O 1
ATOM 3981 N N . ASN A 1 521 ? 22.476 -6.259 -19.111 1.00 89.44 521 ASN A N 1
ATOM 3982 C CA . ASN A 1 521 ? 22.717 -6.023 -17.698 1.00 89.44 521 ASN A CA 1
ATOM 3983 C C . ASN A 1 521 ? 24.099 -5.384 -17.487 1.00 89.44 521 ASN A C 1
ATOM 3985 O O . ASN A 1 521 ? 25.060 -6.073 -17.142 1.00 89.44 521 ASN A O 1
ATOM 3989 N N . PRO A 1 522 ? 24.226 -4.072 -17.733 1.00 85.69 522 PRO A N 1
ATOM 3990 C CA . PRO A 1 522 ? 25.510 -3.399 -17.585 1.00 85.69 522 PRO A CA 1
ATOM 3991 C C . PRO A 1 522 ? 25.934 -3.193 -16.120 1.00 85.69 522 PRO A C 1
ATOM 3993 O O . PRO A 1 522 ? 27.126 -3.024 -15.865 1.00 85.69 522 PRO A O 1
ATOM 3996 N N . TYR A 1 523 ? 24.997 -3.200 -15.158 1.00 91.50 523 TYR A N 1
ATOM 3997 C CA . TYR A 1 523 ? 25.274 -2.710 -13.799 1.00 91.50 523 TYR A CA 1
ATOM 3998 C C . TYR A 1 523 ? 24.663 -3.526 -12.653 1.00 91.50 523 TYR A C 1
ATOM 4000 O O . TYR A 1 523 ? 25.174 -3.436 -11.536 1.00 91.50 523 TYR A O 1
ATOM 4008 N N . ASP A 1 524 ? 23.587 -4.290 -12.870 1.00 92.88 524 ASP A N 1
ATOM 4009 C CA . ASP A 1 524 ? 22.897 -4.965 -11.771 1.00 92.88 524 ASP A CA 1
ATOM 4010 C C . ASP A 1 524 ? 23.714 -6.176 -11.306 1.00 92.88 524 ASP A C 1
ATOM 4012 O O . ASP A 1 524 ? 23.928 -7.142 -12.050 1.00 92.88 524 ASP A O 1
ATOM 4016 N N . ARG A 1 525 ? 24.173 -6.108 -10.056 1.00 96.38 525 ARG A N 1
ATOM 4017 C CA . ARG A 1 525 ? 24.955 -7.151 -9.397 1.00 96.38 525 ARG A CA 1
ATOM 4018 C C . ARG A 1 525 ? 24.165 -7.761 -8.258 1.00 96.38 525 ARG A C 1
ATOM 4020 O O . ARG A 1 525 ? 23.461 -7.043 -7.547 1.00 96.38 525 ARG A O 1
ATOM 4027 N N . ASP A 1 526 ? 24.324 -9.063 -8.080 1.00 96.75 526 ASP A N 1
ATOM 4028 C CA . ASP A 1 526 ? 23.817 -9.753 -6.905 1.00 96.75 526 ASP A CA 1
ATOM 4029 C C . ASP A 1 526 ? 24.541 -9.217 -5.652 1.00 96.75 526 ASP A C 1
ATOM 4031 O O . ASP A 1 526 ? 25.772 -9.147 -5.643 1.00 96.75 526 ASP A O 1
ATOM 4035 N N . PRO A 1 527 ? 23.812 -8.797 -4.604 1.00 96.69 527 PRO A N 1
ATOM 4036 C CA . PRO A 1 527 ? 24.400 -8.129 -3.445 1.00 96.69 527 PRO A CA 1
ATOM 4037 C C . PRO A 1 527 ? 25.318 -9.029 -2.605 1.00 96.69 527 PRO A C 1
ATOM 4039 O O . PRO A 1 527 ? 26.154 -8.505 -1.875 1.00 96.69 527 PRO A O 1
ATOM 4042 N N . LEU A 1 528 ? 25.194 -10.357 -2.706 1.00 96.62 528 LEU A N 1
ATOM 4043 C CA . LEU A 1 528 ? 25.967 -11.306 -1.899 1.00 96.62 528 LEU A CA 1
ATOM 4044 C C . LEU A 1 528 ? 27.236 -11.759 -2.618 1.00 96.62 528 LEU A C 1
ATOM 4046 O O . LEU A 1 528 ? 28.308 -11.830 -2.025 1.00 96.62 528 LEU A O 1
ATOM 4050 N N . THR A 1 529 ? 27.112 -12.067 -3.907 1.00 96.50 529 THR A N 1
ATOM 4051 C CA . THR A 1 529 ? 28.222 -12.577 -4.730 1.00 96.50 529 THR A CA 1
ATOM 4052 C C . THR A 1 529 ? 28.974 -11.468 -5.462 1.00 96.50 529 THR A C 1
ATOM 4054 O O . THR A 1 529 ? 30.100 -11.675 -5.910 1.00 96.50 529 THR A O 1
ATOM 4057 N N . ASN A 1 530 ? 28.365 -10.283 -5.592 1.00 96.75 530 ASN A N 1
ATOM 4058 C CA . ASN A 1 530 ? 28.838 -9.161 -6.406 1.00 96.75 530 ASN A CA 1
ATOM 4059 C C . ASN A 1 530 ? 29.008 -9.505 -7.905 1.00 96.75 530 ASN A C 1
ATOM 4061 O O . ASN A 1 530 ? 29.612 -8.743 -8.671 1.00 96.75 530 ASN A O 1
ATOM 4065 N N . GLU A 1 531 ? 28.463 -10.636 -8.355 1.00 96.56 531 GLU A N 1
ATOM 4066 C CA . GLU A 1 531 ? 28.454 -11.046 -9.757 1.00 96.56 531 GLU A CA 1
ATOM 4067 C C . GLU A 1 531 ? 27.349 -10.321 -10.528 1.00 96.56 531 GLU A C 1
ATOM 4069 O O . GLU A 1 531 ? 26.291 -10.004 -9.985 1.00 96.56 531 GLU A O 1
ATOM 4074 N N . LEU A 1 532 ? 27.583 -10.055 -11.816 1.00 96.31 532 LEU A N 1
ATOM 4075 C CA . LEU A 1 532 ? 26.531 -9.532 -12.688 1.00 96.31 532 LEU A CA 1
ATOM 4076 C C . LEU A 1 532 ? 25.448 -10.596 -12.883 1.00 96.31 532 LEU A C 1
ATOM 4078 O O . LEU A 1 532 ? 25.748 -11.757 -13.169 1.00 96.31 532 LEU A O 1
ATOM 4082 N N . HIS A 1 533 ? 24.180 -10.191 -12.794 1.00 95.38 533 HIS A N 1
ATOM 4083 C CA . HIS A 1 533 ? 23.073 -11.087 -13.130 1.00 95.38 533 HIS A CA 1
ATOM 4084 C C . HIS A 1 533 ? 23.177 -11.565 -14.583 1.00 95.38 533 HIS A C 1
ATOM 4086 O O . HIS A 1 533 ? 23.469 -10.770 -15.483 1.00 95.38 533 HIS A O 1
ATOM 4092 N N . ARG A 1 534 ? 22.902 -12.857 -14.809 1.00 94.56 534 ARG A N 1
ATOM 4093 C CA . ARG A 1 534 ? 22.890 -13.468 -16.146 1.00 94.56 534 ARG A CA 1
ATOM 4094 C C . ARG A 1 534 ? 21.837 -12.782 -17.025 1.00 94.56 534 ARG A C 1
ATOM 4096 O O . ARG A 1 534 ? 20.742 -12.469 -16.560 1.00 94.56 534 ARG A O 1
ATOM 4103 N N . VAL A 1 535 ? 22.177 -12.554 -18.290 1.00 95.19 535 VAL A N 1
ATOM 4104 C CA . VAL A 1 535 ? 21.249 -12.011 -19.293 1.00 95.19 535 VAL A CA 1
ATOM 4105 C C . VAL A 1 535 ? 20.401 -13.126 -19.903 1.00 95.19 535 VAL A C 1
ATOM 4107 O O . VAL A 1 535 ? 20.823 -14.281 -19.949 1.00 95.19 535 VAL A O 1
ATOM 4110 N N . CYS A 1 536 ? 19.197 -12.786 -20.360 1.00 95.00 536 CYS A N 1
ATOM 4111 C CA . CYS A 1 536 ? 18.313 -13.735 -21.031 1.00 95.00 536 CYS A CA 1
ATOM 4112 C C . CYS A 1 536 ? 18.751 -13.960 -22.488 1.00 95.00 536 CYS A C 1
ATOM 4114 O O . CYS A 1 536 ? 19.187 -13.025 -23.163 1.00 95.00 536 CYS A O 1
ATOM 4116 N N . HIS A 1 537 ? 18.577 -15.188 -22.982 1.00 95.50 537 HIS A N 1
ATOM 4117 C CA . HIS A 1 537 ? 18.856 -15.585 -24.370 1.00 95.50 537 HIS A CA 1
ATOM 4118 C C . HIS A 1 537 ? 17.578 -15.806 -25.196 1.00 95.50 537 HIS A C 1
ATOM 4120 O O . HIS A 1 537 ? 17.600 -16.557 -26.169 1.00 95.50 537 HIS A O 1
ATOM 4126 N N . CYS A 1 538 ? 16.457 -15.207 -24.787 1.00 95.88 538 CYS A N 1
ATOM 4127 C CA . CYS A 1 538 ? 15.215 -15.278 -25.552 1.00 95.88 538 CYS A CA 1
ATOM 4128 C C . CYS A 1 538 ? 15.332 -14.534 -26.896 1.00 95.88 538 CYS A C 1
ATOM 4130 O O . CYS A 1 538 ? 16.327 -13.862 -27.172 1.00 95.88 538 CYS A O 1
ATOM 4132 N N . SER A 1 539 ? 14.323 -14.692 -27.749 1.00 95.19 539 SER A N 1
ATOM 4133 C CA . SER A 1 539 ? 14.299 -14.122 -29.100 1.00 95.19 539 SER A CA 1
ATOM 4134 C C . SER A 1 539 ? 13.723 -12.705 -29.174 1.00 95.19 539 SER A C 1
ATOM 4136 O O . SER A 1 539 ? 13.740 -12.086 -30.240 1.00 95.19 539 SER A O 1
ATOM 4138 N N . CYS A 1 540 ? 13.237 -12.184 -28.045 1.00 94.38 540 CYS A N 1
ATOM 4139 C CA . CYS A 1 540 ? 12.735 -10.824 -27.936 1.00 94.38 540 CYS A CA 1
ATOM 4140 C C . CYS A 1 540 ? 13.786 -9.773 -28.323 1.00 94.38 540 CYS A C 1
ATOM 4142 O O . CYS A 1 540 ? 14.990 -10.014 -28.390 1.00 94.38 540 CYS A O 1
ATOM 4144 N N . VAL A 1 541 ? 13.305 -8.562 -28.585 1.00 93.25 541 VAL A N 1
ATOM 4145 C CA . VAL A 1 541 ? 14.155 -7.390 -28.780 1.00 93.25 541 VAL A CA 1
ATOM 4146 C C . VAL A 1 541 ? 13.713 -6.343 -27.773 1.00 93.25 541 VAL A C 1
ATOM 4148 O O . VAL A 1 541 ? 12.525 -6.025 -27.694 1.00 93.25 541 VAL A O 1
ATOM 4151 N N . ASN A 1 542 ? 14.664 -5.804 -27.005 1.00 94.38 542 ASN A N 1
ATOM 4152 C CA . ASN A 1 542 ? 14.377 -4.691 -26.106 1.00 94.38 542 ASN A CA 1
ATOM 4153 C C . ASN A 1 542 ? 13.891 -3.496 -26.937 1.00 94.38 542 ASN A C 1
ATOM 4155 O O . ASN A 1 542 ? 14.596 -3.021 -27.830 1.00 94.38 542 ASN A O 1
ATOM 4159 N N . ILE A 1 543 ? 12.694 -3.008 -26.635 1.00 94.19 543 ILE A N 1
ATOM 4160 C CA . ILE A 1 543 ? 12.080 -1.892 -27.343 1.00 94.19 543 ILE A CA 1
ATOM 4161 C C . ILE A 1 543 ? 12.763 -0.605 -26.892 1.00 94.19 543 ILE A C 1
ATOM 4163 O O . ILE A 1 543 ? 12.735 -0.246 -25.717 1.00 94.19 543 ILE A O 1
ATOM 4167 N N . ILE A 1 544 ? 13.370 0.099 -27.845 1.00 90.12 544 ILE A N 1
ATOM 4168 C CA . ILE A 1 544 ? 13.954 1.420 -27.625 1.00 90.12 544 ILE A CA 1
ATOM 4169 C C . ILE A 1 544 ? 12.893 2.452 -28.001 1.00 90.12 544 ILE A C 1
ATOM 4171 O O . ILE A 1 544 ? 12.445 2.494 -29.145 1.00 90.12 544 ILE A O 1
ATOM 4175 N N . ASP A 1 545 ? 12.492 3.270 -27.035 1.00 90.81 545 ASP A N 1
ATOM 4176 C CA . ASP A 1 545 ? 11.403 4.240 -27.175 1.00 90.81 545 ASP A CA 1
ATOM 4177 C C . ASP A 1 545 ? 11.881 5.647 -26.778 1.00 90.81 545 ASP A C 1
ATOM 4179 O O . ASP A 1 545 ? 11.545 6.147 -25.705 1.00 90.81 545 ASP A O 1
ATOM 4183 N N . PRO A 1 546 ? 12.745 6.278 -27.595 1.00 87.75 546 PRO A N 1
ATOM 4184 C CA . PRO A 1 546 ? 13.441 7.503 -27.206 1.00 87.75 546 PRO A CA 1
ATOM 4185 C C . PRO A 1 546 ? 12.513 8.723 -27.125 1.00 87.75 546 PRO A C 1
ATOM 4187 O O . PRO A 1 546 ? 12.865 9.713 -26.487 1.00 87.75 546 PRO A O 1
ATOM 4190 N N . ASP A 1 547 ? 11.352 8.673 -27.781 1.00 87.19 547 ASP A N 1
ATOM 4191 C CA . ASP A 1 547 ? 10.352 9.738 -27.802 1.00 87.19 547 ASP A CA 1
ATOM 4192 C C . ASP A 1 547 ? 9.132 9.446 -26.913 1.00 87.19 547 ASP A C 1
ATOM 4194 O O . ASP A 1 547 ? 8.280 10.324 -26.750 1.00 87.19 547 ASP A O 1
ATOM 4198 N N . GLY A 1 548 ? 9.058 8.252 -26.314 1.00 86.50 548 GLY A N 1
ATOM 4199 C CA . GLY A 1 548 ? 7.954 7.838 -25.453 1.00 86.50 548 GLY A CA 1
ATOM 4200 C C . GLY A 1 548 ? 6.647 7.591 -26.209 1.00 86.50 548 GLY A C 1
ATOM 4201 O O . GLY A 1 548 ? 5.578 7.743 -25.619 1.00 86.50 548 GLY A O 1
ATOM 4202 N N . ARG A 1 549 ? 6.700 7.287 -27.514 1.00 87.62 549 ARG A N 1
ATOM 4203 C CA . ARG A 1 549 ? 5.514 7.182 -28.389 1.00 87.62 549 ARG A CA 1
ATOM 4204 C C . ARG A 1 549 ? 5.330 5.810 -29.025 1.00 87.62 549 ARG A C 1
ATOM 4206 O O . ARG A 1 549 ? 4.325 5.583 -29.696 1.00 87.62 549 ARG A O 1
ATOM 4213 N N . SER A 1 550 ? 6.257 4.880 -28.817 1.00 93.00 550 SER A N 1
ATOM 4214 C CA . SER A 1 550 ? 6.160 3.531 -29.373 1.00 93.00 550 SER A CA 1
ATOM 4215 C C . SER A 1 550 ? 4.906 2.796 -28.876 1.00 93.00 550 SER A C 1
ATOM 4217 O O . SER A 1 550 ? 4.706 2.620 -27.669 1.00 93.00 550 SER A O 1
ATOM 4219 N N . SER A 1 551 ? 4.061 2.305 -29.793 1.00 92.69 551 SER A N 1
ATOM 4220 C CA . SER A 1 551 ? 2.901 1.466 -29.445 1.00 92.69 551 SER A CA 1
ATOM 4221 C C . SER A 1 551 ? 3.324 0.137 -28.813 1.00 92.69 551 SER A C 1
ATOM 4223 O O . SER A 1 551 ? 2.610 -0.382 -27.956 1.00 92.69 551 SER A O 1
ATOM 4225 N N . SER A 1 552 ? 4.520 -0.352 -29.144 1.00 93.75 552 SER A N 1
ATOM 4226 C CA . SER A 1 552 ? 5.069 -1.604 -28.627 1.00 93.75 552 SER A CA 1
ATOM 4227 C C . SER A 1 552 ? 5.627 -1.486 -27.202 1.00 93.75 552 SER A C 1
ATOM 4229 O O . SER A 1 552 ? 5.636 -2.476 -26.473 1.00 93.75 552 SER A O 1
ATOM 4231 N N . SER A 1 553 ? 6.098 -0.302 -26.787 1.00 95.19 553 SER A N 1
ATOM 4232 C CA . SER A 1 553 ? 6.638 -0.080 -25.434 1.00 95.19 553 SER A CA 1
ATOM 4233 C C . SER A 1 553 ? 5.525 -0.188 -24.391 1.00 95.19 553 SER A C 1
ATOM 4235 O O . SER A 1 553 ? 4.477 0.424 -24.544 1.00 95.19 553 SER A O 1
ATOM 4237 N N . GLU A 1 554 ? 5.703 -0.962 -23.323 1.00 96.62 554 GLU A N 1
ATOM 4238 C CA . GLU A 1 554 ? 4.683 -1.060 -22.263 1.00 96.62 554 GLU A CA 1
ATOM 4239 C C . GLU A 1 554 ? 4.854 0.018 -21.182 1.00 96.62 554 GLU A C 1
ATOM 4241 O O . GLU A 1 554 ? 3.896 0.375 -20.500 1.00 96.62 554 GLU A O 1
ATOM 4246 N N . ILE A 1 555 ? 6.067 0.557 -21.037 1.00 94.00 555 ILE A N 1
ATOM 4247 C CA . ILE A 1 555 ? 6.439 1.477 -19.952 1.00 94.00 555 ILE A CA 1
ATOM 4248 C C . ILE A 1 555 ? 5.861 2.878 -20.189 1.00 94.00 555 ILE A C 1
ATOM 4250 O O . ILE A 1 555 ? 5.424 3.540 -19.251 1.00 94.00 555 ILE A O 1
ATOM 4254 N N . ASN A 1 556 ? 5.776 3.315 -21.448 1.00 93.38 556 ASN A N 1
ATOM 4255 C CA . ASN A 1 556 ? 5.223 4.625 -21.808 1.00 93.38 556 ASN A CA 1
ATOM 4256 C C . ASN A 1 556 ? 3.688 4.724 -21.657 1.00 93.38 556 ASN A C 1
ATOM 4258 O O . ASN A 1 556 ? 3.129 5.805 -21.813 1.00 93.38 556 ASN A O 1
ATOM 4262 N N . LYS A 1 557 ? 3.011 3.613 -21.333 1.00 95.31 557 LYS A N 1
ATOM 4263 C CA . LYS A 1 557 ? 1.547 3.511 -21.198 1.00 95.31 557 LYS A CA 1
ATOM 4264 C C . LYS A 1 557 ? 1.051 3.605 -19.761 1.00 95.31 557 LYS A C 1
ATOM 4266 O O . LYS A 1 557 ? -0.141 3.431 -19.529 1.00 95.31 557 LYS A O 1
ATOM 4271 N N . PHE A 1 558 ? 1.929 3.826 -18.781 1.00 95.38 558 PHE A N 1
ATOM 4272 C CA . PHE A 1 558 ? 1.537 3.753 -17.370 1.00 95.38 558 PHE A CA 1
ATOM 4273 C C . PHE A 1 558 ? 0.463 4.780 -17.015 1.00 95.38 558 PHE A C 1
ATOM 4275 O O . PHE A 1 558 ? -0.537 4.399 -16.418 1.00 95.38 558 PHE A O 1
ATOM 4282 N N . ASP A 1 559 ? 0.607 6.033 -17.445 1.00 94.69 559 ASP A N 1
ATOM 4283 C CA . ASP A 1 559 ? -0.371 7.083 -17.135 1.00 94.69 559 ASP A CA 1
ATOM 4284 C C . ASP A 1 559 ? -1.741 6.797 -17.771 1.00 94.69 559 ASP A C 1
ATOM 4286 O O . ASP A 1 559 ? -2.782 6.945 -17.132 1.00 94.69 559 ASP A O 1
ATOM 4290 N N . ASP A 1 560 ? -1.746 6.287 -19.002 1.00 95.38 560 ASP A N 1
ATOM 4291 C CA . ASP A 1 560 ? -2.969 5.908 -19.717 1.00 95.38 560 ASP A CA 1
ATOM 4292 C C . ASP A 1 560 ? -3.631 4.667 -19.104 1.00 95.38 560 ASP A C 1
ATOM 4294 O O . ASP A 1 560 ? -4.854 4.588 -18.983 1.00 95.38 560 ASP A O 1
ATOM 4298 N N . MET A 1 561 ? -2.826 3.709 -18.642 1.00 96.56 561 MET A N 1
ATOM 4299 C CA . MET A 1 561 ? -3.288 2.544 -17.890 1.00 96.56 561 MET A CA 1
ATOM 4300 C C . MET A 1 561 ? -3.859 2.948 -16.529 1.00 96.56 561 MET A C 1
ATOM 4302 O O . MET A 1 561 ? -4.924 2.461 -16.150 1.00 96.56 561 MET A O 1
ATOM 4306 N N . MET A 1 562 ? -3.229 3.891 -15.827 1.00 96.69 562 MET A N 1
ATOM 4307 C CA . MET A 1 562 ? -3.761 4.472 -14.594 1.00 96.69 562 MET A CA 1
ATOM 4308 C C . MET A 1 562 ? -5.096 5.166 -14.833 1.00 96.69 562 MET A C 1
ATOM 4310 O O . MET A 1 562 ? -6.042 4.952 -14.069 1.00 96.69 562 MET A O 1
ATOM 4314 N N . TYR A 1 563 ? -5.191 5.956 -15.904 1.00 95.56 563 TYR A N 1
ATOM 4315 C CA . TYR A 1 563 ? -6.434 6.596 -16.310 1.00 95.56 563 TYR A CA 1
ATOM 4316 C C . TYR A 1 563 ? -7.521 5.550 -16.579 1.00 95.56 563 TYR A C 1
ATOM 4318 O O . TYR A 1 563 ? -8.596 5.621 -15.979 1.00 95.56 563 TYR A O 1
ATOM 4326 N N . HIS A 1 564 ? -7.219 4.525 -17.379 1.00 95.56 564 HIS A N 1
ATOM 4327 C CA . HIS A 1 564 ? -8.153 3.443 -17.672 1.00 95.56 564 HIS A CA 1
ATOM 4328 C C . HIS A 1 564 ? -8.613 2.720 -16.398 1.00 95.56 564 HIS A C 1
ATOM 4330 O O . HIS A 1 564 ? -9.807 2.532 -16.193 1.00 95.56 564 HIS A O 1
ATOM 4336 N N . LEU A 1 565 ? -7.702 2.366 -15.484 1.00 95.69 565 LEU A N 1
ATOM 4337 C CA . LEU A 1 565 ? -8.051 1.745 -14.200 1.00 95.69 565 LEU A CA 1
ATOM 4338 C C . LEU A 1 565 ? -8.934 2.645 -13.319 1.00 95.69 565 LEU A C 1
ATOM 4340 O O . LEU A 1 565 ? -9.803 2.145 -12.594 1.00 95.69 565 LEU A O 1
ATOM 4344 N N . SER A 1 566 ? -8.721 3.961 -13.374 1.00 95.06 566 SER A N 1
ATOM 4345 C CA . SER A 1 566 ? -9.522 4.940 -12.638 1.00 95.06 566 SER A CA 1
ATOM 4346 C C . SER A 1 566 ? -10.964 4.997 -13.144 1.00 95.06 566 SER A C 1
ATOM 4348 O O . SER A 1 566 ? -11.890 5.039 -12.331 1.00 95.06 566 SER A O 1
ATOM 4350 N N . SER A 1 567 ? -11.161 4.919 -14.465 1.00 93.69 567 SER A N 1
ATOM 4351 C CA . SER A 1 567 ? -12.469 5.085 -15.103 1.00 93.69 567 SER A CA 1
ATOM 4352 C C . SER A 1 567 ? -13.349 3.842 -14.980 1.00 93.69 567 SER A C 1
ATOM 4354 O O . SER A 1 567 ? -14.572 3.948 -14.899 1.00 93.69 567 SER A O 1
ATOM 4356 N N . VAL A 1 568 ? -12.739 2.657 -14.912 1.00 90.31 568 VAL A N 1
ATOM 4357 C CA . VAL A 1 568 ? -13.466 1.382 -14.971 1.00 90.31 568 VAL A CA 1
ATOM 4358 C C . VAL A 1 568 ? -13.668 0.666 -13.633 1.00 90.31 568 VAL A C 1
ATOM 4360 O O . VAL A 1 568 ? -14.492 -0.245 -13.570 1.00 90.31 568 VAL A O 1
ATOM 4363 N N . GLY A 1 569 ? -12.900 0.985 -12.584 1.00 74.25 569 GLY A N 1
ATOM 4364 C CA . GLY A 1 569 ? -12.799 0.085 -11.422 1.00 74.25 569 GLY A CA 1
ATOM 4365 C C . GLY A 1 569 ? -12.563 0.728 -10.061 1.00 74.25 569 GLY A C 1
ATOM 4366 O O . GLY A 1 569 ? -12.407 -0.002 -9.085 1.00 74.25 569 GLY A O 1
ATOM 4367 N N . GLY A 1 570 ? -12.528 2.063 -9.962 1.00 84.25 570 GLY A N 1
ATOM 4368 C CA . GLY A 1 570 ? -12.251 2.741 -8.690 1.00 84.25 570 GLY A CA 1
ATOM 4369 C C . GLY A 1 570 ? -10.900 2.335 -8.091 1.00 84.25 570 GLY A C 1
ATOM 4370 O O . GLY A 1 570 ? -10.789 2.174 -6.873 1.00 84.25 570 GLY A O 1
ATOM 4371 N N . CYS A 1 571 ? -9.901 2.121 -8.956 1.00 95.38 571 CYS A N 1
ATOM 4372 C CA . CYS A 1 571 ? -8.557 1.726 -8.556 1.00 95.38 571 CYS A CA 1
ATOM 4373 C C . CYS A 1 571 ? -7.982 2.715 -7.531 1.00 95.38 571 CYS A C 1
ATOM 4375 O O . CYS A 1 571 ? -8.219 3.923 -7.583 1.00 95.38 571 CYS A O 1
ATOM 4377 N N . ARG A 1 572 ? -7.218 2.199 -6.574 1.00 97.69 572 ARG A N 1
ATOM 4378 C CA . ARG A 1 572 ? -6.490 3.001 -5.583 1.00 97.69 572 ARG A CA 1
ATOM 4379 C C . ARG A 1 572 ? -4.989 2.778 -5.727 1.00 97.69 572 ARG A C 1
ATOM 4381 O O . ARG A 1 572 ? -4.571 1.792 -6.322 1.00 97.69 572 ARG A O 1
ATOM 4388 N N . GLN A 1 573 ? -4.176 3.661 -5.163 1.00 98.38 573 GLN A N 1
ATOM 4389 C CA . GLN A 1 573 ? -2.720 3.544 -5.215 1.00 98.38 573 GLN A CA 1
ATOM 4390 C C . GLN A 1 573 ? -2.150 3.209 -3.838 1.00 98.38 573 GLN A C 1
ATOM 4392 O O . GLN A 1 573 ? -2.508 3.821 -2.828 1.00 98.38 573 GLN A O 1
ATOM 4397 N N . VAL A 1 574 ? -1.215 2.268 -3.811 1.00 98.62 574 VAL A N 1
ATOM 4398 C CA . VAL A 1 574 ? -0.330 2.013 -2.676 1.00 98.62 574 VAL A CA 1
ATOM 4399 C C . VAL A 1 574 ? 1.069 2.453 -3.054 1.00 98.62 574 VAL A C 1
ATOM 4401 O O . VAL A 1 574 ? 1.593 2.056 -4.089 1.00 98.62 574 VAL A O 1
ATOM 4404 N N . ILE A 1 575 ? 1.676 3.267 -2.200 1.00 98.62 575 ILE A N 1
ATOM 4405 C CA . ILE A 1 575 ? 3.042 3.750 -2.373 1.00 98.62 575 ILE A CA 1
ATOM 4406 C C . ILE A 1 575 ? 3.909 2.998 -1.364 1.00 98.62 575 ILE A C 1
ATOM 4408 O O . ILE A 1 575 ? 3.838 3.262 -0.160 1.00 98.62 575 ILE A O 1
ATOM 4412 N N . ALA A 1 576 ? 4.681 2.029 -1.851 1.00 98.44 576 ALA A N 1
ATOM 4413 C CA . ALA A 1 576 ? 5.545 1.176 -1.042 1.00 98.44 576 ALA A CA 1
ATOM 4414 C C . ALA A 1 576 ? 6.937 1.811 -0.917 1.00 98.44 576 ALA A C 1
ATOM 4416 O O . ALA A 1 576 ? 7.789 1.640 -1.790 1.00 98.44 576 ALA A O 1
ATOM 4417 N N . VAL A 1 577 ? 7.161 2.573 0.154 1.00 97.75 577 VAL A N 1
ATOM 4418 C CA . VAL A 1 577 ? 8.405 3.328 0.360 1.00 97.75 577 VAL A CA 1
ATOM 4419 C C . VAL A 1 577 ? 9.461 2.445 1.016 1.00 97.75 577 VAL A C 1
ATOM 4421 O O . VAL A 1 577 ? 9.196 1.798 2.028 1.00 97.75 577 VAL A O 1
ATOM 4424 N N . ASP A 1 578 ? 10.669 2.436 0.464 1.00 94.81 578 ASP A N 1
ATOM 4425 C CA . ASP A 1 578 ? 11.819 1.776 1.074 1.00 94.81 578 ASP A CA 1
ATOM 4426 C C . ASP A 1 578 ? 12.312 2.487 2.342 1.00 94.81 578 ASP A C 1
ATOM 4428 O O . ASP A 1 578 ? 11.967 3.629 2.636 1.00 94.81 578 ASP A O 1
ATOM 4432 N N . GLN A 1 579 ? 13.164 1.802 3.103 1.00 93.81 579 GLN A N 1
ATOM 4433 C CA . GLN A 1 579 ? 13.707 2.331 4.355 1.00 93.81 579 GLN A CA 1
ATOM 4434 C C . GLN A 1 579 ? 14.579 3.580 4.164 1.00 93.81 579 GLN A C 1
ATOM 4436 O O . GLN A 1 579 ? 14.667 4.370 5.098 1.00 93.81 579 GLN A O 1
ATOM 4441 N N . ALA A 1 580 ? 15.191 3.767 2.989 1.00 95.12 580 ALA A N 1
ATOM 4442 C CA . ALA A 1 580 ? 16.002 4.940 2.668 1.00 95.12 580 ALA A CA 1
ATOM 4443 C C . ALA A 1 580 ? 15.176 6.090 2.059 1.00 95.12 580 ALA A C 1
ATOM 4445 O O . ALA A 1 580 ? 15.713 7.171 1.808 1.00 95.12 580 ALA A O 1
ATOM 4446 N N . CYS A 1 581 ? 13.869 5.885 1.847 1.00 95.94 581 CYS A N 1
ATOM 4447 C CA . CYS A 1 581 ? 12.991 6.793 1.113 1.00 95.94 581 CYS A CA 1
ATOM 4448 C C . CYS A 1 581 ? 13.480 7.100 -0.322 1.00 95.94 581 CYS A C 1
ATOM 4450 O O . CYS A 1 581 ? 13.112 8.134 -0.889 1.00 95.94 581 CYS A O 1
ATOM 4452 N N . ASP A 1 582 ? 14.269 6.207 -0.928 1.00 95.38 582 ASP A N 1
ATOM 4453 C CA . ASP A 1 582 ? 14.816 6.344 -2.283 1.00 95.38 582 ASP A CA 1
ATOM 4454 C C . ASP A 1 582 ? 13.719 6.380 -3.352 1.00 95.38 582 ASP A C 1
ATOM 4456 O O . ASP A 1 582 ? 13.920 6.959 -4.420 1.00 95.38 582 ASP A O 1
ATOM 4460 N N . LEU A 1 583 ? 12.534 5.828 -3.074 1.00 97.44 583 LEU A N 1
ATOM 4461 C CA . LEU A 1 583 ? 11.351 5.956 -3.927 1.00 97.44 583 LEU A CA 1
ATOM 4462 C C . LEU A 1 583 ? 11.087 7.411 -4.332 1.00 97.44 583 LEU A C 1
ATOM 4464 O O . LEU A 1 583 ? 10.804 7.680 -5.498 1.00 97.44 583 LEU A O 1
ATOM 4468 N N . PHE A 1 584 ? 11.223 8.360 -3.403 1.00 97.56 584 PHE A N 1
ATOM 4469 C CA . PHE A 1 584 ? 10.993 9.779 -3.689 1.00 97.56 584 PHE A CA 1
ATOM 4470 C C . PHE A 1 584 ? 12.128 10.431 -4.482 1.00 97.56 584 PHE A C 1
ATOM 4472 O O . PHE A 1 584 ? 11.973 11.546 -4.964 1.00 97.56 584 PHE A O 1
ATOM 4479 N N . GLN A 1 585 ? 13.254 9.741 -4.653 1.00 97.00 585 GLN A N 1
ATOM 4480 C CA . GLN A 1 585 ? 14.343 10.157 -5.531 1.00 97.00 585 GLN A CA 1
ATOM 4481 C C . GLN A 1 585 ? 14.205 9.558 -6.937 1.00 97.00 585 GLN A C 1
ATOM 4483 O O . GLN A 1 585 ? 15.087 9.759 -7.767 1.00 97.00 585 GLN A O 1
ATOM 4488 N N . ARG A 1 586 ? 13.140 8.800 -7.231 1.00 97.00 586 ARG A N 1
ATOM 4489 C CA . ARG A 1 586 ? 12.896 8.190 -8.545 1.00 97.00 586 ARG A CA 1
ATOM 4490 C C . ARG A 1 586 ? 11.854 8.999 -9.310 1.00 97.00 586 ARG A C 1
ATOM 4492 O O . ARG A 1 586 ? 10.689 9.031 -8.921 1.00 97.00 586 ARG A O 1
ATOM 4499 N N . ALA A 1 587 ? 12.262 9.586 -10.435 1.00 96.50 587 ALA A N 1
ATOM 4500 C CA . ALA A 1 587 ? 11.407 10.467 -11.233 1.00 96.50 587 ALA A CA 1
ATOM 4501 C C . ALA A 1 587 ? 10.117 9.761 -11.689 1.00 96.50 587 ALA A C 1
ATOM 4503 O O . ALA A 1 587 ? 9.035 10.326 -11.565 1.00 96.50 587 ALA A O 1
ATOM 4504 N N . TRP A 1 588 ? 10.221 8.500 -12.128 1.00 94.81 588 TRP A N 1
ATOM 4505 C CA . TRP A 1 588 ? 9.069 7.676 -12.516 1.00 94.81 588 TRP A CA 1
ATOM 4506 C C . TRP A 1 588 ? 8.078 7.458 -11.364 1.00 94.81 588 TRP A C 1
ATOM 4508 O O . TRP A 1 588 ? 6.890 7.705 -11.529 1.00 94.81 588 TRP A O 1
ATOM 4518 N N . CYS A 1 589 ? 8.553 7.077 -10.172 1.00 97.50 589 CYS A N 1
ATOM 4519 C CA . CYS A 1 589 ? 7.675 6.852 -9.019 1.00 97.50 589 CYS A CA 1
ATOM 4520 C C . CYS A 1 589 ? 6.958 8.142 -8.594 1.00 97.50 589 CYS A C 1
ATOM 4522 O O . CYS A 1 589 ? 5.785 8.122 -8.234 1.00 97.50 589 CYS A O 1
ATOM 4524 N N . VAL A 1 590 ? 7.651 9.280 -8.645 1.00 97.62 590 VAL A N 1
ATOM 4525 C CA . VAL A 1 590 ? 7.061 10.584 -8.319 1.00 97.62 590 VAL A CA 1
ATOM 4526 C C . VAL A 1 590 ? 6.045 11.031 -9.370 1.00 97.62 590 VAL A C 1
ATOM 4528 O O . VAL A 1 590 ? 5.007 11.584 -9.001 1.00 97.62 590 VAL A O 1
ATOM 4531 N N . ALA A 1 591 ? 6.298 10.750 -10.650 1.00 95.12 591 ALA A N 1
ATOM 4532 C CA . ALA A 1 591 ? 5.325 10.969 -11.715 1.00 95.12 591 ALA A CA 1
ATOM 4533 C C . ALA A 1 591 ? 4.049 10.141 -11.478 1.00 95.12 591 ALA A C 1
ATOM 4535 O O . ALA A 1 591 ? 2.965 10.714 -11.478 1.00 95.12 591 ALA A O 1
ATOM 4536 N N . GLU A 1 592 ? 4.168 8.851 -11.139 1.00 97.44 592 GLU A N 1
ATOM 4537 C CA . GLU A 1 592 ? 3.018 7.994 -10.799 1.00 97.44 592 GLU A CA 1
ATOM 4538 C C . GLU A 1 592 ? 2.229 8.517 -9.582 1.00 97.44 592 GLU A C 1
ATOM 4540 O O . GLU A 1 592 ? 1.000 8.462 -9.548 1.00 97.44 592 GLU A O 1
ATOM 4545 N N . ILE A 1 593 ? 2.903 9.039 -8.551 1.00 98.12 593 ILE A N 1
ATOM 4546 C CA . ILE A 1 593 ? 2.238 9.632 -7.375 1.00 98.12 593 ILE A CA 1
ATOM 4547 C C . ILE A 1 593 ? 1.446 10.883 -7.769 1.00 98.12 593 ILE A C 1
ATOM 4549 O O . ILE A 1 593 ? 0.309 11.069 -7.322 1.00 98.12 593 ILE A O 1
ATOM 4553 N N . ALA A 1 594 ? 2.038 11.753 -8.586 1.00 96.56 594 ALA A N 1
ATOM 4554 C CA . ALA A 1 594 ? 1.377 12.962 -9.055 1.00 96.56 594 ALA A CA 1
ATOM 4555 C C . ALA A 1 594 ? 0.200 12.635 -9.987 1.00 96.56 594 ALA A C 1
ATOM 4557 O O . ALA A 1 594 ? -0.872 13.228 -9.856 1.00 96.56 594 ALA A O 1
ATOM 4558 N N . GLU A 1 595 ? 0.363 11.647 -10.866 1.00 95.81 595 GLU A N 1
ATOM 4559 C CA . GLU A 1 595 ? -0.681 11.207 -11.787 1.00 95.81 595 GLU A CA 1
ATOM 4560 C C . GLU A 1 595 ? -1.864 10.586 -11.037 1.00 95.81 595 GLU A C 1
ATOM 4562 O O . GLU A 1 595 ? -3.010 10.981 -11.247 1.00 95.81 595 GLU A O 1
ATOM 4567 N N . ALA A 1 596 ? -1.612 9.716 -10.056 1.00 96.94 596 ALA A N 1
ATOM 4568 C CA . ALA A 1 596 ? -2.661 9.190 -9.184 1.00 96.94 596 ALA A CA 1
ATOM 4569 C C . ALA A 1 596 ? -3.443 10.306 -8.472 1.00 96.94 596 ALA A C 1
ATOM 4571 O O . ALA A 1 596 ? -4.669 10.230 -8.359 1.00 96.94 596 ALA A O 1
ATOM 4572 N N . LYS A 1 597 ? -2.759 11.367 -8.022 1.00 96.06 597 LYS A N 1
ATOM 4573 C CA . LYS A 1 597 ? -3.411 12.534 -7.415 1.00 96.06 597 LYS A CA 1
ATOM 4574 C C . LYS A 1 597 ? -4.288 13.279 -8.420 1.00 96.06 597 LYS A C 1
ATOM 4576 O O . LYS A 1 597 ? -5.410 13.655 -8.070 1.00 96.06 597 LYS A O 1
ATOM 4581 N N . ARG A 1 598 ? -3.798 13.478 -9.648 1.00 94.56 598 ARG A N 1
ATOM 4582 C CA . ARG A 1 598 ? -4.535 14.115 -10.751 1.00 94.56 598 ARG A CA 1
ATOM 4583 C C . ARG A 1 598 ? -5.811 13.340 -11.085 1.00 94.56 598 ARG A C 1
ATOM 4585 O O . ARG A 1 598 ? -6.878 13.938 -11.196 1.00 94.56 598 ARG A O 1
ATOM 4592 N N . LEU A 1 599 ? -5.708 12.012 -11.130 1.00 94.50 599 LEU A N 1
ATOM 4593 C CA . LEU A 1 599 ? -6.809 11.065 -11.338 1.00 94.50 599 LEU A CA 1
ATOM 4594 C C . LEU A 1 599 ? -7.694 10.857 -10.098 1.00 94.50 599 LEU A C 1
ATOM 4596 O O . LEU A 1 599 ? -8.662 10.103 -10.145 1.00 94.50 599 LEU A O 1
ATOM 4600 N N . ARG A 1 600 ? -7.377 11.521 -8.978 1.00 95.25 600 ARG A N 1
ATOM 4601 C CA . ARG A 1 600 ? -8.083 11.408 -7.691 1.00 95.25 600 ARG A CA 1
ATOM 4602 C C . ARG A 1 600 ? -8.172 9.971 -7.165 1.00 95.25 600 ARG A C 1
ATOM 4604 O O . ARG A 1 600 ? -9.120 9.633 -6.451 1.00 95.25 600 ARG A O 1
ATOM 4611 N N . LEU A 1 601 ? -7.174 9.139 -7.463 1.00 96.12 601 LEU A N 1
ATOM 4612 C CA . LEU A 1 601 ? -7.062 7.817 -6.855 1.00 96.12 601 LEU A CA 1
ATOM 4613 C C . LEU A 1 601 ? -6.874 7.977 -5.344 1.00 96.12 601 LEU A C 1
ATOM 4615 O O . LEU A 1 601 ? -6.214 8.904 -4.870 1.00 96.12 601 LEU A O 1
ATOM 4619 N N . ASN A 1 602 ? -7.438 7.058 -4.564 1.00 96.25 602 ASN A N 1
ATOM 4620 C CA . ASN A 1 602 ? -7.150 7.012 -3.134 1.00 96.25 602 ASN A CA 1
ATOM 4621 C C . ASN A 1 602 ? -5.704 6.533 -2.937 1.00 96.25 602 ASN A C 1
ATOM 4623 O O . ASN A 1 602 ? -5.390 5.398 -3.285 1.00 96.25 602 ASN A O 1
ATOM 4627 N N . GLN A 1 603 ? -4.829 7.386 -2.411 1.00 97.69 603 GLN A N 1
ATOM 4628 C CA . GLN A 1 603 ? -3.410 7.079 -2.230 1.00 97.69 603 GLN A CA 1
ATOM 4629 C C . GLN A 1 603 ? -3.124 6.712 -0.774 1.00 97.69 603 GLN A C 1
ATOM 4631 O O . GLN A 1 603 ? -3.486 7.448 0.146 1.00 97.69 603 GLN A O 1
ATOM 4636 N N . VAL A 1 604 ? -2.436 5.591 -0.559 1.00 96.75 604 VAL A N 1
ATOM 4637 C CA . VAL A 1 604 ? -2.006 5.141 0.769 1.00 96.75 604 VAL A CA 1
ATOM 4638 C C . VAL A 1 604 ? -0.499 4.930 0.780 1.00 96.75 604 VAL A C 1
ATOM 4640 O O . VAL A 1 604 ? 0.035 4.117 0.029 1.00 96.75 604 VAL A O 1
ATOM 4643 N N . LEU A 1 605 ? 0.182 5.643 1.674 1.00 97.44 605 LEU A N 1
ATOM 4644 C CA . LEU A 1 605 ? 1.621 5.528 1.878 1.00 97.44 605 LEU A CA 1
ATOM 4645 C C . LEU A 1 605 ? 1.941 4.435 2.901 1.00 97.44 605 LEU A C 1
ATOM 4647 O O . LEU A 1 605 ? 1.436 4.477 4.027 1.00 97.44 605 LEU A O 1
ATOM 4651 N N . LYS A 1 606 ? 2.808 3.490 2.5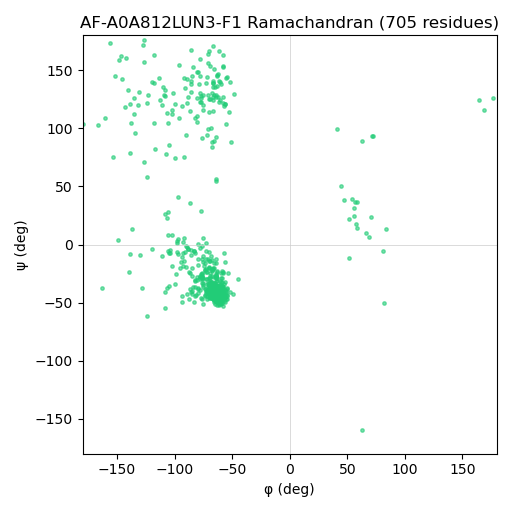31 1.00 97.69 606 LYS A N 1
ATOM 4652 C CA . LYS A 1 606 ? 3.303 2.427 3.412 1.00 97.69 606 LYS A CA 1
ATOM 4653 C C . LYS A 1 606 ? 4.786 2.636 3.680 1.00 97.69 606 LYS A C 1
ATOM 4655 O O . LYS A 1 606 ? 5.583 2.711 2.751 1.00 97.69 606 LYS A O 1
ATOM 4660 N N . LEU A 1 607 ? 5.134 2.721 4.960 1.00 96.25 607 LEU A N 1
ATOM 4661 C CA . LEU A 1 607 ? 6.501 2.900 5.454 1.00 96.25 607 LEU A CA 1
ATOM 4662 C C . LEU A 1 607 ? 6.819 1.808 6.473 1.00 96.25 607 LEU A C 1
ATOM 4664 O O . LEU A 1 607 ? 5.913 1.258 7.104 1.00 96.25 607 LEU A O 1
ATOM 4668 N N . LYS A 1 608 ? 8.105 1.518 6.679 1.00 95.44 608 LYS A N 1
ATOM 4669 C CA . LYS A 1 608 ? 8.517 0.524 7.674 1.00 95.44 608 LYS A CA 1
ATOM 4670 C C . LYS A 1 608 ? 8.147 0.963 9.085 1.00 95.44 608 LYS A C 1
ATOM 4672 O O . LYS A 1 608 ? 7.545 0.188 9.814 1.00 95.44 608 LYS A O 1
ATOM 4677 N N . SER A 1 609 ? 8.475 2.201 9.454 1.00 92.56 609 SER A N 1
ATOM 4678 C CA . SER A 1 609 ? 8.205 2.748 10.784 1.00 92.56 609 SER A CA 1
ATOM 4679 C C . SER A 1 609 ? 8.141 4.281 10.769 1.00 92.56 609 SER A C 1
ATOM 4681 O O . SER A 1 609 ? 8.434 4.939 9.770 1.00 92.56 609 SER A O 1
ATOM 4683 N N . ARG A 1 610 ? 7.770 4.885 11.908 1.00 90.50 610 ARG A N 1
ATOM 4684 C CA . ARG A 1 610 ? 7.839 6.349 12.090 1.00 90.50 610 ARG A CA 1
ATOM 4685 C C . ARG A 1 610 ? 9.268 6.878 12.119 1.00 90.50 610 ARG A C 1
ATOM 4687 O O . ARG A 1 610 ? 9.474 8.048 11.799 1.00 90.50 610 ARG A O 1
ATOM 4694 N N . ALA A 1 611 ? 10.226 6.050 12.534 1.00 91.25 611 ALA A N 1
ATOM 4695 C CA . ALA A 1 611 ? 11.627 6.442 12.580 1.00 91.25 611 ALA A CA 1
ATOM 4696 C C . ALA A 1 611 ? 12.129 6.793 11.173 1.00 91.25 611 ALA A C 1
ATOM 4698 O O . ALA A 1 611 ? 12.783 7.819 11.017 1.00 91.25 611 ALA A O 1
ATOM 4699 N N . THR A 1 612 ? 11.696 6.043 10.151 1.00 93.19 612 THR A N 1
ATOM 4700 C CA . THR A 1 612 ? 11.999 6.316 8.738 1.00 93.19 612 THR A CA 1
ATOM 4701 C C . THR A 1 612 ? 11.605 7.736 8.319 1.00 93.19 612 THR A C 1
ATOM 4703 O O . THR A 1 612 ? 12.411 8.455 7.739 1.00 93.19 612 THR A O 1
ATOM 4706 N N . VAL A 1 613 ? 10.398 8.199 8.672 1.00 93.12 613 VAL A N 1
ATOM 4707 C CA . VAL A 1 613 ? 9.952 9.564 8.324 1.00 93.12 613 VAL A CA 1
ATOM 4708 C C . VAL A 1 613 ? 10.827 10.618 8.994 1.00 93.12 613 VAL A C 1
ATOM 4710 O O . VAL A 1 613 ? 11.244 11.565 8.340 1.00 93.12 613 VAL A O 1
ATOM 4713 N N . ARG A 1 614 ? 11.136 10.447 10.285 1.00 93.88 614 ARG A N 1
ATOM 4714 C CA . ARG A 1 614 ? 11.960 11.403 11.044 1.00 93.88 614 ARG A CA 1
ATOM 4715 C C . ARG A 1 614 ? 13.395 11.457 10.530 1.00 93.88 614 ARG A C 1
ATOM 4717 O O . ARG A 1 614 ? 13.961 12.537 10.419 1.00 93.88 614 ARG A O 1
ATOM 4724 N N . GLN A 1 615 ? 13.970 10.301 10.208 1.00 96.25 615 GLN A N 1
ATOM 4725 C CA . GLN A 1 615 ? 15.333 10.195 9.693 1.00 96.25 615 GLN A CA 1
ATOM 4726 C C . GLN A 1 615 ? 15.487 10.890 8.335 1.00 96.25 615 GLN A C 1
ATOM 4728 O O . GLN A 1 615 ? 16.520 11.502 8.075 1.00 96.25 615 GLN A O 1
ATOM 4733 N N . HIS A 1 616 ? 14.453 10.835 7.491 1.00 96.06 616 HIS A N 1
ATOM 4734 C CA . HIS A 1 616 ? 14.483 11.373 6.131 1.00 96.06 616 HIS A CA 1
ATOM 4735 C C . HIS A 1 616 ? 13.688 12.677 5.955 1.00 96.06 616 HIS A C 1
ATOM 4737 O O . HIS A 1 616 ? 13.553 13.156 4.832 1.00 96.06 616 HIS A O 1
ATOM 4743 N N . GLU A 1 617 ? 13.200 13.296 7.036 1.00 94.69 617 GLU A N 1
ATOM 4744 C CA . GLU A 1 617 ? 12.338 14.486 6.982 1.00 94.69 617 GLU A CA 1
ATOM 4745 C C . GLU A 1 617 ? 12.974 15.626 6.173 1.00 94.69 617 GLU A C 1
ATOM 4747 O O . GLU A 1 617 ? 12.330 16.207 5.301 1.00 94.69 617 GLU A O 1
ATOM 4752 N N . HIS A 1 618 ? 14.266 15.888 6.386 1.00 95.38 618 HIS A N 1
ATOM 4753 C CA . HIS A 1 618 ? 14.990 16.924 5.649 1.00 95.38 618 HIS A CA 1
ATOM 4754 C C . HIS A 1 618 ? 15.114 16.609 4.149 1.00 95.38 618 HIS A C 1
ATOM 4756 O O . HIS A 1 618 ? 14.993 17.504 3.316 1.00 95.38 618 HIS A O 1
ATOM 4762 N N . ALA A 1 619 ? 15.342 15.346 3.778 1.00 95.31 619 ALA A N 1
ATOM 4763 C CA . ALA A 1 619 ? 15.397 14.951 2.370 1.00 95.31 619 ALA A CA 1
ATOM 4764 C C . ALA A 1 619 ? 14.023 15.121 1.698 1.00 95.31 619 ALA A C 1
ATOM 4766 O O . ALA A 1 619 ? 13.935 15.640 0.589 1.00 95.31 619 ALA A O 1
ATOM 4767 N N . LEU A 1 620 ? 12.947 14.768 2.409 1.00 95.19 620 LEU A N 1
ATOM 4768 C CA . LEU A 1 620 ? 11.571 14.902 1.928 1.00 95.19 620 LEU A CA 1
ATOM 4769 C C . LEU A 1 620 ? 11.134 16.371 1.776 1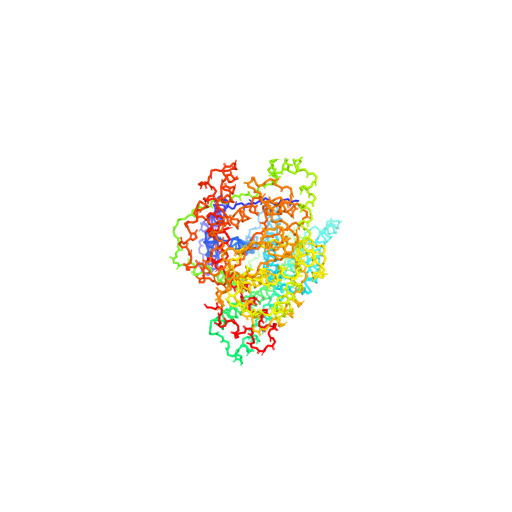.00 95.19 620 LEU A C 1
ATOM 4771 O O . LEU A 1 620 ? 10.389 16.700 0.857 1.00 95.19 620 LEU A O 1
ATOM 4775 N N . GLN A 1 621 ? 11.613 17.273 2.637 1.00 95.50 621 GLN A N 1
ATOM 4776 C CA . GLN A 1 621 ? 11.350 18.716 2.527 1.00 95.50 621 GLN A CA 1
ATOM 4777 C C . GLN A 1 621 ? 12.019 19.365 1.308 1.00 95.50 621 GLN A C 1
ATOM 4779 O O . GLN A 1 621 ? 11.547 20.393 0.829 1.00 95.50 621 GLN A O 1
ATOM 4784 N N . ASN A 1 622 ? 13.084 18.755 0.785 1.00 96.56 622 ASN A N 1
ATOM 4785 C CA . ASN A 1 622 ? 13.881 19.284 -0.320 1.00 96.56 622 ASN A CA 1
ATOM 4786 C C . ASN A 1 622 ? 13.678 18.505 -1.631 1.00 96.56 622 ASN A C 1
ATOM 4788 O O . ASN A 1 622 ? 14.571 18.473 -2.477 1.00 96.56 622 ASN A O 1
ATOM 4792 N N . LEU A 1 623 ? 12.518 17.861 -1.812 1.00 96.81 623 LEU A N 1
ATOM 4793 C CA . LEU A 1 623 ? 12.213 17.138 -3.047 1.00 96.81 623 LEU A CA 1
ATOM 4794 C C . LEU A 1 623 ? 12.140 18.094 -4.244 1.00 96.81 623 LEU A C 1
ATOM 4796 O O . LEU A 1 623 ? 11.375 19.061 -4.229 1.00 96.81 623 LEU A O 1
ATOM 4800 N N . ASP A 1 624 ? 12.907 17.771 -5.286 1.00 97.75 624 ASP A N 1
ATOM 4801 C CA . ASP A 1 624 ? 12.902 18.439 -6.587 1.00 97.75 624 ASP A CA 1
ATOM 4802 C C . ASP A 1 624 ? 13.000 17.383 -7.694 1.00 97.75 624 ASP A C 1
ATOM 4804 O O . ASP A 1 624 ? 13.965 16.625 -7.762 1.00 97.75 624 ASP A O 1
ATOM 4808 N N . VAL A 1 625 ? 12.018 17.334 -8.595 1.00 97.56 625 VAL A N 1
ATOM 4809 C CA . VAL A 1 625 ? 12.001 16.368 -9.704 1.00 97.56 625 VAL A CA 1
ATOM 4810 C C . VAL A 1 625 ? 13.217 16.481 -10.634 1.00 97.56 625 VAL A C 1
ATOM 4812 O O . VAL A 1 625 ? 13.625 15.499 -11.252 1.00 97.56 625 VAL A O 1
ATOM 4815 N N . ARG A 1 626 ? 13.869 17.647 -10.698 1.00 97.69 626 ARG A N 1
ATOM 4816 C CA . ARG A 1 626 ? 15.088 17.861 -11.496 1.00 97.69 626 ARG A CA 1
ATOM 4817 C C . ARG A 1 626 ? 16.298 17.115 -10.939 1.00 97.69 626 ARG A C 1
ATOM 4819 O O . ARG A 1 626 ? 17.190 16.762 -11.709 1.00 97.69 626 ARG A O 1
ATOM 4826 N N . SER A 1 627 ? 16.354 16.874 -9.629 1.00 97.50 627 SER A N 1
ATOM 4827 C CA . SER A 1 627 ? 17.457 16.147 -8.987 1.00 97.50 627 SER A CA 1
ATOM 4828 C C . SER A 1 627 ? 17.207 14.641 -8.889 1.00 97.50 627 SER A C 1
ATOM 4830 O O . SER A 1 627 ? 18.118 13.900 -8.534 1.00 97.50 627 SER A O 1
ATOM 4832 N N . MET A 1 628 ? 16.013 14.169 -9.258 1.00 97.62 628 MET A N 1
ATOM 4833 C CA . MET A 1 628 ? 15.654 12.752 -9.197 1.00 97.62 628 MET A CA 1
ATOM 4834 C C . MET A 1 628 ? 16.369 11.908 -10.261 1.00 97.62 628 MET A C 1
ATOM 4836 O O . MET A 1 628 ? 16.764 12.391 -11.327 1.00 97.62 628 MET A O 1
ATOM 4840 N N . ASN A 1 629 ? 16.493 10.619 -9.963 1.00 96.44 629 ASN A N 1
ATOM 4841 C CA . ASN A 1 629 ? 17.083 9.586 -10.799 1.00 96.44 629 ASN A CA 1
ATOM 4842 C C . ASN A 1 629 ? 16.024 8.943 -11.709 1.00 96.44 629 ASN A C 1
ATOM 4844 O O . ASN A 1 629 ? 14.894 8.675 -11.286 1.00 96.44 629 ASN A O 1
ATOM 4848 N N . ALA A 1 630 ? 16.418 8.618 -12.936 1.00 93.75 630 ALA A N 1
ATOM 4849 C CA . ALA A 1 630 ? 15.661 7.776 -13.860 1.00 93.75 630 ALA A CA 1
ATOM 4850 C C . ALA A 1 630 ? 16.554 6.629 -14.365 1.00 93.75 630 ALA A C 1
ATOM 4852 O O . ALA A 1 630 ? 17.725 6.546 -13.997 1.00 93.75 630 ALA A O 1
ATOM 4853 N N . SER A 1 631 ? 15.997 5.713 -15.159 1.00 87.19 631 SER A N 1
ATOM 4854 C CA . SER A 1 631 ? 16.773 4.611 -15.750 1.00 87.19 631 SER A CA 1
ATOM 4855 C C . SER A 1 631 ? 17.782 5.118 -16.787 1.00 87.19 631 SER A C 1
ATOM 4857 O O . SER A 1 631 ? 18.874 4.569 -16.902 1.00 87.19 631 SER A O 1
ATOM 4859 N N . SER A 1 632 ? 17.435 6.196 -17.494 1.00 89.44 632 SER A N 1
ATOM 4860 C CA . SER A 1 632 ? 18.309 6.932 -18.403 1.00 89.44 632 SER A CA 1
ATOM 4861 C C . SER A 1 632 ? 18.041 8.441 -18.323 1.00 89.44 632 SER A C 1
ATOM 4863 O O . SER A 1 632 ? 16.968 8.872 -17.895 1.00 89.44 632 SER A O 1
ATOM 4865 N N . GLU A 1 633 ? 18.995 9.261 -18.770 1.00 92.12 633 GLU A N 1
ATOM 4866 C CA . GLU A 1 633 ? 18.790 10.716 -18.873 1.00 92.12 633 GLU A CA 1
ATOM 4867 C C . GLU A 1 633 ? 17.688 11.078 -19.881 1.00 92.12 633 GLU A C 1
ATOM 4869 O O . GLU A 1 633 ? 16.981 12.068 -19.690 1.00 92.12 633 GLU A O 1
ATOM 4874 N N . THR A 1 634 ? 17.480 10.252 -20.912 1.00 91.25 634 THR A N 1
ATOM 4875 C CA . THR A 1 634 ? 16.374 10.419 -21.866 1.00 91.25 634 THR A CA 1
ATOM 4876 C C . THR A 1 634 ? 15.024 10.293 -21.168 1.00 91.25 634 THR A C 1
ATOM 4878 O O . THR A 1 634 ? 14.180 11.172 -21.322 1.00 91.25 634 THR A O 1
ATOM 4881 N N . ASP A 1 635 ? 14.840 9.269 -20.330 1.00 90.81 635 ASP A N 1
ATOM 4882 C CA . ASP A 1 635 ? 13.602 9.093 -19.560 1.00 90.81 635 ASP A CA 1
ATOM 4883 C C . ASP A 1 635 ? 13.352 10.279 -18.628 1.00 90.81 635 ASP A C 1
ATOM 4885 O O . ASP A 1 635 ? 12.239 10.796 -18.531 1.00 90.81 635 ASP A O 1
ATOM 4889 N N . LYS A 1 636 ? 14.410 10.756 -17.961 1.00 94.12 636 LYS A N 1
ATOM 4890 C CA . LYS A 1 636 ? 14.333 11.940 -17.105 1.00 94.12 636 LYS A CA 1
ATOM 4891 C C . LYS A 1 636 ? 13.899 13.168 -17.902 1.00 94.12 636 LYS A C 1
ATOM 4893 O O . LYS A 1 636 ? 13.009 13.893 -17.460 1.00 94.12 636 LYS A O 1
ATOM 4898 N N . ALA A 1 637 ? 14.485 13.390 -19.077 1.00 94.38 637 ALA A N 1
ATOM 4899 C CA . ALA A 1 637 ? 14.110 14.488 -19.958 1.00 94.38 637 ALA A CA 1
ATOM 4900 C C . ALA A 1 637 ? 12.647 14.379 -20.417 1.00 94.38 637 ALA A C 1
ATOM 4902 O O . ALA A 1 637 ? 11.936 15.381 -20.394 1.00 94.38 637 ALA A O 1
ATOM 4903 N N . LEU A 1 638 ? 12.168 13.179 -20.765 1.00 91.75 638 LEU A N 1
ATOM 4904 C CA . LEU A 1 638 ? 10.768 12.938 -21.133 1.00 91.75 638 LEU A CA 1
ATOM 4905 C C . LEU A 1 638 ? 9.807 13.301 -19.991 1.00 91.75 638 LEU A C 1
ATOM 4907 O O . LEU A 1 638 ? 8.857 14.054 -20.213 1.00 91.75 638 LEU A O 1
ATOM 4911 N N . ILE A 1 639 ? 10.086 12.853 -18.763 1.00 93.38 639 ILE A N 1
ATOM 4912 C CA . ILE A 1 639 ? 9.274 13.183 -17.578 1.00 93.38 639 ILE A CA 1
ATOM 4913 C C . ILE A 1 639 ? 9.275 14.694 -17.322 1.00 93.38 639 ILE A C 1
ATOM 4915 O O . ILE A 1 639 ? 8.216 15.295 -17.136 1.00 93.38 639 ILE A O 1
ATOM 4919 N N . LEU A 1 640 ? 10.448 15.336 -17.344 1.00 95.62 640 LEU A N 1
ATOM 4920 C CA . LEU A 1 640 ? 10.566 16.781 -17.127 1.00 95.62 640 LEU A CA 1
ATOM 4921 C C . LEU A 1 640 ? 9.828 17.582 -18.205 1.00 95.62 640 LEU A C 1
ATOM 4923 O O . LEU A 1 640 ? 9.161 18.563 -17.878 1.00 95.62 640 LEU A O 1
ATOM 4927 N N . ASN A 1 641 ? 9.896 17.147 -19.465 1.00 94.19 641 ASN A N 1
ATOM 4928 C CA . ASN A 1 641 ? 9.169 17.764 -20.570 1.00 94.19 641 ASN A CA 1
ATOM 4929 C C . ASN A 1 641 ? 7.655 17.610 -20.399 1.00 94.19 641 ASN A C 1
ATOM 4931 O O . ASN A 1 641 ? 6.926 18.585 -20.568 1.00 94.19 641 ASN A O 1
ATOM 4935 N N . LYS A 1 642 ? 7.177 16.425 -19.999 1.00 91.31 642 LYS A N 1
ATOM 4936 C CA . LYS A 1 642 ? 5.755 16.181 -19.722 1.00 91.31 642 LYS A CA 1
ATOM 4937 C C . LYS A 1 642 ? 5.236 17.060 -18.583 1.00 91.31 642 LYS A C 1
ATOM 4939 O O . LYS A 1 642 ? 4.170 17.669 -18.699 1.00 91.31 642 LYS A O 1
ATOM 4944 N N . ILE A 1 643 ? 6.015 17.183 -17.506 1.00 92.75 643 ILE A N 1
ATOM 4945 C CA . ILE A 1 643 ? 5.701 18.093 -16.401 1.00 92.75 643 ILE A CA 1
ATOM 4946 C C . ILE A 1 643 ? 5.644 19.529 -16.921 1.00 92.75 643 ILE A C 1
ATOM 4948 O O . ILE A 1 643 ? 4.637 20.192 -16.697 1.00 92.75 643 ILE A O 1
ATOM 4952 N N . ALA A 1 644 ? 6.662 19.979 -17.665 1.00 94.31 644 ALA A N 1
ATOM 4953 C CA . ALA A 1 644 ? 6.759 21.337 -18.203 1.00 94.31 644 ALA A CA 1
ATOM 4954 C C . ALA A 1 644 ? 5.613 21.715 -19.161 1.00 94.31 644 ALA A C 1
ATOM 4956 O O . ALA A 1 644 ? 5.229 22.883 -19.219 1.00 94.31 644 ALA A O 1
ATOM 4957 N N . GLN A 1 645 ? 5.059 20.746 -19.896 1.00 90.75 645 GLN A N 1
ATOM 4958 C CA . GLN A 1 645 ? 3.888 20.939 -20.761 1.00 90.75 645 GLN A CA 1
ATOM 4959 C C . GLN A 1 645 ? 2.599 21.168 -19.967 1.00 90.75 645 GLN A C 1
ATOM 4961 O O . GLN A 1 645 ? 1.726 21.910 -20.415 1.00 90.75 645 GLN A O 1
ATOM 4966 N N . THR A 1 646 ? 2.475 20.536 -18.799 1.00 88.88 646 THR A N 1
ATOM 4967 C CA . THR A 1 646 ? 1.271 20.630 -17.964 1.00 88.88 646 THR A CA 1
ATOM 4968 C C . THR A 1 646 ? 1.347 21.828 -17.021 1.00 88.88 646 THR A C 1
ATOM 4970 O O . THR A 1 646 ? 0.399 22.601 -16.938 1.00 88.88 646 THR A O 1
ATOM 4973 N N . ASN A 1 647 ? 2.484 21.998 -16.339 1.00 90.44 647 ASN A N 1
ATOM 4974 C CA . ASN A 1 647 ? 2.723 22.988 -15.292 1.00 90.44 647 ASN A CA 1
ATOM 4975 C C . ASN A 1 647 ? 4.181 23.478 -15.313 1.00 90.44 647 ASN A C 1
ATOM 4977 O O . ASN A 1 647 ? 5.090 22.819 -15.809 1.00 90.44 647 ASN A O 1
ATOM 4981 N N . ARG A 1 648 ? 4.464 24.619 -14.674 1.00 95.69 648 ARG A N 1
ATOM 4982 C CA . ARG A 1 648 ? 5.863 24.995 -14.396 1.00 95.69 648 ARG A CA 1
ATOM 4983 C C . ARG A 1 648 ? 6.476 23.987 -13.417 1.00 95.69 648 ARG A C 1
ATOM 4985 O O . ARG A 1 648 ? 5.858 23.686 -12.401 1.00 95.69 648 ARG A O 1
ATOM 4992 N N . ILE A 1 649 ? 7.709 23.532 -13.661 1.00 96.50 649 ILE A N 1
ATOM 4993 C CA . ILE A 1 649 ? 8.380 22.530 -12.803 1.00 96.50 649 ILE A CA 1
ATOM 4994 C C . ILE A 1 649 ? 8.428 22.973 -11.325 1.00 96.50 649 ILE A C 1
ATOM 4996 O O . ILE A 1 649 ? 8.192 22.166 -10.433 1.00 96.50 649 ILE A O 1
ATOM 5000 N N . ASP A 1 650 ? 8.644 24.263 -11.045 1.00 97.56 650 ASP A N 1
ATOM 5001 C CA . ASP A 1 650 ? 8.644 24.777 -9.663 1.00 97.56 650 ASP A CA 1
ATOM 5002 C C . ASP A 1 650 ? 7.265 24.658 -8.991 1.00 97.56 650 ASP A C 1
ATOM 5004 O O . ASP A 1 650 ? 7.166 24.391 -7.793 1.00 97.56 650 ASP A O 1
ATOM 5008 N N . GLN A 1 651 ? 6.191 24.836 -9.766 1.00 96.75 651 GLN A N 1
ATOM 5009 C CA . GLN A 1 651 ? 4.827 24.641 -9.285 1.00 96.75 651 GLN A CA 1
ATOM 5010 C C . GLN A 1 651 ? 4.564 23.159 -9.009 1.00 96.75 651 GLN A C 1
ATOM 5012 O O . GLN A 1 651 ? 4.037 22.841 -7.946 1.00 96.75 651 GLN A O 1
ATOM 5017 N N . PHE A 1 652 ? 4.997 22.269 -9.907 1.00 96.56 652 PHE A N 1
ATOM 5018 C CA . PHE A 1 652 ? 4.910 20.824 -9.699 1.00 96.56 652 PHE A CA 1
ATOM 5019 C C . PHE A 1 652 ? 5.624 20.394 -8.411 1.00 96.56 652 PHE A C 1
ATOM 5021 O O . PHE A 1 652 ? 5.029 19.713 -7.584 1.00 96.56 652 PHE A O 1
ATOM 5028 N N . ASN A 1 653 ? 6.861 20.851 -8.181 1.00 97.62 653 ASN A N 1
ATOM 5029 C CA . ASN A 1 653 ? 7.606 20.540 -6.956 1.00 97.62 653 ASN A CA 1
ATOM 5030 C C . ASN A 1 653 ? 6.879 21.034 -5.696 1.00 97.62 653 ASN A C 1
ATOM 5032 O O . ASN A 1 653 ? 6.791 20.310 -4.706 1.00 97.62 653 ASN A O 1
ATOM 5036 N N . LYS A 1 654 ? 6.306 22.242 -5.732 1.00 97.12 654 LYS A N 1
ATOM 5037 C CA . LYS A 1 654 ? 5.514 22.774 -4.615 1.00 97.12 654 LYS A CA 1
ATOM 5038 C C . LYS A 1 654 ? 4.256 21.939 -4.354 1.00 97.12 654 LYS A C 1
ATOM 5040 O O . LYS A 1 654 ? 3.935 21.663 -3.200 1.00 97.12 654 LYS A O 1
ATOM 5045 N N . GLU A 1 655 ? 3.538 21.549 -5.403 1.00 96.44 655 GLU A N 1
ATOM 5046 C CA . GLU A 1 655 ? 2.345 20.700 -5.307 1.00 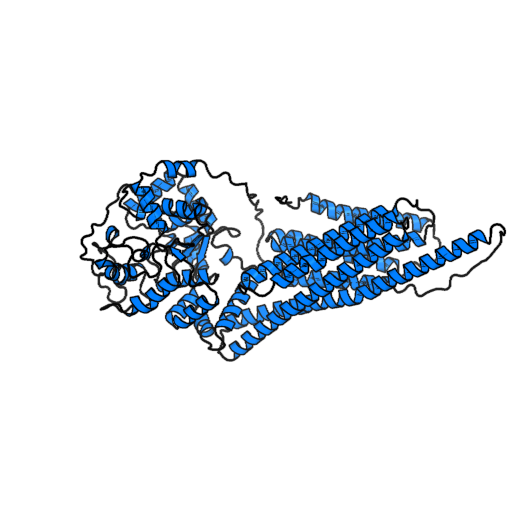96.44 655 GLU A CA 1
ATOM 5047 C C . GLU A 1 655 ? 2.690 19.299 -4.791 1.00 96.44 655 GLU A C 1
ATOM 5049 O O . GLU A 1 655 ? 1.986 18.783 -3.926 1.00 96.44 655 GLU A O 1
ATOM 5054 N N . LEU A 1 656 ? 3.808 18.727 -5.240 1.00 96.12 656 LEU A N 1
ATOM 5055 C CA . LEU A 1 656 ? 4.339 17.455 -4.762 1.00 96.12 656 LEU A CA 1
ATOM 5056 C C . LEU A 1 656 ? 4.698 17.514 -3.271 1.00 96.12 656 LEU A C 1
ATOM 5058 O O . LEU A 1 656 ? 4.301 16.639 -2.504 1.00 96.12 656 LEU A O 1
ATOM 5062 N N . GLN A 1 657 ? 5.409 18.559 -2.840 1.00 96.81 657 GLN A N 1
ATOM 5063 C CA . GLN A 1 657 ? 5.750 18.752 -1.430 1.00 96.81 657 GLN A CA 1
ATOM 5064 C C . GLN A 1 657 ? 4.493 18.901 -0.569 1.00 96.81 657 GLN A C 1
ATOM 5066 O O . GLN A 1 657 ? 4.410 18.283 0.487 1.00 96.81 657 GLN A O 1
ATOM 5071 N N . LEU A 1 658 ? 3.482 19.650 -1.023 1.00 96.44 658 LEU A N 1
ATOM 5072 C CA . LEU A 1 658 ? 2.195 19.738 -0.325 1.00 96.44 658 LEU A CA 1
ATOM 5073 C C . LEU A 1 658 ? 1.472 18.385 -0.286 1.00 96.44 658 LEU A C 1
ATOM 5075 O O . LEU A 1 658 ? 0.957 17.999 0.760 1.00 96.44 658 LEU A O 1
ATOM 5079 N N . LEU A 1 659 ? 1.463 17.640 -1.393 1.00 96.94 659 LEU A N 1
ATOM 5080 C CA . LEU A 1 659 ? 0.863 16.308 -1.462 1.00 96.94 659 LEU A CA 1
ATOM 5081 C C . LEU A 1 659 ? 1.506 15.341 -0.463 1.00 96.94 659 LEU A C 1
ATOM 5083 O O . LEU A 1 659 ? 0.802 14.544 0.150 1.00 96.94 659 LEU A O 1
ATOM 5087 N N . ILE A 1 660 ? 2.823 15.402 -0.277 1.00 96.19 660 ILE A N 1
ATOM 5088 C CA . ILE A 1 660 ? 3.542 14.492 0.619 1.00 96.19 660 ILE A CA 1
ATOM 5089 C C . ILE A 1 660 ? 3.481 14.978 2.075 1.00 96.19 660 ILE A C 1
ATOM 5091 O O . ILE A 1 660 ? 3.134 14.198 2.964 1.00 96.19 660 ILE A O 1
ATOM 5095 N N . LEU A 1 661 ? 3.798 16.253 2.319 1.00 96.19 661 LEU A N 1
ATOM 5096 C CA . LEU A 1 661 ? 4.135 16.796 3.641 1.00 96.19 661 LEU A CA 1
ATOM 5097 C C . LEU A 1 661 ? 3.027 17.614 4.304 1.00 96.19 661 LEU A C 1
ATOM 5099 O O . LEU A 1 661 ? 3.203 18.003 5.459 1.00 96.19 661 LEU A O 1
ATOM 5103 N N . ASP A 1 662 ? 1.909 17.912 3.629 1.00 95.00 662 ASP A N 1
ATOM 5104 C CA . ASP A 1 662 ? 0.845 18.686 4.272 1.00 95.00 662 ASP A CA 1
ATOM 5105 C C . ASP A 1 662 ? 0.390 17.986 5.573 1.00 95.00 662 ASP A C 1
ATOM 5107 O O . ASP A 1 662 ? -0.077 16.844 5.526 1.00 95.00 662 ASP A O 1
ATOM 5111 N N . PRO A 1 663 ? 0.477 18.641 6.750 1.00 91.25 663 PRO A N 1
ATOM 5112 C CA . PRO A 1 663 ? 0.247 17.970 8.031 1.00 91.25 663 PRO A CA 1
ATOM 5113 C C . PRO A 1 663 ? -1.176 17.436 8.234 1.00 91.25 663 PRO A C 1
ATOM 5115 O O . PRO A 1 663 ? -1.414 16.672 9.169 1.00 91.25 663 PRO A O 1
ATOM 5118 N N . LYS A 1 664 ? -2.144 17.884 7.425 1.00 90.25 664 LYS A N 1
ATOM 5119 C CA . LYS A 1 664 ? -3.566 17.543 7.577 1.00 90.25 664 LYS A CA 1
ATOM 5120 C C . LYS A 1 664 ? -4.054 16.569 6.517 1.00 90.25 664 LYS A C 1
ATOM 5122 O O . LYS A 1 664 ? -4.910 15.739 6.806 1.00 90.25 664 LYS A O 1
ATOM 5127 N N . THR A 1 665 ? -3.568 16.726 5.295 1.00 92.19 665 THR A N 1
ATOM 5128 C CA . THR A 1 665 ? -4.097 16.081 4.091 1.00 92.19 665 THR A CA 1
ATOM 5129 C C . THR A 1 665 ? -3.025 15.403 3.250 1.00 92.19 665 THR A C 1
ATOM 5131 O O . THR A 1 665 ? -3.374 14.683 2.316 1.00 92.19 665 THR A O 1
ATOM 5134 N N . GLY A 1 666 ? -1.748 15.612 3.573 1.00 95.44 666 GLY A N 1
ATOM 5135 C CA . GLY A 1 666 ? -0.636 14.994 2.874 1.00 95.44 666 GLY A CA 1
ATOM 5136 C C . GLY A 1 666 ? -0.521 13.501 3.165 1.00 95.44 666 GLY A C 1
ATOM 5137 O O . GLY A 1 666 ? -1.074 12.984 4.139 1.00 95.44 666 GLY A O 1
ATOM 5138 N N . LEU A 1 667 ? 0.244 12.800 2.332 1.00 95.75 667 LEU A N 1
ATOM 5139 C CA . LEU A 1 667 ? 0.487 11.360 2.456 1.00 95.75 667 LEU A CA 1
ATOM 5140 C C . LEU A 1 667 ? 1.135 10.984 3.801 1.00 95.75 667 LEU A C 1
ATOM 5142 O O . LEU A 1 667 ? 0.899 9.893 4.320 1.00 95.75 667 LEU A O 1
ATOM 5146 N N . LEU A 1 668 ? 1.907 11.897 4.400 1.00 94.75 668 LEU A N 1
ATOM 5147 C CA . LEU A 1 668 ? 2.520 11.720 5.718 1.00 94.75 668 LEU A CA 1
ATOM 5148 C C . LEU A 1 668 ? 1.648 12.203 6.887 1.00 94.75 668 LEU A C 1
ATOM 5150 O O . LEU A 1 668 ? 2.031 12.026 8.046 1.00 94.75 668 LEU A O 1
ATOM 5154 N N . ALA A 1 669 ? 0.456 12.758 6.644 1.00 91.94 669 ALA A N 1
ATOM 5155 C CA . ALA A 1 669 ? -0.416 13.252 7.714 1.00 91.94 669 ALA A CA 1
ATOM 5156 C C . ALA A 1 669 ? -0.774 12.148 8.728 1.00 91.94 669 ALA A C 1
ATOM 5158 O O . ALA A 1 669 ? -0.762 12.380 9.939 1.00 91.94 669 ALA A O 1
ATOM 5159 N N . SER A 1 670 ? -0.998 10.912 8.256 1.00 85.62 670 SER A N 1
ATOM 5160 C CA . SER A 1 670 ? -1.252 9.743 9.116 1.00 85.62 670 SER A CA 1
ATOM 5161 C C . SER A 1 670 ? -0.044 9.295 9.950 1.00 85.62 670 SER A C 1
ATOM 5163 O O . SER A 1 670 ? -0.184 8.427 10.811 1.00 85.62 670 SER A O 1
ATOM 5165 N N . TRP A 1 671 ? 1.139 9.853 9.688 1.00 88.44 671 TRP A N 1
ATOM 5166 C CA . TRP A 1 671 ? 2.394 9.517 10.357 1.00 88.44 671 TRP A CA 1
ATOM 5167 C C . TRP A 1 671 ? 2.830 10.580 11.371 1.00 88.44 671 TRP A C 1
ATOM 5169 O O . TRP A 1 671 ? 3.349 10.219 12.428 1.00 88.44 671 TRP A O 1
ATOM 5179 N N . HIS A 1 672 ? 2.583 11.866 11.095 1.00 85.25 672 HIS A N 1
ATOM 5180 C CA . HIS A 1 672 ? 2.957 12.971 11.989 1.00 85.25 672 HIS A CA 1
ATOM 5181 C C . HIS A 1 672 ? 1.983 13.172 13.155 1.00 85.25 672 HIS A C 1
ATOM 5183 O O . HIS A 1 672 ? 2.411 13.407 14.286 1.00 85.25 672 HIS A O 1
ATOM 5189 N N . ALA A 1 673 ? 0.675 13.077 12.908 1.00 72.25 673 ALA A N 1
ATOM 5190 C CA . ALA A 1 673 ? -0.346 13.408 13.895 1.00 72.25 673 ALA A CA 1
ATOM 5191 C C . ALA A 1 673 ? -1.181 12.178 14.246 1.00 72.25 673 ALA A C 1
ATOM 5193 O O . ALA A 1 673 ? -2.294 11.998 13.754 1.00 72.25 673 ALA A O 1
ATOM 5194 N N . MET A 1 674 ? -0.653 11.356 15.158 1.00 67.12 674 MET A N 1
ATOM 5195 C CA . MET A 1 674 ? -1.458 10.334 15.816 1.00 67.12 674 MET A CA 1
ATOM 5196 C C . MET A 1 674 ? -2.494 10.982 16.726 1.00 67.12 674 MET A C 1
ATOM 5198 O O . MET A 1 674 ? -2.270 11.187 17.926 1.00 67.12 674 MET A O 1
ATOM 5202 N N . ASP A 1 675 ? -3.650 11.290 16.153 1.00 71.75 675 ASP A N 1
ATOM 5203 C CA . ASP A 1 675 ? -4.809 11.631 16.950 1.00 71.75 675 ASP A CA 1
ATOM 5204 C C . ASP A 1 675 ? -5.213 10.442 17.848 1.00 71.75 675 ASP A C 1
ATOM 5206 O O . ASP A 1 675 ? -4.746 9.300 17.725 1.00 71.75 675 ASP A O 1
ATOM 5210 N N . SER A 1 676 ? -6.073 10.718 18.824 1.00 69.38 676 SER A N 1
ATOM 5211 C CA . SER A 1 676 ? -6.551 9.701 19.762 1.00 69.38 676 SER A CA 1
ATOM 5212 C C . SER A 1 676 ? -7.244 8.526 19.062 1.00 69.38 676 SER A C 1
ATOM 5214 O O . SER A 1 676 ? -7.267 7.426 19.611 1.00 69.38 676 SER A O 1
ATOM 5216 N N . LEU A 1 677 ? -7.765 8.711 17.848 1.00 64.81 677 LEU A N 1
ATOM 5217 C CA . LEU A 1 677 ? -8.441 7.664 17.092 1.00 64.81 677 LEU A CA 1
ATOM 5218 C C . LEU A 1 677 ? -7.473 6.790 16.321 1.00 64.81 677 LEU A C 1
ATOM 5220 O O . LEU A 1 677 ? -7.684 5.586 16.285 1.00 64.81 677 LEU A O 1
ATOM 5224 N N . GLN A 1 678 ? -6.399 7.344 15.772 1.00 70.81 678 GLN A N 1
ATOM 5225 C CA . GLN A 1 678 ? -5.320 6.560 15.198 1.00 70.81 678 GLN A CA 1
ATOM 5226 C C . GLN A 1 678 ? -4.640 5.713 16.276 1.00 70.81 678 GLN A C 1
ATOM 5228 O O . GLN A 1 678 ? -4.346 4.552 16.011 1.00 70.81 678 GLN A O 1
ATOM 5233 N N . GLN A 1 679 ? -4.467 6.234 17.499 1.00 75.31 679 GLN A N 1
ATOM 5234 C CA . GLN A 1 679 ? -3.982 5.445 18.646 1.00 75.31 679 GLN A CA 1
ATOM 5235 C C . GLN A 1 679 ? -4.934 4.292 18.990 1.00 75.31 679 GLN A C 1
ATOM 5237 O O . GLN A 1 679 ? -4.496 3.173 19.243 1.00 75.31 679 GLN A O 1
ATOM 5242 N N . ILE A 1 680 ? -6.247 4.544 18.987 1.00 72.88 680 ILE A N 1
ATOM 5243 C CA . ILE A 1 680 ? -7.253 3.494 19.203 1.00 72.88 680 ILE A CA 1
ATOM 5244 C C . ILE A 1 680 ? -7.262 2.499 18.039 1.00 72.88 680 ILE A C 1
ATOM 5246 O O . ILE A 1 680 ? -7.401 1.303 18.272 1.00 72.88 680 ILE A O 1
ATOM 5250 N N . ALA A 1 681 ? -7.105 2.970 16.802 1.00 76.50 681 ALA A N 1
ATOM 5251 C CA . ALA A 1 681 ? -7.026 2.121 15.627 1.00 76.50 681 ALA A CA 1
ATOM 5252 C C . ALA A 1 681 ? -5.800 1.216 15.728 1.00 76.50 681 ALA A C 1
ATOM 5254 O O . ALA A 1 681 ? -5.960 0.012 15.632 1.00 76.50 681 ALA A O 1
ATOM 5255 N N . GLU A 1 682 ? -4.620 1.758 16.029 1.00 79.81 682 GLU A N 1
ATOM 5256 C CA . GLU A 1 682 ? -3.387 0.999 16.271 1.00 79.81 682 GLU A CA 1
ATOM 5257 C C . GLU A 1 682 ? -3.556 -0.038 17.381 1.00 79.81 682 GLU A C 1
ATOM 5259 O O . GLU A 1 682 ? -3.221 -1.200 17.178 1.00 79.81 682 GLU A O 1
ATOM 5264 N N . ALA A 1 683 ? -4.179 0.324 18.504 1.00 78.38 683 ALA A N 1
ATOM 5265 C CA . ALA A 1 683 ? -4.523 -0.648 19.538 1.00 78.38 683 ALA A CA 1
ATOM 5266 C C . ALA A 1 683 ? -5.487 -1.732 19.025 1.00 78.38 683 ALA A C 1
ATOM 5268 O O . ALA A 1 683 ? -5.314 -2.908 19.326 1.00 78.38 683 ALA A O 1
ATOM 5269 N N . GLY A 1 684 ? -6.489 -1.358 18.227 1.00 81.00 684 GLY A N 1
ATOM 5270 C CA . GLY A 1 684 ? -7.391 -2.293 17.557 1.00 81.00 684 GLY A CA 1
ATOM 5271 C C . GLY A 1 684 ? -6.648 -3.262 16.639 1.00 81.00 684 GLY A C 1
ATOM 5272 O O . GLY A 1 684 ? -6.946 -4.454 16.642 1.00 81.00 684 GLY A O 1
ATOM 5273 N N . ARG A 1 685 ? -5.652 -2.767 15.903 1.00 82.81 685 ARG A N 1
ATOM 5274 C CA . ARG A 1 685 ? -4.795 -3.567 15.024 1.00 82.81 685 ARG A CA 1
ATOM 5275 C C . ARG A 1 685 ? -3.923 -4.528 15.826 1.00 82.81 685 ARG A C 1
ATOM 5277 O O . ARG A 1 685 ? -3.961 -5.721 15.555 1.00 82.81 685 ARG A O 1
ATOM 5284 N N . LEU A 1 686 ? -3.278 -4.054 16.892 1.00 81.62 686 LEU A N 1
ATOM 5285 C CA . LEU A 1 686 ? -2.539 -4.893 17.843 1.00 81.62 686 LEU A CA 1
ATOM 5286 C C . LEU A 1 686 ? -3.405 -6.005 18.449 1.00 81.62 686 LEU A C 1
ATOM 5288 O O . LEU A 1 686 ? -2.959 -7.141 18.558 1.00 81.62 686 LEU A O 1
ATOM 5292 N N . ILE A 1 687 ? -4.659 -5.710 18.811 1.00 82.31 687 ILE A N 1
ATOM 5293 C CA . ILE A 1 687 ? -5.600 -6.733 19.290 1.00 82.31 687 ILE A CA 1
ATOM 5294 C C . ILE A 1 687 ? -5.875 -7.765 18.195 1.00 82.31 687 ILE A C 1
ATOM 5296 O O . ILE A 1 687 ? -5.926 -8.951 18.501 1.00 82.31 687 ILE A O 1
ATOM 5300 N N . ARG A 1 688 ? -6.081 -7.350 16.937 1.00 85.25 688 ARG A N 1
ATOM 5301 C CA . ARG A 1 688 ? -6.304 -8.299 15.831 1.00 85.25 688 ARG A CA 1
ATOM 5302 C C . ARG A 1 688 ? -5.112 -9.229 15.664 1.00 85.25 688 ARG A C 1
ATOM 5304 O O . ARG A 1 688 ? -5.329 -10.433 15.623 1.00 85.25 688 ARG A O 1
ATOM 5311 N N . TRP A 1 689 ? -3.898 -8.683 15.647 1.00 87.19 689 TRP A N 1
ATOM 5312 C CA . TRP A 1 689 ? -2.672 -9.474 15.579 1.00 87.19 689 TRP A CA 1
ATOM 5313 C C . TRP A 1 689 ? -2.544 -10.424 16.769 1.00 87.19 689 TRP A C 1
ATOM 5315 O O . TRP A 1 689 ? -2.369 -11.617 16.573 1.00 87.19 689 TRP A O 1
ATOM 5325 N N . GLY A 1 690 ? -2.756 -9.940 17.994 1.00 84.44 690 GLY A N 1
ATOM 5326 C CA . GLY A 1 690 ? -2.712 -10.777 19.195 1.00 84.44 690 GLY A CA 1
ATOM 5327 C C . GLY A 1 690 ? -3.783 -11.870 19.252 1.00 84.44 690 GLY A C 1
ATOM 5328 O O . GLY A 1 690 ? -3.557 -12.930 19.824 1.00 84.44 690 GLY A O 1
ATOM 5329 N N . LEU A 1 691 ? -4.961 -11.629 18.671 1.00 82.50 691 LEU A N 1
ATOM 5330 C CA . LEU A 1 691 ? -6.009 -12.646 18.556 1.00 82.50 691 LEU A CA 1
ATOM 5331 C C . LEU A 1 691 ? -5.695 -13.667 17.462 1.00 82.50 691 LEU A C 1
ATOM 5333 O O . LEU A 1 691 ? -6.016 -14.838 17.638 1.00 82.50 691 LEU A O 1
ATOM 5337 N N . ALA A 1 692 ? -5.100 -13.225 16.356 1.00 82.62 692 ALA A N 1
ATOM 5338 C CA . ALA A 1 692 ? -4.665 -14.098 15.276 1.00 82.62 692 ALA A CA 1
ATOM 5339 C C . ALA A 1 692 ? -3.488 -14.989 15.693 1.00 82.62 692 ALA A C 1
ATOM 5341 O O . ALA A 1 692 ? -3.455 -16.157 15.337 1.00 82.62 692 ALA A O 1
ATOM 5342 N N . ASP A 1 693 ? -2.585 -14.459 16.519 1.00 84.38 693 ASP A N 1
ATOM 5343 C CA . ASP A 1 693 ? -1.455 -15.178 17.112 1.00 84.38 693 ASP A CA 1
ATOM 5344 C C . ASP A 1 693 ? -1.877 -16.381 17.963 1.00 84.38 693 ASP A C 1
ATOM 5346 O O . ASP A 1 693 ? -1.074 -17.284 18.181 1.00 84.38 693 ASP A O 1
ATOM 5350 N N . ALA A 1 694 ? -3.121 -16.391 18.460 1.00 84.38 694 ALA A N 1
ATOM 5351 C CA . ALA A 1 694 ? -3.693 -17.449 19.294 1.00 84.38 694 ALA A CA 1
ATOM 5352 C C . ALA A 1 694 ? -2.832 -17.834 20.520 1.00 84.38 694 ALA A C 1
ATOM 5354 O O . ALA A 1 694 ? -2.992 -18.919 21.075 1.00 84.38 694 ALA A O 1
ATOM 5355 N N . GLY A 1 695 ? -1.946 -16.935 20.971 1.00 83.19 695 GLY A N 1
ATOM 5356 C CA . GLY A 1 695 ? -1.019 -17.172 22.079 1.00 83.19 695 GLY A CA 1
ATOM 5357 C C . GLY A 1 695 ? 0.271 -17.903 21.695 1.00 83.19 695 GLY A C 1
ATOM 5358 O O . GLY A 1 695 ? 0.977 -18.359 22.589 1.00 83.19 695 GLY A O 1
ATOM 5359 N N . THR A 1 696 ? 0.590 -18.030 20.404 1.00 86.44 696 THR A N 1
ATOM 5360 C CA . THR A 1 696 ? 1.845 -18.648 19.937 1.00 86.44 696 THR A CA 1
ATOM 5361 C C . THR A 1 696 ? 3.078 -17.786 20.225 1.00 86.44 696 THR A C 1
ATOM 5363 O O . THR A 1 696 ? 4.191 -18.305 20.238 1.00 86.44 696 THR A O 1
ATOM 5366 N N . GLY A 1 697 ? 2.901 -16.484 20.466 1.00 87.56 697 GLY A N 1
ATOM 5367 C CA . GLY A 1 697 ? 3.970 -15.528 20.750 1.00 87.56 697 GLY A CA 1
ATOM 5368 C C . GLY A 1 697 ? 4.697 -15.000 19.510 1.00 87.56 697 GLY A C 1
ATOM 5369 O O . GLY A 1 697 ? 5.523 -14.095 19.636 1.00 87.56 697 GLY A O 1
ATOM 5370 N N . LYS A 1 698 ? 4.388 -15.515 18.313 1.00 89.19 698 LYS A N 1
ATOM 5371 C CA . LYS A 1 698 ? 5.098 -15.199 17.063 1.00 89.19 698 LYS A CA 1
ATOM 5372 C C . LYS A 1 698 ? 4.953 -13.729 16.685 1.00 89.19 698 LYS A C 1
ATOM 5374 O O . LYS A 1 698 ? 5.941 -13.061 16.395 1.00 89.19 698 LYS A O 1
ATOM 5379 N N . VAL A 1 699 ? 3.734 -13.198 16.767 1.00 89.12 699 VAL A N 1
ATOM 5380 C CA . VAL A 1 699 ? 3.450 -11.780 16.499 1.00 89.12 699 VAL A CA 1
ATOM 5381 C C . VAL A 1 699 ? 4.257 -10.865 17.413 1.00 89.12 699 VAL A C 1
ATOM 5383 O O . VAL A 1 699 ? 4.761 -9.837 16.967 1.00 89.12 699 VAL A O 1
ATOM 5386 N N . TRP A 1 700 ? 4.356 -11.203 18.699 1.00 87.00 700 TRP A N 1
ATOM 5387 C CA . TRP A 1 700 ? 4.998 -10.338 19.688 1.00 87.00 700 TRP A CA 1
ATOM 5388 C C . TRP A 1 700 ? 6.510 -10.326 19.534 1.00 87.00 700 TRP A C 1
ATOM 5390 O O . TRP A 1 700 ? 7.107 -9.255 19.595 1.00 87.00 700 TRP A O 1
ATOM 5400 N N . LYS A 1 701 ? 7.097 -11.483 19.224 1.00 87.94 701 LYS A N 1
ATOM 5401 C CA . LYS A 1 701 ? 8.508 -11.596 18.864 1.00 87.94 701 LYS A CA 1
ATOM 5402 C C . LYS A 1 701 ? 8.837 -10.776 17.610 1.00 87.94 701 LYS A C 1
ATOM 5404 O O . LYS A 1 701 ? 9.777 -9.989 17.620 1.00 87.94 701 LYS A O 1
ATOM 5409 N N . ALA A 1 702 ? 8.007 -10.874 16.570 1.00 87.38 702 ALA A N 1
ATOM 5410 C CA . ALA A 1 702 ? 8.164 -10.083 15.347 1.00 87.38 702 ALA A CA 1
ATOM 5411 C C . ALA A 1 702 ? 7.924 -8.572 15.559 1.00 87.38 702 ALA A C 1
ATOM 5413 O O . ALA A 1 702 ? 8.374 -7.752 1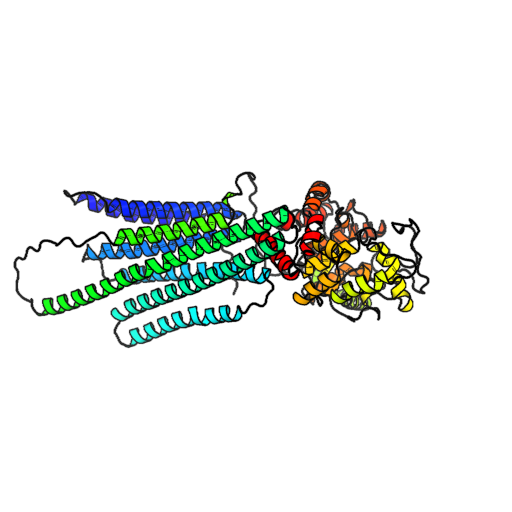4.757 1.00 87.38 702 ALA A O 1
ATOM 5414 N N . TRP A 1 703 ? 7.212 -8.181 16.623 1.00 84.06 703 TRP A N 1
ATOM 5415 C CA . TRP A 1 703 ? 7.000 -6.778 16.987 1.00 84.06 703 TRP A CA 1
ATOM 5416 C C . TRP A 1 703 ? 8.236 -6.144 17.641 1.00 84.06 703 TRP A C 1
ATOM 5418 O O . TRP A 1 703 ? 8.480 -4.959 17.433 1.00 84.06 703 TRP A O 1
ATOM 5428 N N . GLU A 1 704 ? 9.031 -6.897 18.408 1.00 75.19 704 GLU A N 1
ATOM 5429 C CA . GLU A 1 704 ? 10.245 -6.373 19.066 1.00 75.19 704 GLU A CA 1
ATOM 5430 C C . GLU A 1 704 ? 11.260 -5.810 18.078 1.00 75.19 704 GLU A C 1
ATOM 5432 O O . GLU A 1 704 ? 11.892 -4.795 18.346 1.00 75.19 704 GLU A O 1
ATOM 5437 N N . THR A 1 705 ? 11.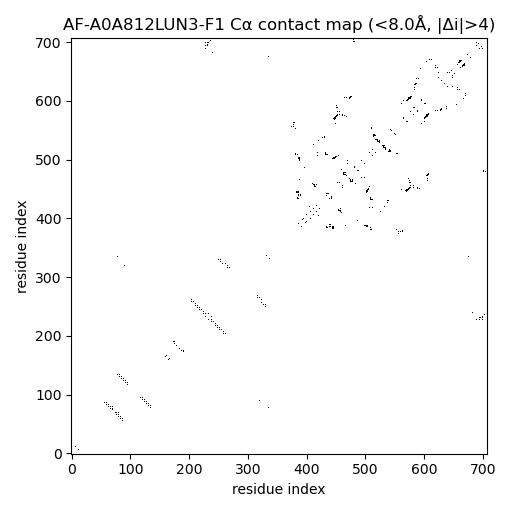378 -6.440 16.915 1.00 71.88 705 THR A N 1
ATOM 5438 C CA . THR A 1 705 ? 12.309 -6.046 15.854 1.00 71.88 705 THR A CA 1
ATOM 5439 C C . THR A 1 705 ? 11.767 -4.927 14.955 1.00 71.88 705 THR A C 1
ATOM 5441 O O . THR A 1 705 ? 12.474 -4.462 14.061 1.00 71.88 705 THR A O 1
ATOM 5444 N N . HIS A 1 706 ? 10.509 -4.506 15.142 1.00 64.88 706 HIS A N 1
ATOM 5445 C CA . HIS A 1 706 ? 9.857 -3.473 14.327 1.00 64.88 706 HIS A CA 1
ATOM 5446 C C . HIS A 1 706 ? 10.118 -2.040 14.818 1.00 64.88 706 HIS A C 1
ATOM 5448 O O . HIS A 1 706 ? 10.185 -1.125 13.989 1.00 64.88 706 HIS A O 1
ATOM 5454 N N . GLU A 1 707 ? 10.146 -1.822 16.136 1.00 57.34 707 GLU A N 1
ATOM 5455 C CA . GLU A 1 707 ? 10.422 -0.498 16.720 1.00 57.34 707 GLU A CA 1
ATOM 5456 C C . GLU A 1 707 ? 11.890 -0.101 16.588 1.00 57.34 707 GLU A C 1
ATOM 5458 O O . GLU A 1 707 ? 12.109 1.097 16.280 1.00 57.34 707 GLU A O 1
#

Foldseek 3Di:
DDDDPDDCPPVVVVVVVVCLVCVVVVVVVVVVVVVVPDDDDDDDDPVVLVVVLSVLLVVLVVLLVVQCVLLPQDPLSVLLSLLLVLLSLLLVLVVVVVVVVVVCVPDVDDDPPPPPVSVVVSVVSNVVSLVSNVVSVVVVVVLVCVLQLDPDVCVVVVVVCCVLPVVLVVVLVVLQVVCVVVPVHPPSVLVSVLSSVVSSLVSLLVVLVVQLVVLVVVLVLLVVLLVLCVVLVFDPVLNVLSVVLSVLSVLVSVLSVLLSVLSVVLVVLVSVVSVVVVVVVVVVVVVCVVVVVVPPDDDDDDDDDDDDDPPPRPSVSSVSSSVSSVSSSVNSVVLQCSVVPPDDDDDDDDDDDDDDPDPPPPVLVVVVVPDDPLLVVLLVQLQQLWAFLLLVLCCLPPQQPPQPPDNDDQVQDFLVNCLLRTQCVVCQVVLFFQSCDPSRPVHRHGAQEEEQEDSRARVLLSSLLVLCVLLVHQESLLVSLCCVVPSPLSVVLCVVSVRRRHIYNDCSRSGSCSQAPQQDFPDDARRPVRHTRDGRPHPHHHDDDLQLPDSPHSLSCPLVSLLVSLVPRLHAYEYRAHLQSLLLLALSSLLVVVSCVSSVHHYAYYHLALVSCVVCVVVLQPRALLRHDYPDVSVSVNSQVVCVVVHNSVVSRVVSSCQAPVCCRHNCVLSPDPGSVVSSSVSSSSSSLSVSCVSVSSSSVSVVVRD

Secondary structure (DSSP, 8-state):
-PPP-----HHHHHHHHHHHHHHHHHHHHHHHHHHTT--SS---SHHHHHHHHHHHHHHHHHHHHHHHHHGGG-HHHHHHHHHHHHHHHHHHHHHHHHHHHHHHTT-TTS-GGGHHHHHHHHHHHHHHHHHHHHHHHHHHHHHHHHHH----S-HHHHHHHIIIIIHHHHHHHHHHHHHHHTT-HHHHHHHHHHHHHHHHHHHHHHHHHHHHHHHHHHHHHHHHHHHHHHHTT--HHHHHHHHHHHHHHHHHHHHHHHHHHHHHHHHHHHHHHHHHHHHHHHHHHHHHHHHHHH-SS-------------TTHHHHHHHHHHHHHHHHHHHHHHHHTGGG--S-------PPPP-------HHHHHHHTT--HHHHHHHHHHTTB-EEHHHHHHIIIIITTT-TT----TTT-BHHHHIIIIIHHHHTTTTS-GGGSTT-TT-SB--SEEEEE-TTSBHHHHHHHHHHHHTT-SB-HHHHHHHHH-HHHHHHHHHHTT-TT-EEEEHHHHS-STTTTTT--SS-B-TTT-PBPPPP--S--PPP-TTS--SS-SGGGHHHHHHHHHHHH--EEEEE--TT-GGGGBHHHHHHHHHHHHTT--EEEEBS-HHHHHHHHHHHHT--GGG-B-SSHHHHHHHHHHHHHHS-HHHHHHHHHHHHH-TTTSTTHHHH---HHHHHHHHHHHHHHHHHTTT-SHHHHHHHTT-

Sequence (707 aa):
MEFPKSGWHKAGYVAVCLVNVIAAAVLFHREADLNCHAKLHSPNVKNYSFWCLQLASCGAGCAAVFLGKRAGASDQGRTACAIGIINWLESLVASMALSLKTLHCRWPGLPEAFDPIILCSLLVLFGACAFAINVAIRHRLKCLQQTSQRHCCFCCLSSLRAVAFGAPTAFVVVSWLVGSKLGKTEGSFIQMVVELVQLAWGCRLVMGALAVGAFARAFWLLHGVLRLADVSDMPATARSHLIRARRLVALQVVGLSFSLVLTALAFPAILTSCLLYTSVFQMTARHRFDLWFSIGRFEAGFSSEPMGGPIYRPSMLVLLQAADVLANAIATLLLSGSHRVVSESRKSSCTCPSAVADEHDPKTLAVESEWGPEWKAKVEELSLRGMTLCSLLDFYQEHLCAMPDWQYVPAEHKTRDVVRRSIIPLTSTGECAYAASALNRDGARRPHVMVTHSWGNCFRDLLAAIISDALKENSFGLAANLLEEDPAFLREILASCSCLDDTYWICAFAVNQHMSICHSNPYDRDPLTNELHRVCHCSCVNIIDPDGRSSSSEINKFDDMMYHLSSVGGCRQVIAVDQACDLFQRAWCVAEIAEAKRLRLNQVLKLKSRATVRQHEHALQNLDVRSMNASSETDKALILNKIAQTNRIDQFNKELQLLILDPKTGLLASWHAMDSLQQIAEAGRLIRWGLADAGTGKVWKAWETHE

Mean predicted aligned error: 12.69 Å

Radius of gyration: 34.51 Å; Cα contacts (8 Å, |Δi|>4): 709; chains: 1; bounding box: 103×69×89 Å

pLDDT: mean 75.62, std 20.64, range [20.48, 98.69]

Solvent-accessible surface area (backbone atoms only — not comparable to full-atom values): 39566 Å² total; per-residue (Å²): 137,85,77,81,85,75,72,83,48,74,62,56,57,49,47,54,52,47,51,51,51,48,52,49,47,60,54,48,54,58,51,55,62,54,60,76,73,62,83,87,80,82,96,72,68,66,66,57,57,54,52,51,48,52,51,52,49,48,48,52,49,50,50,27,51,54,43,40,67,64,15,77,81,40,76,61,42,40,50,54,23,49,42,44,45,34,56,48,51,41,54,50,45,55,51,48,58,58,48,54,55,62,53,57,79,74,49,98,76,70,72,85,84,63,58,66,61,55,52,49,51,47,51,51,50,41,50,54,31,56,50,51,44,50,53,50,51,48,51,52,53,48,53,52,44,68,73,60,72,62,89,62,80,50,65,58,60,53,52,46,45,52,55,68,47,48,49,57,54,51,49,50,52,50,53,49,58,54,30,60,75,66,74,47,64,69,72,47,50,59,52,50,52,51,52,50,53,52,48,55,48,51,46,50,50,52,52,36,50,53,49,31,52,52,34,46,51,51,33,50,49,49,49,49,44,50,53,45,33,70,74,39,77,46,39,70,63,64,49,50,50,48,52,50,46,37,51,52,37,47,51,49,29,52,46,44,46,52,46,40,51,47,55,62,59,51,44,61,58,52,50,50,55,49,52,56,44,54,52,50,51,53,52,51,52,51,50,48,53,56,48,56,72,70,53,85,76,77,93,78,89,82,91,77,81,82,80,85,68,87,79,74,62,66,64,56,59,51,53,53,53,52,49,42,53,50,49,53,46,50,43,52,44,66,69,57,45,66,80,70,76,74,85,85,88,83,89,83,91,79,86,78,85,75,90,72,77,88,74,70,62,71,70,64,67,54,55,71,76,70,54,52,73,66,40,48,52,49,30,56,52,57,44,24,20,12,38,28,44,47,57,53,49,47,42,58,63,55,51,43,72,63,38,83,100,45,83,77,46,60,88,70,41,22,34,50,50,47,38,54,70,41,50,48,64,76,24,45,90,73,64,40,14,46,23,75,31,91,84,32,86,72,40,82,26,65,37,49,29,41,48,44,60,43,53,82,24,35,38,42,54,48,53,10,24,52,52,16,52,69,71,69,43,66,46,14,31,47,45,30,42,33,55,73,75,41,46,66,62,52,49,52,51,32,54,78,66,70,35,36,74,48,24,37,28,40,64,85,36,39,40,42,46,41,42,57,48,34,77,62,60,96,74,59,50,43,87,86,79,65,43,66,54,73,61,55,86,60,89,65,61,60,59,85,56,91,82,60,71,52,66,85,44,71,77,70,37,50,70,60,24,49,51,52,39,45,78,75,61,70,26,27,36,36,38,36,41,39,82,83,48,56,32,75,40,25,39,65,45,46,48,53,54,51,48,37,55,75,69,63,35,57,74,44,60,26,36,49,43,71,63,45,54,65,76,40,42,72,61,59,76,65,57,46,71,88,78,33,45,54,97,42,72,62,57,42,50,52,53,53,49,55,43,51,73,76,39,56,60,72,56,49,32,52,52,50,45,43,48,40,62,29,72,85,81,10,60,43,14,81,70,77,56,72,46,61,62,54,51,49,47,52,41,52,48,53,50,51,48,46,61,70,36,71,65,71,33,60,59,42,57,31,44,60,80,41,117